Protein AF-A0A6A6WKF2-F1 (afdb_monomer)

Solvent-accessible surface area (backbone atoms only — not comparable to full-atom values): 38740 Å² total; per-residue (Å²): 104,77,65,59,52,50,52,45,35,72,73,70,30,58,94,96,47,78,62,56,68,74,43,51,54,52,50,55,50,49,30,64,75,69,74,47,54,69,68,59,48,48,55,50,49,53,53,47,27,66,73,64,32,85,90,56,54,65,88,43,66,64,48,51,50,52,49,52,48,52,54,49,54,51,50,51,49,54,52,49,53,58,45,53,72,64,52,75,82,71,85,82,89,85,86,87,82,88,88,86,85,89,82,91,86,80,95,81,84,90,85,87,84,83,87,84,85,86,88,81,89,85,91,88,86,90,85,90,88,84,88,85,88,84,89,85,84,89,77,92,72,83,94,74,89,91,82,91,79,95,74,81,90,71,73,80,77,67,87,77,64,67,79,62,57,80,90,74,52,77,64,62,68,39,69,82,46,70,40,54,75,86,58,77,79,82,80,64,89,67,70,66,92,55,57,83,71,50,78,42,74,64,50,72,63,77,74,37,73,61,79,71,100,67,83,56,67,68,53,26,52,46,51,59,34,49,53,38,52,51,52,49,48,52,34,36,77,70,63,76,40,60,70,88,49,55,44,45,64,67,50,61,32,84,61,74,35,32,31,58,22,28,32,40,59,76,56,95,66,83,68,51,39,76,89,33,31,22,40,31,29,23,58,88,63,40,67,52,43,69,30,38,45,39,60,87,67,39,70,50,41,81,44,34,38,34,38,73,48,36,38,29,27,30,10,64,83,46,71,40,28,39,35,61,45,74,52,82,70,80,63,62,51,75,48,55,37,38,57,70,58,47,52,54,49,38,61,69,39,24,52,101,89,38,90,60,43,53,65,45,35,35,37,36,37,22,28,37,35,40,34,57,86,56,84,78,31,58,59,49,53,53,50,53,53,49,37,60,72,64,53,32,44,31,36,42,38,29,19,19,74,51,41,49,70,34,47,43,63,66,68,61,67,62,84,80,45,74,49,57,95,93,50,95,61,61,48,67,45,30,43,41,23,64,66,47,22,50,54,52,41,54,49,43,68,77,36,74,29,28,34,38,38,38,28,42,29,81,43,20,61,73,54,88,53,76,33,33,51,22,44,45,58,60,42,78,74,35,57,41,51,84,69,56,46,43,61,36,31,25,43,38,38,32,30,53,57,82,41,34,38,31,42,36,48,64,48,45,53,48,39,44,69,68,33,44,32,65,37,57,60,49,64,76,55,54,65,90,50,53,38,57,43,50,32,52,57,60,47,19,75,66,50,54,42,77,62,66,54,44,88,78,44,77,79,59,74,88,67,89,74,88,70,93,65,94,72,87,70,80,80,84,65,45,89,56,67,46,73,39,56,70,44,47,76,74,29,41,54,69,90,28,44,44,34,28,36,43,43,35,30,92,53,81,60,46,68,47,75,48,95,78,17,29,34,32,22,28,16,29,34,19,38,66,55,48,76,30,20,24,27,43,34,40,37,51,62,77,83,78,51,72,64,50,64,77,75,40,81,54,42,71,58,57,46,56,82,42,34,26,40,36,35,28,27,94

Structure (mmCIF, N/CA/C/O backbone):
data_AF-A0A6A6WKF2-F1
#
_entry.id   AF-A0A6A6WKF2-F1
#
loop_
_atom_site.group_PDB
_atom_site.id
_atom_site.type_symbol
_atom_site.label_atom_id
_atom_site.label_alt_id
_atom_site.label_comp_id
_atom_site.label_asym_id
_atom_site.label_entity_id
_atom_site.label_seq_id
_atom_site.pdbx_PDB_ins_code
_atom_site.Cartn_x
_atom_site.Cartn_y
_atom_site.Cartn_z
_atom_site.occupancy
_atom_site.B_iso_or_equiv
_atom_site.auth_seq_id
_atom_site.auth_comp_id
_atom_site.auth_asym_id
_atom_site.auth_atom_id
_atom_site.pdbx_PDB_model_num
ATOM 1 N N . MET A 1 1 ? -13.441 -30.775 49.601 1.00 55.81 1 MET A N 1
ATOM 2 C CA . MET A 1 1 ? -13.046 -32.168 49.909 1.00 55.81 1 MET A CA 1
ATOM 3 C C . MET A 1 1 ? -14.164 -33.137 49.545 1.00 55.81 1 MET A C 1
ATOM 5 O O . MET A 1 1 ? -13.927 -33.960 48.684 1.00 55.81 1 MET A O 1
ATOM 9 N N . ALA A 1 2 ? -15.387 -33.019 50.086 1.00 62.66 2 ALA A N 1
ATOM 10 C CA . ALA A 1 2 ? -16.489 -33.921 49.699 1.00 62.66 2 ALA A CA 1
ATOM 11 C C . ALA A 1 2 ? -16.871 -33.847 48.201 1.00 62.66 2 ALA A C 1
ATOM 13 O O . ALA A 1 2 ? -17.106 -34.877 47.586 1.00 62.66 2 ALA A O 1
ATOM 14 N N . GLU A 1 3 ? -16.874 -32.644 47.618 1.00 77.94 3 GLU A N 1
ATOM 15 C CA . GLU A 1 3 ? -17.187 -32.412 46.195 1.00 77.94 3 GLU A CA 1
ATOM 16 C C . GLU A 1 3 ? -16.088 -32.954 45.261 1.00 77.94 3 GLU A C 1
ATOM 18 O O . GLU A 1 3 ? -16.366 -33.760 44.384 1.00 77.94 3 GLU A O 1
ATOM 23 N N . VAL A 1 4 ? -14.820 -32.646 45.557 1.00 83.38 4 VAL A N 1
ATOM 24 C CA . VAL A 1 4 ? -13.643 -33.143 44.813 1.00 83.38 4 VAL A CA 1
ATOM 25 C C . VAL A 1 4 ? -13.538 -34.672 44.835 1.00 83.38 4 VAL A C 1
ATOM 27 O O . VAL A 1 4 ? -13.219 -35.287 43.824 1.00 83.38 4 VAL A O 1
ATOM 30 N N . ASN A 1 5 ? -13.840 -35.312 45.968 1.00 86.62 5 ASN A N 1
ATOM 31 C CA . ASN A 1 5 ? -13.841 -36.773 46.059 1.00 86.62 5 ASN A CA 1
ATOM 32 C C . ASN A 1 5 ? -14.940 -37.393 45.170 1.00 86.62 5 ASN A C 1
ATOM 34 O O . ASN A 1 5 ? -14.715 -38.427 44.545 1.00 86.62 5 ASN A O 1
ATOM 38 N N . SER A 1 6 ? -16.105 -36.744 45.055 1.00 86.94 6 SER A N 1
ATOM 39 C CA . SER A 1 6 ? -17.169 -37.178 44.138 1.00 86.94 6 SER A CA 1
ATOM 40 C C . SER A 1 6 ? -16.709 -37.116 42.680 1.00 86.94 6 SER A C 1
ATOM 42 O O . SER A 1 6 ? -16.840 -38.101 41.962 1.00 86.94 6 SER A O 1
ATOM 44 N N . GLU A 1 7 ? -16.095 -36.004 42.269 1.00 91.31 7 GLU A N 1
ATOM 45 C CA . GLU A 1 7 ? -15.578 -35.816 40.904 1.00 91.31 7 GLU A CA 1
ATOM 46 C C . GLU A 1 7 ? -14.471 -36.820 40.556 1.00 91.31 7 GLU A C 1
ATOM 48 O O . GLU A 1 7 ? -14.458 -37.399 39.469 1.00 91.31 7 GLU A O 1
ATOM 53 N N . LEU A 1 8 ? -13.553 -37.086 41.491 1.00 91.25 8 LEU A N 1
ATOM 54 C CA . LEU A 1 8 ? -12.496 -38.077 41.286 1.00 91.25 8 LEU A CA 1
ATOM 55 C C . LEU A 1 8 ? -13.067 -39.488 41.117 1.00 91.25 8 LEU A C 1
ATOM 57 O O . LEU A 1 8 ? -12.580 -40.240 40.273 1.00 91.25 8 LEU A O 1
ATOM 61 N N . ASN A 1 9 ? -14.105 -39.852 41.874 1.00 89.75 9 ASN A N 1
ATOM 62 C CA . ASN A 1 9 ? -14.758 -41.147 41.699 1.00 89.75 9 ASN A CA 1
ATOM 63 C C . ASN A 1 9 ? -15.528 -41.236 40.375 1.00 89.75 9 ASN A C 1
ATOM 65 O O . ASN A 1 9 ? -15.469 -42.271 39.719 1.00 89.75 9 ASN A O 1
ATOM 69 N N . GLU A 1 10 ? -16.191 -40.162 39.942 1.00 91.00 10 GLU A N 1
ATOM 70 C CA . GLU A 1 10 ? -16.880 -40.129 38.645 1.00 91.00 10 GLU A CA 1
ATOM 71 C C . GLU A 1 10 ? -15.922 -40.305 37.461 1.00 91.00 10 GLU A C 1
ATOM 73 O O . GLU A 1 10 ? -16.266 -40.975 36.486 1.00 91.00 10 GLU A O 1
ATOM 78 N N . LEU A 1 11 ? -14.721 -39.730 37.547 1.00 90.44 11 LEU A N 1
ATOM 79 C CA . LEU A 1 11 ? -13.758 -39.735 36.448 1.00 90.44 11 LEU A CA 1
ATOM 80 C C . LEU A 1 11 ? -12.856 -40.973 36.439 1.00 90.44 11 LEU A C 1
ATOM 82 O O . LEU A 1 11 ? -12.574 -41.520 35.376 1.00 90.44 11 LEU A O 1
ATOM 86 N N . PHE A 1 12 ? -12.389 -41.430 37.601 1.00 89.12 12 PHE A N 1
ATOM 87 C CA . PHE A 1 12 ? -11.332 -42.443 37.673 1.00 89.12 12 PHE A CA 1
ATOM 88 C C . PHE A 1 12 ? -11.787 -43.799 38.217 1.00 89.12 12 PHE A C 1
ATOM 90 O O . PHE A 1 12 ? -11.045 -44.779 38.084 1.00 89.12 12 PHE A O 1
ATOM 97 N N . ALA A 1 13 ? -12.958 -43.891 38.855 1.00 87.56 13 ALA A N 1
ATOM 98 C CA . ALA A 1 13 ? -13.371 -45.137 39.482 1.00 87.56 13 ALA A CA 1
ATOM 99 C C . ALA A 1 13 ? -13.981 -46.125 38.467 1.00 87.56 13 ALA A C 1
ATOM 101 O O . ALA A 1 13 ? -14.726 -45.736 37.565 1.00 87.56 13 ALA A O 1
ATOM 102 N N . PRO A 1 14 ? -13.709 -47.437 38.597 1.00 81.44 14 PRO A N 1
ATOM 103 C CA . PRO A 1 14 ? -14.395 -48.448 37.802 1.00 81.44 14 PRO A CA 1
ATOM 104 C C . PRO A 1 14 ? -15.906 -48.466 38.094 1.00 81.44 14 PRO A C 1
ATOM 106 O O . PRO A 1 14 ? -16.307 -48.237 39.238 1.00 81.44 14 PRO A O 1
ATOM 109 N N . PRO A 1 15 ? -16.761 -48.854 37.127 1.00 80.38 15 PRO A N 1
ATOM 110 C CA . PRO A 1 15 ? -18.203 -48.926 37.345 1.00 80.38 15 PRO A CA 1
ATOM 111 C C . PRO A 1 15 ? -18.572 -49.755 38.586 1.00 80.38 15 PRO A C 1
ATOM 113 O O . PRO A 1 15 ? -18.264 -50.947 38.670 1.00 80.38 15 PRO A O 1
ATOM 116 N N . GLY A 1 16 ? -19.253 -49.122 39.545 1.00 76.31 16 GLY A N 1
ATOM 117 C CA . GLY A 1 16 ? -19.765 -49.771 40.755 1.00 76.31 16 GLY A CA 1
ATOM 118 C C . GLY A 1 16 ? -18.754 -49.962 41.892 1.00 76.31 16 GLY A C 1
ATOM 119 O O . GLY A 1 16 ? -19.024 -50.761 42.791 1.00 76.31 16 GLY A O 1
ATOM 120 N N . LYS A 1 17 ? -17.603 -49.276 41.871 1.00 85.25 17 LYS A N 1
ATOM 121 C CA . LYS A 1 17 ? -16.634 -49.251 42.979 1.00 85.25 17 LYS A CA 1
ATOM 122 C C . LYS A 1 17 ? -16.076 -47.848 43.174 1.00 85.25 17 LYS A C 1
ATOM 124 O O . LYS A 1 17 ? -15.772 -47.203 42.184 1.00 85.25 17 LYS A O 1
ATOM 129 N N . ASP A 1 18 ? -15.850 -47.453 44.422 1.00 89.44 18 ASP A N 1
ATOM 130 C CA . ASP A 1 18 ? -15.111 -46.229 44.744 1.00 89.44 18 ASP A CA 1
ATOM 131 C C . ASP A 1 18 ? -13.595 -46.477 44.700 1.00 89.44 18 ASP A C 1
ATOM 133 O O . ASP A 1 18 ? -13.108 -47.602 44.889 1.00 89.44 18 ASP A O 1
ATOM 137 N N . LEU A 1 19 ? -12.833 -45.410 44.473 1.00 89.75 19 LEU A N 1
ATOM 138 C CA . LEU A 1 19 ? -11.379 -45.417 44.554 1.00 89.75 19 LEU A CA 1
ATOM 139 C C . LEU A 1 19 ? -10.921 -45.673 45.999 1.00 89.75 19 LEU A C 1
ATOM 141 O O . LEU A 1 19 ? -11.498 -45.134 46.946 1.00 89.75 19 LEU A O 1
ATOM 145 N N . PRO A 1 20 ? -9.833 -46.436 46.206 1.00 92.50 20 PRO A N 1
ATOM 146 C CA . PRO A 1 20 ? -9.220 -46.562 47.522 1.00 92.50 20 PRO A CA 1
ATOM 147 C C . PRO A 1 20 ? -8.817 -45.195 48.092 1.00 92.50 20 PRO A C 1
ATOM 149 O O . PRO A 1 20 ? -8.222 -44.381 47.389 1.00 92.50 20 PRO A O 1
ATOM 152 N N . GLU A 1 21 ? -9.036 -44.975 49.390 1.00 90.00 21 GLU A N 1
ATOM 153 C CA . GLU A 1 21 ? -8.734 -43.702 50.071 1.00 90.00 21 GLU A CA 1
ATOM 154 C C . GLU A 1 21 ? -7.276 -43.246 49.868 1.00 90.00 21 GLU A C 1
ATOM 156 O O . GLU A 1 21 ? -6.997 -42.073 49.637 1.00 90.00 21 GLU A O 1
ATOM 161 N N . ALA A 1 22 ? -6.327 -44.188 49.869 1.00 88.62 22 ALA A N 1
ATOM 162 C CA . ALA A 1 22 ? -4.917 -43.898 49.609 1.00 88.62 22 ALA A CA 1
ATOM 163 C C . ALA A 1 22 ? -4.658 -43.343 48.195 1.00 88.62 22 ALA A C 1
ATOM 165 O O . ALA A 1 22 ? -3.740 -42.547 48.013 1.00 88.62 22 ALA A O 1
ATOM 166 N N . LEU A 1 23 ? -5.452 -43.766 47.208 1.00 92.56 23 LEU A N 1
ATOM 167 C CA . LEU A 1 23 ? -5.353 -43.304 45.828 1.00 92.56 23 LEU A CA 1
ATOM 168 C C . LEU A 1 23 ? -6.004 -41.928 45.670 1.00 92.56 23 LEU A C 1
ATOM 170 O O . LEU A 1 23 ? -5.385 -41.044 45.089 1.00 92.56 23 LEU A O 1
ATOM 174 N N . VAL A 1 24 ? -7.182 -41.717 46.268 1.00 93.06 24 VAL A N 1
ATOM 175 C CA . VAL A 1 24 ? -7.845 -40.400 46.310 1.00 93.06 24 VAL A CA 1
ATOM 176 C C . VAL A 1 24 ? -6.913 -39.348 46.915 1.00 93.06 24 VAL A C 1
ATOM 178 O O . VAL A 1 24 ? -6.700 -38.301 46.311 1.00 93.06 24 VAL A O 1
ATOM 181 N N . ASN A 1 25 ? -6.267 -39.661 48.041 1.00 93.06 25 ASN A N 1
ATOM 182 C CA . ASN A 1 25 ? -5.322 -38.753 48.694 1.00 93.06 25 ASN A CA 1
ATOM 183 C C . ASN A 1 25 ? -4.100 -38.414 47.817 1.00 93.06 25 ASN A C 1
ATOM 185 O O . ASN A 1 25 ? -3.610 -37.284 47.852 1.00 93.06 25 ASN A O 1
ATOM 189 N N . GLU A 1 26 ? -3.580 -39.368 47.034 1.00 93.94 26 GLU A N 1
ATOM 190 C CA . GLU A 1 26 ? -2.459 -39.103 46.120 1.00 93.94 26 GLU A CA 1
ATOM 191 C C . GLU A 1 26 ? -2.905 -38.233 44.935 1.00 93.94 26 GLU A C 1
ATOM 193 O O . GLU A 1 26 ? -2.185 -37.306 44.563 1.00 93.94 26 GLU A O 1
ATOM 198 N N . LEU A 1 27 ? -4.103 -38.464 44.389 1.00 93.81 27 LEU A N 1
ATOM 199 C CA . LEU A 1 27 ? -4.673 -37.628 43.331 1.00 93.81 27 LEU A CA 1
ATOM 200 C C . LEU A 1 27 ? -4.921 -36.199 43.838 1.00 93.81 27 LEU A C 1
ATOM 202 O O . LEU A 1 27 ? -4.396 -35.247 43.264 1.00 93.81 27 LEU A O 1
ATOM 206 N N . GLU A 1 28 ? -5.588 -36.018 44.978 1.00 93.31 28 GLU A N 1
ATOM 207 C CA . GLU A 1 28 ? -5.783 -34.688 45.574 1.00 93.31 28 GLU A CA 1
ATOM 208 C C . GLU A 1 28 ? -4.448 -33.956 45.817 1.00 93.31 28 GLU A C 1
ATOM 210 O O . GLU A 1 28 ? -4.338 -32.743 45.597 1.00 93.31 28 GLU A O 1
ATOM 215 N N . ALA A 1 29 ? -3.395 -34.685 46.208 1.00 93.19 29 ALA A N 1
ATOM 216 C CA . ALA A 1 29 ? -2.060 -34.116 46.364 1.00 93.19 29 ALA A CA 1
ATOM 217 C C . ALA A 1 29 ? -1.464 -33.623 45.032 1.00 93.19 29 ALA A C 1
ATOM 219 O O . ALA A 1 29 ? -0.817 -32.575 45.019 1.00 93.19 29 ALA A O 1
ATOM 220 N N . ILE A 1 30 ? -1.683 -34.334 43.920 1.00 92.81 30 ILE A N 1
ATOM 221 C CA . ILE A 1 30 ? -1.251 -33.922 42.573 1.00 92.81 30 ILE A CA 1
ATOM 222 C C . ILE A 1 30 ? -2.025 -32.677 42.120 1.00 92.81 30 ILE A C 1
ATOM 224 O O . ILE A 1 30 ? -1.398 -31.703 41.701 1.00 92.81 30 ILE A O 1
ATOM 228 N N . MET A 1 31 ? -3.356 -32.663 42.266 1.00 93.44 31 MET A N 1
ATOM 229 C CA . MET A 1 31 ? -4.197 -31.494 41.953 1.00 93.44 31 MET A CA 1
ATOM 230 C C . MET A 1 31 ? -3.718 -30.248 42.690 1.00 93.44 31 MET A C 1
ATOM 232 O O . MET A 1 31 ? -3.507 -29.198 42.084 1.00 93.44 31 MET A O 1
ATOM 236 N N . ARG A 1 32 ? -3.453 -30.376 43.996 1.00 91.44 32 ARG A N 1
ATOM 237 C CA . ARG A 1 32 ? -2.952 -29.267 44.811 1.00 91.44 32 ARG A CA 1
ATOM 238 C C . ARG A 1 32 ? -1.538 -28.836 44.422 1.00 91.44 32 ARG A C 1
ATOM 240 O O . ARG A 1 32 ? -1.258 -27.640 44.423 1.00 91.44 32 ARG A O 1
ATOM 247 N N . LEU A 1 33 ? -0.640 -29.778 44.128 1.00 88.75 33 LEU A N 1
ATOM 248 C CA . LEU A 1 33 ? 0.752 -29.469 43.783 1.00 88.75 33 LEU A CA 1
ATOM 249 C C . LEU A 1 33 ? 0.858 -28.736 42.440 1.00 88.75 33 LEU A C 1
ATOM 251 O O . LEU A 1 33 ? 1.691 -27.844 42.299 1.00 88.75 33 LEU A O 1
ATOM 255 N N . HIS A 1 34 ? 0.003 -29.090 41.480 1.00 86.69 34 HIS A N 1
ATOM 256 C CA . HIS A 1 34 ? 0.041 -28.548 40.122 1.00 86.69 34 HIS A CA 1
ATOM 257 C C . HIS A 1 34 ? -1.043 -27.506 39.830 1.00 86.69 34 HIS A C 1
ATOM 259 O O . HIS A 1 34 ? -1.023 -26.923 38.752 1.00 86.69 34 HIS A O 1
ATOM 265 N N . SER A 1 35 ? -1.921 -27.213 40.797 1.00 90.56 35 SER A N 1
ATOM 266 C CA . SER A 1 35 ? -3.023 -26.247 40.663 1.00 90.56 35 SER A CA 1
ATOM 267 C C . SER A 1 35 ? -3.932 -26.548 39.461 1.00 90.56 35 SER A C 1
ATOM 269 O O . SER A 1 35 ? -4.255 -25.647 38.693 1.00 90.56 35 SER A O 1
ATOM 271 N N . ILE A 1 36 ? -4.313 -27.820 39.309 1.00 92.06 36 ILE A N 1
ATOM 272 C CA . ILE A 1 36 ? -5.194 -28.334 38.244 1.00 92.06 36 ILE A CA 1
ATOM 273 C C . ILE A 1 36 ? -6.489 -28.887 38.853 1.00 92.06 36 ILE A C 1
ATOM 275 O O . ILE A 1 36 ? -6.482 -29.315 40.011 1.00 92.06 36 ILE A O 1
ATOM 279 N N . ASP A 1 37 ? -7.585 -28.879 38.093 1.00 93.69 37 ASP A N 1
ATOM 280 C CA . ASP A 1 37 ? -8.867 -29.470 38.508 1.00 93.69 37 ASP A CA 1
ATOM 281 C C . ASP A 1 37 ? -8.958 -30.979 38.178 1.00 93.69 37 ASP A C 1
ATOM 283 O O . ASP A 1 37 ? -8.040 -31.561 37.587 1.00 93.69 37 ASP A O 1
ATOM 287 N N . ALA A 1 38 ? -10.036 -31.644 38.616 1.00 92.50 38 ALA A N 1
ATOM 288 C CA . ALA A 1 38 ? -10.206 -33.092 38.450 1.00 92.50 38 ALA A CA 1
ATOM 289 C C . ALA A 1 38 ? -10.319 -33.498 36.968 1.00 92.50 38 ALA A C 1
ATOM 291 O O . ALA A 1 38 ? -9.793 -34.538 36.565 1.00 92.50 38 ALA A O 1
ATOM 292 N N . GLN A 1 39 ? -10.938 -32.649 36.142 1.00 92.06 39 GLN A N 1
ATOM 293 C CA . GLN A 1 39 ? -11.120 -32.887 34.712 1.00 92.06 39 GLN A CA 1
ATOM 294 C C . GLN A 1 39 ? -9.796 -32.743 33.948 1.00 92.06 39 GLN A C 1
ATOM 296 O O . GLN A 1 39 ? -9.448 -33.590 33.125 1.00 92.06 39 GLN A O 1
ATOM 301 N N . GLU A 1 40 ? -9.022 -31.698 34.237 1.00 92.50 40 GLU A N 1
ATOM 302 C CA . GLU A 1 40 ? -7.694 -31.489 33.668 1.00 92.50 40 GLU A CA 1
ATOM 303 C C . GLU A 1 40 ? -6.731 -32.605 34.100 1.00 92.50 40 GLU A C 1
ATOM 305 O O . GLU A 1 40 ? -5.943 -33.101 33.288 1.00 92.50 40 GLU A O 1
ATOM 310 N N . MET A 1 41 ? -6.81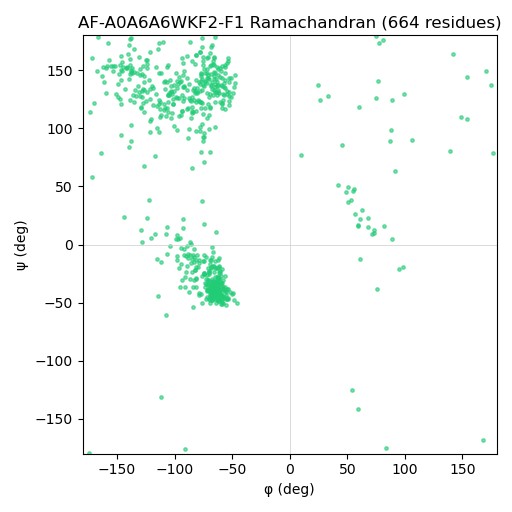4 -33.052 35.357 1.00 93.19 41 MET A N 1
ATOM 311 C CA . MET A 1 41 ? -6.066 -34.217 35.825 1.00 93.19 41 MET A CA 1
ATOM 312 C C . MET A 1 41 ? -6.419 -35.472 35.018 1.00 93.19 41 MET A C 1
ATOM 314 O O . MET A 1 41 ? -5.507 -36.200 34.621 1.00 93.19 41 MET A O 1
ATOM 318 N N . PHE A 1 42 ? -7.704 -35.716 34.751 1.00 93.19 42 PHE A N 1
ATOM 319 C CA . PHE A 1 42 ? -8.154 -36.872 33.976 1.00 93.19 42 PHE A CA 1
ATOM 320 C C . PHE A 1 42 ? -7.573 -36.869 32.557 1.00 93.19 42 PHE A C 1
ATOM 322 O O . PHE A 1 42 ? -6.965 -37.856 32.147 1.00 93.19 42 PHE A O 1
ATOM 329 N N . TYR A 1 43 ? -7.608 -35.735 31.850 1.00 93.44 43 TYR A N 1
ATOM 330 C CA . TYR A 1 43 ? -6.997 -35.632 30.516 1.00 93.44 43 TYR A CA 1
ATOM 331 C C . TYR A 1 43 ? -5.479 -35.857 30.521 1.00 93.44 43 TYR A C 1
ATOM 333 O O . TYR A 1 43 ? -4.923 -36.474 29.603 1.00 93.44 43 TYR A O 1
ATOM 341 N N . LYS A 1 44 ? -4.778 -35.376 31.557 1.00 92.38 44 LYS A N 1
ATOM 342 C CA . LYS A 1 44 ? -3.334 -35.624 31.706 1.00 92.38 44 LYS A CA 1
ATOM 343 C C . LYS A 1 44 ? -3.046 -37.093 32.006 1.00 92.38 44 LYS A C 1
ATOM 345 O O . LYS A 1 44 ? -2.069 -37.625 31.485 1.00 92.38 44 LYS A O 1
ATOM 350 N N . TRP A 1 45 ? -3.895 -37.751 32.789 1.00 92.69 45 TRP A N 1
ATOM 351 C CA . TRP A 1 45 ? -3.806 -39.186 33.047 1.00 92.69 45 TRP A CA 1
ATOM 352 C C . TRP A 1 45 ? -4.067 -40.025 31.786 1.00 92.69 45 TRP A C 1
ATOM 354 O O . TRP A 1 45 ? -3.319 -40.967 31.517 1.00 92.69 45 TRP A O 1
ATOM 364 N N . GLU A 1 46 ? -5.058 -39.671 30.965 1.00 90.25 46 GLU A N 1
ATOM 365 C CA . GLU A 1 46 ? -5.300 -40.333 29.675 1.00 90.25 46 GLU A CA 1
ATOM 366 C C . GLU A 1 46 ? -4.099 -40.172 28.736 1.00 90.25 46 GLU A C 1
ATOM 368 O O . GLU A 1 46 ? -3.622 -41.143 28.147 1.00 90.25 46 GLU A O 1
ATOM 373 N N . SER A 1 47 ? -3.536 -38.963 28.668 1.00 88.88 47 SER A N 1
ATOM 374 C CA . SER A 1 47 ? -2.327 -38.678 27.885 1.00 88.88 47 SER A CA 1
ATOM 375 C C . SER A 1 47 ? -1.121 -39.491 28.373 1.00 88.88 47 SER A C 1
ATOM 377 O O . SER A 1 47 ? -0.364 -40.037 27.567 1.00 88.88 47 SER A O 1
ATOM 379 N N . TYR A 1 48 ? -0.956 -39.617 29.693 1.00 89.75 48 TYR A N 1
ATOM 380 C CA . TYR A 1 48 ? 0.072 -40.454 30.313 1.00 89.75 48 TYR A CA 1
ATOM 381 C C . TYR A 1 48 ? -0.133 -41.942 29.997 1.00 89.75 48 TYR A C 1
ATOM 383 O O . TYR A 1 48 ? 0.815 -42.636 29.631 1.00 89.75 48 TYR A O 1
ATOM 391 N N . SER A 1 49 ? -1.376 -42.421 30.044 1.00 87.56 49 SER A N 1
ATOM 392 C CA . SER A 1 49 ? -1.731 -43.807 29.718 1.00 87.56 49 SER A CA 1
ATOM 393 C C . SER A 1 49 ? -1.442 -44.139 28.249 1.00 87.56 49 SER A C 1
ATOM 395 O O . SER A 1 49 ? -0.916 -45.211 27.948 1.00 87.56 49 SER A O 1
ATOM 397 N N . ILE A 1 50 ? -1.699 -43.198 27.330 1.00 86.12 50 ILE A N 1
ATOM 398 C CA . ILE A 1 50 ? -1.338 -43.324 25.907 1.00 86.12 50 ILE A CA 1
ATOM 399 C C . ILE A 1 50 ? 0.186 -43.400 25.740 1.00 86.12 50 ILE A C 1
ATOM 401 O O . ILE A 1 50 ? 0.683 -44.230 24.979 1.00 86.12 50 ILE A O 1
ATOM 405 N N . LYS A 1 51 ? 0.934 -42.563 26.469 1.00 85.94 51 LYS A N 1
ATOM 406 C CA . LYS A 1 51 ? 2.403 -42.515 26.427 1.00 85.94 51 LYS A CA 1
ATOM 407 C C . LYS A 1 51 ? 3.059 -43.794 26.958 1.00 85.94 51 LYS A C 1
ATOM 409 O O . LYS A 1 51 ? 4.064 -44.227 26.401 1.00 85.94 51 LYS A O 1
ATOM 414 N N . MET A 1 52 ? 2.519 -44.381 28.025 1.00 83.94 52 MET A N 1
ATOM 415 C CA . MET A 1 52 ? 3.115 -45.543 28.696 1.00 83.94 52 MET A CA 1
ATOM 416 C C . MET A 1 52 ? 2.677 -46.896 28.113 1.00 83.94 52 MET A C 1
ATOM 418 O O . MET A 1 52 ? 3.291 -47.915 28.432 1.00 83.94 52 MET A O 1
ATOM 422 N N . GLY A 1 53 ? 1.658 -46.917 27.246 1.00 77.44 53 GLY A N 1
ATOM 423 C CA . GLY A 1 53 ? 1.162 -48.125 26.584 1.00 77.44 53 GLY A CA 1
ATOM 424 C C . GLY A 1 53 ? 0.278 -49.012 27.474 1.00 77.44 53 GLY A C 1
ATOM 425 O O . GLY A 1 53 ? 0.113 -48.780 28.672 1.00 77.44 53 GLY A O 1
ATOM 426 N N . ALA A 1 54 ? -0.310 -50.054 26.873 1.00 64.88 54 ALA A N 1
ATOM 427 C CA . ALA A 1 54 ? -1.376 -50.865 27.477 1.00 64.88 54 ALA A CA 1
ATOM 428 C C . ALA A 1 54 ? -1.018 -51.501 28.839 1.00 64.88 54 ALA A C 1
ATOM 430 O O . ALA A 1 54 ? -1.909 -51.700 29.662 1.00 64.88 54 ALA A O 1
ATOM 431 N N . GLU A 1 55 ? 0.265 -51.769 29.104 1.00 59.88 55 GLU A N 1
ATOM 432 C CA . GLU A 1 55 ? 0.741 -52.439 30.325 1.00 59.88 55 GLU A CA 1
ATOM 433 C C . GLU A 1 55 ? 0.734 -51.546 31.585 1.00 59.88 55 GLU A C 1
ATOM 435 O O . GLU A 1 55 ? 0.790 -52.078 32.689 1.00 59.88 55 GLU A O 1
ATOM 440 N N . ASN A 1 56 ? 0.599 -50.217 31.449 1.00 62.53 56 ASN A N 1
ATOM 441 C CA . ASN A 1 56 ? 0.575 -49.252 32.568 1.00 62.53 56 ASN A CA 1
ATOM 442 C C . ASN A 1 56 ? -0.691 -48.369 32.585 1.00 62.53 56 ASN A C 1
ATOM 444 O O . ASN A 1 56 ? -0.688 -47.274 33.141 1.00 62.53 56 ASN A O 1
ATOM 448 N N . SER A 1 57 ? -1.772 -48.836 31.958 1.00 69.06 57 SER A N 1
ATOM 449 C CA . SER A 1 57 ? -3.031 -48.089 31.808 1.00 69.06 57 SER A CA 1
ATOM 450 C C . SER A 1 57 ? -3.974 -48.189 33.018 1.00 69.06 57 SER A C 1
ATOM 452 O O . SER A 1 57 ? -4.976 -47.479 33.092 1.00 69.06 57 SER A O 1
ATOM 454 N N . THR A 1 58 ? -3.676 -49.063 33.984 1.00 82.12 58 THR A N 1
ATOM 455 C CA . THR A 1 58 ? -4.494 -49.235 35.190 1.00 82.12 58 THR A CA 1
ATOM 456 C C . THR A 1 58 ? -4.090 -48.249 36.275 1.00 82.12 58 THR A C 1
ATOM 458 O O . THR A 1 58 ? -2.933 -48.224 36.703 1.00 82.12 58 THR A O 1
ATOM 461 N N . LEU A 1 59 ? -5.056 -47.470 36.760 1.00 87.31 59 LEU A N 1
ATOM 462 C CA . LEU A 1 59 ? -4.835 -46.533 37.852 1.00 87.31 59 LEU A CA 1
ATOM 463 C C . LEU A 1 59 ? -4.746 -47.277 39.192 1.00 87.31 59 LEU A C 1
ATOM 465 O O . LEU A 1 59 ? -5.727 -47.824 39.693 1.00 87.31 59 LEU A O 1
ATOM 469 N N . ASP A 1 60 ? -3.557 -47.268 39.780 1.00 90.62 60 ASP A N 1
ATOM 470 C CA . ASP A 1 60 ? -3.265 -47.747 41.121 1.00 90.62 60 ASP A CA 1
ATOM 471 C C . ASP A 1 60 ? -2.294 -46.775 41.810 1.00 90.62 60 ASP A C 1
ATOM 473 O O . ASP A 1 60 ? -1.846 -45.782 41.235 1.00 90.62 60 ASP A O 1
ATOM 477 N N . LEU A 1 61 ? -1.971 -47.022 43.080 1.00 89.50 61 LEU A N 1
ATOM 478 C CA . LEU A 1 61 ? -1.116 -46.110 43.844 1.00 89.50 61 LEU A CA 1
ATOM 479 C C . LEU A 1 61 ? 0.302 -45.978 43.255 1.00 89.50 61 LEU A C 1
ATOM 481 O O . LEU A 1 61 ? 0.953 -44.950 43.440 1.00 89.50 61 LEU A O 1
ATOM 485 N N . LYS A 1 62 ? 0.807 -47.012 42.576 1.00 89.56 62 LYS A N 1
ATOM 486 C CA . LYS A 1 62 ? 2.129 -46.985 41.951 1.00 89.56 62 LYS A CA 1
ATOM 487 C C . LYS A 1 62 ? 2.075 -46.152 40.672 1.00 89.56 62 LYS A C 1
ATOM 489 O O . LYS A 1 62 ? 2.860 -45.218 40.537 1.00 89.56 62 LYS A O 1
ATOM 494 N N . THR A 1 63 ? 1.117 -46.429 39.793 1.00 90.50 63 THR A N 1
ATOM 495 C CA . THR A 1 63 ? 0.967 -45.716 38.519 1.00 90.50 63 THR A CA 1
ATOM 496 C C . THR A 1 63 ? 0.562 -44.251 38.718 1.00 90.50 63 THR A C 1
ATOM 498 O O . THR A 1 63 ? 1.052 -43.392 37.991 1.00 90.50 63 THR A O 1
ATOM 501 N N . ALA A 1 64 ? -0.195 -43.914 39.771 1.00 91.44 64 ALA A N 1
ATOM 502 C CA . ALA A 1 64 ? -0.459 -42.524 40.168 1.00 91.44 64 ALA A CA 1
ATOM 503 C C . ALA A 1 64 ? 0.814 -41.763 40.594 1.00 91.44 64 ALA A C 1
ATOM 505 O O . ALA A 1 64 ? 0.980 -40.582 40.278 1.00 91.44 64 ALA A O 1
ATOM 506 N N . ARG A 1 65 ? 1.750 -42.429 41.284 1.00 92.62 65 ARG A N 1
ATOM 507 C CA . ARG A 1 65 ? 3.044 -41.831 41.665 1.00 92.62 65 ARG A CA 1
ATOM 508 C C . ARG A 1 65 ? 3.990 -41.691 40.479 1.00 92.62 65 ARG A C 1
ATOM 510 O O . ARG A 1 65 ? 4.704 -40.693 40.392 1.00 92.62 65 ARG A O 1
ATOM 517 N N . ASP A 1 66 ? 3.977 -42.656 39.568 1.00 91.19 66 ASP A N 1
ATOM 518 C CA . ASP A 1 66 ? 4.757 -42.588 38.333 1.00 91.19 66 ASP A CA 1
ATOM 519 C C . ASP A 1 66 ? 4.224 -41.475 37.413 1.00 91.19 66 ASP A C 1
ATOM 521 O O . ASP A 1 66 ? 5.009 -40.705 36.860 1.00 91.19 66 ASP A O 1
ATOM 525 N N . PHE A 1 67 ? 2.901 -41.302 37.343 1.00 93.06 67 PHE A N 1
ATOM 526 C CA . PHE A 1 67 ? 2.251 -40.172 36.676 1.00 93.06 67 PHE A CA 1
ATOM 527 C C . PHE A 1 67 ? 2.651 -38.823 37.285 1.00 93.06 67 PHE A C 1
ATOM 529 O O . PHE A 1 67 ? 3.061 -37.915 36.564 1.00 93.06 67 PHE A O 1
ATOM 536 N N . LYS A 1 68 ? 2.611 -38.695 38.617 1.00 93.06 68 LYS A N 1
ATOM 537 C CA . LYS A 1 68 ? 3.078 -37.492 39.326 1.00 93.06 68 LYS A CA 1
ATOM 538 C C . LYS A 1 68 ? 4.521 -37.141 38.973 1.00 93.06 68 LYS A C 1
ATOM 540 O O . LYS A 1 68 ? 4.832 -35.974 38.743 1.00 93.06 68 LYS A O 1
ATOM 545 N N . LYS A 1 69 ? 5.396 -38.149 38.916 1.00 91.88 69 LYS A N 1
ATOM 546 C CA . LYS A 1 69 ? 6.796 -37.967 38.531 1.00 91.88 69 LYS A CA 1
ATOM 547 C C . LYS A 1 69 ? 6.925 -37.497 37.081 1.00 91.88 69 LYS A C 1
ATOM 549 O O . LYS A 1 69 ? 7.661 -36.553 36.832 1.00 91.88 69 LYS A O 1
ATOM 554 N N . ASP A 1 70 ? 6.178 -38.085 36.149 1.00 90.56 70 ASP A N 1
ATOM 555 C CA . ASP A 1 70 ? 6.196 -37.679 34.737 1.00 90.56 70 ASP A CA 1
ATOM 556 C C . ASP A 1 70 ? 5.710 -36.236 34.528 1.00 90.56 70 ASP A C 1
ATOM 558 O O . ASP A 1 70 ? 6.265 -35.481 33.724 1.00 90.56 70 ASP A O 1
ATOM 562 N N . LEU A 1 71 ? 4.697 -35.832 35.295 1.00 90.38 71 LEU A N 1
ATOM 563 C CA . LEU A 1 71 ? 4.149 -34.480 35.272 1.00 90.38 71 LEU A CA 1
ATOM 564 C C . LEU A 1 71 ? 5.157 -33.470 35.848 1.00 90.38 71 LEU A C 1
ATOM 566 O O . LEU A 1 71 ? 5.342 -32.387 35.287 1.00 90.38 71 LEU A O 1
ATOM 570 N N . GLN A 1 72 ? 5.877 -33.849 36.907 1.00 89.81 72 GLN A N 1
ATOM 571 C CA . GLN A 1 72 ? 6.970 -33.053 37.460 1.00 89.81 72 GLN A CA 1
ATOM 572 C C . GLN A 1 72 ? 8.171 -32.960 36.501 1.00 89.81 72 GLN A C 1
ATOM 574 O O . GLN A 1 72 ? 8.667 -31.859 36.272 1.00 89.81 72 GLN A O 1
ATOM 579 N N . ASP A 1 73 ? 8.595 -34.065 35.885 1.00 88.62 73 ASP A N 1
ATOM 580 C CA . ASP A 1 73 ? 9.705 -34.096 34.923 1.00 88.62 73 ASP A CA 1
ATOM 581 C C . ASP A 1 73 ? 9.387 -33.258 33.671 1.00 88.62 73 ASP A C 1
ATOM 583 O O . ASP A 1 73 ? 10.247 -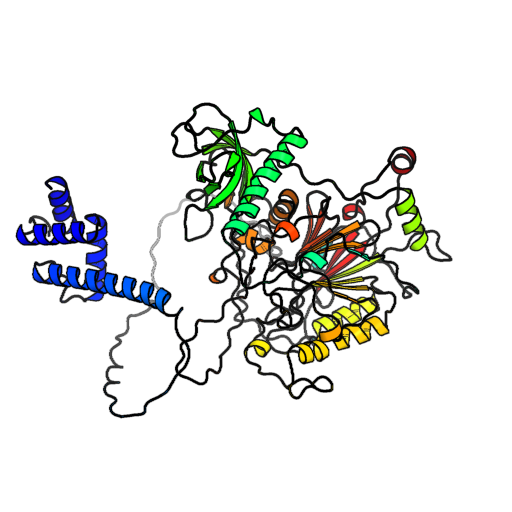32.540 33.151 1.00 88.62 73 ASP A O 1
ATOM 587 N N . SER A 1 74 ? 8.131 -33.287 33.214 1.00 85.50 74 SER A N 1
ATOM 588 C CA . SER A 1 74 ? 7.645 -32.452 32.108 1.00 85.50 74 SER A CA 1
ATOM 589 C C . SER A 1 74 ? 7.676 -30.965 32.470 1.00 85.50 74 SER A C 1
ATOM 591 O O . SER A 1 74 ? 8.178 -30.151 31.693 1.00 85.50 74 SER A O 1
ATOM 593 N N . LEU A 1 75 ? 7.242 -30.608 33.682 1.00 84.88 75 LEU A N 1
ATOM 594 C CA . LEU A 1 75 ? 7.310 -29.233 34.176 1.00 84.88 75 LEU A CA 1
ATOM 595 C C . LEU A 1 75 ? 8.762 -28.755 34.342 1.00 84.88 75 LEU A C 1
ATOM 597 O O . LEU A 1 75 ? 9.092 -27.629 33.972 1.00 84.88 75 LEU A O 1
ATOM 601 N N . GLU A 1 76 ? 9.656 -29.602 34.854 1.00 83.69 76 GLU A N 1
ATOM 602 C CA . GLU A 1 76 ? 11.082 -29.287 34.965 1.00 83.69 76 GLU A CA 1
ATOM 603 C C . GLU A 1 76 ? 11.739 -29.111 33.594 1.00 83.69 76 GLU A C 1
ATOM 605 O O . GLU A 1 76 ? 12.579 -28.222 33.430 1.00 83.69 76 GLU A O 1
ATOM 610 N N . LYS A 1 77 ? 11.346 -29.905 32.593 1.00 81.25 77 LYS A N 1
ATOM 611 C CA . LYS A 1 77 ? 11.812 -29.757 31.210 1.00 81.25 77 LYS A CA 1
ATOM 612 C C . LYS A 1 77 ? 11.336 -28.441 30.594 1.00 81.25 77 LYS A C 1
ATOM 614 O O . LYS A 1 77 ? 12.145 -27.763 29.962 1.00 81.25 77 LYS A O 1
ATOM 619 N N . ASP A 1 78 ? 10.096 -28.036 30.851 1.00 77.62 78 ASP A N 1
ATOM 620 C CA . ASP A 1 78 ? 9.548 -26.748 30.409 1.00 77.62 78 ASP A CA 1
ATOM 621 C C . ASP A 1 78 ? 10.199 -25.553 31.114 1.00 77.62 78 ASP A C 1
ATOM 623 O O . ASP A 1 78 ? 10.453 -24.512 30.508 1.00 77.62 78 ASP A O 1
ATOM 627 N N . VAL A 1 79 ? 10.528 -25.684 32.400 1.00 75.69 79 VAL A N 1
ATOM 628 C CA . VAL A 1 79 ? 11.272 -24.651 33.133 1.00 75.69 79 VAL A CA 1
ATOM 629 C C . VAL A 1 79 ? 12.727 -24.591 32.661 1.00 75.69 79 VAL A C 1
ATOM 631 O O . VAL A 1 79 ? 13.274 -23.497 32.513 1.00 75.69 79 VAL A O 1
ATOM 634 N N . ARG A 1 80 ? 13.369 -25.731 32.373 1.00 72.94 80 ARG A N 1
ATOM 635 C CA . ARG A 1 80 ? 14.738 -25.781 31.831 1.00 72.94 80 ARG A CA 1
ATOM 636 C C . ARG A 1 80 ? 14.812 -25.269 30.396 1.00 72.94 80 ARG A 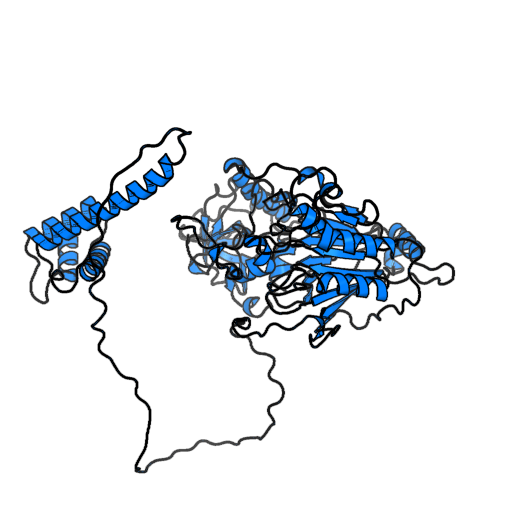C 1
ATOM 638 O O . ARG A 1 80 ? 15.778 -24.575 30.094 1.00 72.94 80 ARG A O 1
ATOM 645 N N . SER A 1 81 ? 13.813 -25.527 29.551 1.00 68.75 81 SER A N 1
ATOM 646 C CA . SER A 1 81 ? 13.730 -24.967 28.194 1.00 68.75 81 SER A CA 1
ATOM 647 C C . SER A 1 81 ? 13.501 -23.450 28.234 1.00 68.75 81 SER A C 1
ATOM 649 O O . SER A 1 81 ? 14.214 -22.705 27.560 1.00 68.75 81 SER A O 1
ATOM 651 N N . LYS A 1 82 ? 12.632 -22.962 29.133 1.00 64.00 82 LYS A N 1
ATOM 652 C CA . LYS A 1 82 ? 12.443 -21.522 29.398 1.00 64.00 82 LYS A CA 1
ATOM 653 C C . LYS A 1 82 ? 13.675 -20.850 30.024 1.00 64.00 82 LYS A C 1
ATOM 655 O O . LYS A 1 82 ? 13.930 -19.680 29.751 1.00 64.00 82 LYS A O 1
ATOM 660 N N . ASN A 1 83 ? 14.467 -21.562 30.832 1.00 49.84 83 ASN A N 1
ATOM 661 C CA . ASN A 1 83 ? 15.704 -21.035 31.423 1.00 49.84 83 ASN A CA 1
ATOM 662 C C . ASN A 1 83 ? 16.919 -21.122 30.481 1.00 49.84 83 ASN A C 1
ATOM 664 O O . ASN A 1 83 ? 17.760 -20.227 30.528 1.00 49.84 83 ASN A O 1
ATOM 668 N N . HIS A 1 84 ? 17.002 -22.113 29.585 1.00 48.78 84 HIS A N 1
ATOM 669 C CA . HIS A 1 84 ? 17.991 -22.126 28.495 1.00 48.78 84 HIS A CA 1
ATOM 670 C C . HIS A 1 84 ? 17.743 -20.982 27.505 1.00 48.78 84 HIS A C 1
ATOM 672 O O . HIS A 1 84 ? 18.699 -20.342 27.073 1.00 48.78 84 HIS A O 1
ATOM 678 N N . ALA A 1 85 ? 16.477 -20.622 27.263 1.00 49.88 85 ALA A N 1
ATOM 679 C CA . ALA A 1 85 ? 16.124 -19.410 26.522 1.00 49.88 85 ALA A CA 1
ATOM 680 C C . ALA A 1 85 ? 16.545 -18.103 27.236 1.00 49.88 85 ALA A C 1
ATOM 682 O O . ALA A 1 85 ? 16.689 -17.075 26.586 1.00 49.88 85 ALA A O 1
ATOM 683 N N . ARG A 1 86 ? 16.784 -18.126 28.559 1.00 43.22 86 ARG A N 1
ATOM 684 C CA . ARG A 1 86 ? 17.243 -16.964 29.352 1.00 43.22 86 ARG A CA 1
ATOM 685 C C . ARG A 1 86 ? 18.760 -16.904 29.581 1.00 43.22 86 ARG A C 1
ATOM 687 O O . ARG A 1 86 ? 19.267 -15.836 29.910 1.00 43.22 86 ARG A O 1
ATOM 694 N N . GLN A 1 87 ? 19.492 -18.015 29.449 1.00 35.78 87 GLN A N 1
ATOM 695 C CA . GLN A 1 87 ? 20.947 -18.069 29.689 1.00 35.78 87 GLN A CA 1
ATOM 696 C C . GLN A 1 87 ? 21.808 -17.976 28.422 1.00 35.78 87 GLN A C 1
ATOM 698 O O . GLN A 1 87 ? 22.997 -17.676 28.535 1.00 35.78 87 GLN A O 1
ATOM 703 N N . ALA A 1 88 ? 21.226 -18.135 27.230 1.00 38.41 88 ALA A N 1
ATOM 704 C CA . ALA A 1 88 ? 21.935 -17.923 25.964 1.00 38.41 88 ALA A CA 1
ATOM 705 C C . ALA A 1 88 ? 22.338 -16.448 25.708 1.00 38.41 88 ALA A C 1
ATOM 707 O O . ALA A 1 88 ? 23.110 -16.183 24.793 1.00 38.41 88 ALA A O 1
ATOM 708 N N . ASP A 1 89 ? 21.906 -15.503 26.556 1.00 43.53 89 ASP A N 1
ATOM 709 C CA . ASP A 1 89 ? 22.241 -14.072 26.462 1.00 43.53 89 ASP A CA 1
ATOM 710 C C . ASP A 1 89 ? 23.552 -13.655 27.163 1.00 43.53 89 ASP A C 1
ATOM 712 O O . ASP A 1 89 ? 23.910 -12.474 27.172 1.00 43.53 89 ASP A O 1
ATOM 716 N N . LYS A 1 90 ? 24.322 -14.582 27.758 1.00 39.78 90 LYS A N 1
ATOM 717 C CA . LYS A 1 90 ? 25.644 -14.252 28.330 1.00 39.78 90 LYS A CA 1
ATOM 718 C C . LYS A 1 90 ? 26.659 -15.397 28.217 1.00 39.78 90 LYS A C 1
ATOM 720 O O . LYS A 1 90 ? 26.796 -16.165 29.165 1.00 39.78 90 LYS A O 1
ATOM 725 N N . ARG A 1 91 ? 27.489 -15.402 27.160 1.00 30.69 91 ARG A N 1
ATOM 726 C CA . ARG A 1 91 ? 28.970 -15.266 27.252 1.00 30.69 91 ARG A CA 1
ATOM 727 C C . ARG A 1 91 ? 29.722 -15.520 25.936 1.00 30.69 91 ARG A C 1
ATOM 729 O O . ARG A 1 91 ? 29.351 -16.330 25.101 1.00 30.69 91 ARG A O 1
ATOM 736 N N . VAL A 1 92 ? 30.836 -14.796 25.861 1.00 31.88 92 VAL A N 1
ATOM 737 C CA . VAL A 1 92 ? 31.920 -14.747 24.873 1.00 31.88 92 VAL A CA 1
ATOM 738 C C . VAL A 1 92 ? 32.886 -15.944 24.997 1.00 31.88 92 VAL A C 1
ATOM 740 O O . VAL A 1 92 ? 33.206 -16.353 26.108 1.00 31.88 92 VAL A O 1
ATOM 743 N N . VAL A 1 93 ? 33.342 -16.425 23.829 1.00 33.00 93 VAL A N 1
ATOM 744 C CA . VAL A 1 93 ? 34.632 -17.040 23.408 1.00 33.00 93 VAL A CA 1
ATOM 745 C C . VAL A 1 93 ? 35.512 -17.772 24.445 1.00 33.00 93 VAL A C 1
ATOM 747 O O . VAL A 1 93 ? 36.053 -17.150 25.354 1.00 33.00 93 VAL A O 1
ATOM 750 N N . GLY A 1 94 ? 35.841 -19.047 24.155 1.00 28.33 94 GLY A N 1
ATOM 751 C CA . GLY A 1 94 ? 37.134 -19.645 24.533 1.00 28.33 94 GLY A CA 1
ATOM 752 C C . GLY A 1 94 ? 37.203 -21.174 24.722 1.00 28.33 94 GLY A C 1
ATOM 753 O O . GLY A 1 94 ? 36.812 -21.671 25.766 1.00 28.33 94 GLY A O 1
ATOM 754 N N . ALA A 1 95 ? 37.864 -21.841 23.763 1.00 29.64 95 ALA A N 1
ATOM 755 C CA . ALA A 1 95 ? 38.676 -23.072 23.859 1.00 29.64 95 ALA A CA 1
ATOM 756 C C . ALA A 1 95 ? 38.035 -24.479 24.032 1.00 29.64 95 ALA A C 1
ATOM 758 O O . ALA A 1 95 ? 37.315 -24.791 24.972 1.00 29.64 95 ALA A O 1
ATOM 759 N N . THR A 1 96 ? 38.446 -25.354 23.105 1.00 33.88 96 THR A N 1
ATOM 760 C CA . THR A 1 96 ? 38.294 -26.822 22.993 1.00 33.88 96 THR A CA 1
ATOM 761 C C . THR A 1 96 ? 38.760 -27.640 24.205 1.00 33.88 96 THR A C 1
ATOM 763 O O . THR A 1 96 ? 39.726 -27.250 24.863 1.00 33.88 96 THR A O 1
ATOM 766 N N . PRO A 1 97 ? 38.238 -28.877 24.352 1.00 34.09 97 PRO A N 1
ATOM 767 C CA . PRO A 1 97 ? 39.122 -30.048 24.214 1.00 34.09 97 PRO A CA 1
ATOM 768 C C . PRO A 1 97 ? 38.537 -31.251 23.424 1.00 34.09 97 PRO A C 1
ATOM 770 O O . PRO A 1 97 ? 37.344 -31.535 23.451 1.00 34.09 97 PRO A O 1
ATOM 773 N N . ARG A 1 98 ? 39.441 -31.973 22.738 1.00 30.53 98 ARG A N 1
ATOM 774 C CA . ARG A 1 98 ? 39.352 -33.375 22.237 1.00 30.53 98 ARG A CA 1
ATOM 775 C C . ARG A 1 98 ? 39.377 -34.365 23.429 1.00 30.53 98 ARG A C 1
ATOM 777 O O . ARG A 1 98 ? 39.882 -33.969 24.470 1.00 30.53 98 ARG A O 1
ATOM 784 N N . ALA A 1 99 ? 39.029 -35.659 23.398 1.00 30.89 99 ALA A N 1
ATOM 785 C CA . ALA A 1 99 ? 38.449 -36.640 22.461 1.00 30.89 99 ALA A CA 1
ATOM 786 C C . ALA A 1 99 ? 38.146 -37.949 23.255 1.00 30.89 99 ALA A C 1
ATOM 788 O O . ALA A 1 99 ? 38.772 -38.141 24.296 1.00 30.89 99 ALA A O 1
ATOM 789 N N . ALA A 1 100 ? 37.270 -38.831 22.729 1.00 28.14 100 ALA A N 1
ATOM 790 C CA . ALA A 1 100 ? 37.213 -40.324 22.823 1.00 28.14 100 ALA A CA 1
ATOM 791 C C . ALA A 1 100 ? 35.730 -40.786 22.772 1.00 28.14 100 ALA A C 1
ATOM 793 O O . ALA A 1 100 ? 34.951 -40.353 23.609 1.00 28.14 100 ALA A O 1
ATOM 794 N N . ALA A 1 101 ? 35.203 -41.428 21.719 1.00 31.25 101 ALA A N 1
ATOM 795 C CA . ALA A 1 101 ? 35.406 -42.776 21.148 1.00 31.25 101 ALA A CA 1
ATOM 796 C C . ALA A 1 101 ? 34.487 -43.871 21.752 1.00 31.25 101 ALA A C 1
ATOM 798 O O . ALA A 1 101 ? 34.560 -44.145 22.945 1.00 31.25 101 ALA A O 1
ATOM 799 N N . ASN A 1 102 ? 33.746 -44.539 20.845 1.00 30.42 102 ASN A N 1
ATOM 800 C CA . ASN A 1 102 ? 32.947 -45.780 20.957 1.00 30.42 102 ASN A CA 1
ATOM 801 C C . ASN A 1 102 ? 31.575 -45.663 21.659 1.00 30.42 102 ASN A C 1
ATOM 803 O O . ASN A 1 102 ? 31.449 -44.972 22.655 1.00 30.42 102 ASN A O 1
ATOM 807 N N . SER A 1 103 ? 30.494 -46.321 21.233 1.00 29.77 103 SER A N 1
ATOM 808 C CA . SER A 1 103 ? 30.260 -47.305 20.166 1.00 29.77 103 SER A CA 1
ATOM 809 C C . SER A 1 103 ? 28.756 -47.398 19.885 1.00 29.77 103 SER A C 1
ATOM 811 O O . SER A 1 103 ? 27.942 -47.327 20.802 1.00 29.77 103 SER A O 1
ATOM 813 N N . ASP A 1 104 ? 28.454 -47.606 18.612 1.00 34.03 104 ASP A N 1
ATOM 814 C CA . ASP A 1 104 ? 27.161 -47.845 17.980 1.00 34.03 104 ASP A CA 1
ATOM 815 C C . ASP A 1 104 ? 26.517 -49.169 18.436 1.00 34.03 104 ASP A C 1
ATOM 817 O O . ASP A 1 104 ? 27.183 -50.208 18.422 1.00 34.03 104 ASP A O 1
ATOM 821 N N . VAL A 1 105 ? 25.235 -49.145 18.824 1.00 33.19 105 VAL A N 1
ATOM 822 C CA . VAL A 1 105 ? 24.408 -50.355 18.942 1.00 33.19 105 VAL A CA 1
ATOM 823 C C . VAL A 1 105 ? 22.924 -50.028 18.699 1.00 33.19 105 VAL A C 1
ATOM 825 O O . VAL A 1 105 ? 22.352 -49.177 19.374 1.00 33.19 105 VAL A O 1
ATOM 828 N N . PHE A 1 106 ? 22.308 -50.815 17.810 1.00 34.00 106 PHE A N 1
ATOM 829 C CA . PHE A 1 106 ? 20.864 -51.026 17.611 1.00 34.00 106 PHE A CA 1
ATOM 830 C C . PHE A 1 106 ? 20.098 -50.151 16.604 1.00 34.00 106 PHE A C 1
ATOM 832 O O . PHE A 1 106 ? 19.057 -49.571 16.897 1.00 34.00 106 PHE A O 1
ATOM 839 N N . GLY A 1 107 ? 20.498 -50.279 15.336 1.00 41.06 107 GLY A N 1
ATOM 840 C CA . GLY A 1 107 ? 19.538 -50.595 14.277 1.00 41.06 107 GLY A CA 1
ATOM 841 C C . GLY A 1 107 ? 19.190 -52.089 14.308 1.00 41.06 107 GLY A C 1
ATOM 842 O O . GLY A 1 107 ? 19.951 -52.906 13.798 1.00 41.06 107 GLY A O 1
ATOM 843 N N . MET A 1 108 ? 18.068 -52.454 14.934 1.00 37.84 108 MET A N 1
ATOM 844 C CA . MET A 1 108 ? 17.437 -53.776 14.797 1.00 37.84 108 MET A CA 1
ATOM 845 C C . MET A 1 108 ? 15.994 -53.727 15.323 1.00 37.84 108 MET A C 1
ATOM 847 O O . MET A 1 108 ? 15.755 -54.152 16.446 1.00 37.84 108 MET A O 1
ATOM 851 N N . LEU A 1 109 ? 15.051 -53.198 14.529 1.00 35.06 109 LEU A N 1
ATOM 852 C CA . LEU A 1 109 ? 13.659 -53.687 14.462 1.00 35.06 109 LEU A CA 1
ATOM 853 C C . LEU A 1 109 ? 12.869 -53.006 13.321 1.00 35.06 109 LEU A C 1
ATOM 855 O O . LEU A 1 109 ? 11.842 -52.373 13.542 1.00 35.06 109 LEU A O 1
ATOM 859 N N . ASP A 1 110 ? 13.356 -53.127 12.084 1.00 35.00 110 ASP A N 1
ATOM 860 C CA . ASP A 1 110 ? 12.503 -52.954 10.902 1.00 35.00 110 ASP A CA 1
ATOM 861 C C . ASP A 1 110 ? 12.015 -54.341 10.477 1.00 35.00 110 ASP A C 1
ATOM 863 O O . ASP A 1 110 ? 12.808 -55.208 10.103 1.00 35.00 110 ASP A O 1
ATOM 867 N N . GLY A 1 111 ? 10.717 -54.581 10.638 1.00 38.31 111 GLY A N 1
ATOM 868 C CA . GLY A 1 111 ? 10.090 -55.861 10.341 1.00 38.31 111 GLY A CA 1
ATOM 869 C C . GLY A 1 111 ? 9.056 -56.243 11.382 1.00 38.31 111 GLY A C 1
ATOM 870 O O . GLY A 1 111 ? 9.359 -57.040 12.260 1.00 38.31 111 GLY A O 1
ATOM 871 N N . LEU A 1 112 ? 7.856 -55.663 11.265 1.00 31.67 112 LEU A N 1
ATOM 872 C CA . LEU A 1 112 ? 6.550 -56.236 11.636 1.00 31.67 112 LEU A CA 1
ATOM 873 C C . LEU A 1 112 ? 5.461 -55.170 11.408 1.00 31.67 112 LEU A C 1
ATOM 875 O O . LEU A 1 112 ? 4.979 -54.533 12.339 1.00 31.67 112 LEU A O 1
ATOM 879 N N . VAL A 1 113 ? 5.050 -54.979 10.150 1.00 33.16 113 VAL A N 1
ATOM 880 C CA . VAL A 1 113 ? 3.781 -54.303 9.838 1.00 33.16 113 VAL A CA 1
ATOM 881 C C . VAL A 1 113 ? 2.914 -55.274 9.049 1.00 33.16 113 VAL A C 1
ATOM 883 O O . VAL A 1 113 ? 3.191 -55.592 7.894 1.00 33.16 113 VAL A O 1
ATOM 886 N N . ALA A 1 114 ? 1.874 -55.779 9.711 1.00 29.19 114 ALA A N 1
ATOM 887 C CA . ALA A 1 114 ? 0.828 -56.577 9.097 1.00 29.19 114 ALA A CA 1
ATOM 888 C C . ALA A 1 114 ? -0.208 -55.662 8.425 1.00 29.19 114 ALA A C 1
ATOM 890 O O . ALA A 1 114 ? -0.688 -54.686 8.998 1.00 29.19 114 ALA A O 1
ATOM 891 N N . HIS A 1 115 ? -0.534 -56.023 7.188 1.00 30.17 115 HIS A N 1
ATOM 892 C CA . HIS A 1 115 ? -1.566 -55.458 6.328 1.00 30.17 115 HIS A CA 1
ATOM 893 C C . HIS A 1 115 ? -2.954 -55.351 6.983 1.00 30.17 115 HIS A C 1
ATOM 895 O O . HIS A 1 115 ? -3.423 -56.303 7.602 1.00 30.17 115 HIS A O 1
ATOM 901 N N . THR A 1 116 ? -3.684 -54.272 6.675 1.00 30.88 116 THR A N 1
ATOM 902 C CA . THR A 1 116 ? -5.160 -54.257 6.703 1.00 30.88 116 THR A CA 1
ATOM 903 C C . THR A 1 116 ? -5.745 -53.618 5.425 1.00 30.88 116 THR A C 1
ATOM 905 O O . THR A 1 116 ? -5.085 -52.780 4.805 1.00 30.88 116 THR A O 1
ATOM 908 N N . PRO A 1 117 ? -6.926 -54.073 4.943 1.00 34.66 117 PRO A N 1
ATOM 909 C CA . PRO A 1 117 ? -7.270 -54.085 3.517 1.00 34.66 117 PRO A CA 1
ATOM 910 C C . PRO A 1 117 ? -8.295 -53.020 3.082 1.00 34.66 117 PRO A C 1
ATOM 912 O O . PRO A 1 117 ? -9.190 -52.631 3.828 1.00 34.66 117 PRO A O 1
ATOM 915 N N . ARG A 1 118 ? -8.204 -52.629 1.803 1.00 31.44 118 ARG A N 1
ATOM 916 C CA . ARG A 1 118 ? -9.215 -51.871 1.036 1.00 31.44 118 ARG A CA 1
ATOM 917 C C . ARG A 1 118 ? -10.411 -52.759 0.650 1.00 31.44 118 ARG A C 1
ATOM 919 O O . ARG A 1 118 ? -10.178 -53.922 0.323 1.00 31.44 118 ARG A O 1
ATOM 926 N N . PRO A 1 119 ? -11.632 -52.214 0.489 1.00 32.91 119 PRO A N 1
ATOM 927 C CA . PRO A 1 119 ? -12.675 -52.858 -0.301 1.00 32.91 119 PRO A CA 1
ATOM 928 C C . PRO A 1 119 ? -12.866 -52.169 -1.665 1.00 32.91 119 PRO A C 1
ATOM 930 O O . PRO A 1 119 ? -13.023 -50.952 -1.755 1.00 32.91 119 PRO A O 1
ATOM 933 N N . ALA A 1 120 ? -12.882 -52.976 -2.728 1.00 30.22 120 ALA A N 1
ATOM 934 C CA . ALA A 1 120 ? -13.333 -52.616 -4.071 1.00 30.22 120 ALA A CA 1
ATOM 935 C C . ALA A 1 120 ? -14.439 -53.591 -4.532 1.00 30.22 120 ALA A C 1
ATOM 937 O O . ALA A 1 120 ? -14.541 -54.711 -4.039 1.00 30.22 120 ALA A O 1
ATOM 938 N N . ALA A 1 121 ? -15.271 -53.107 -5.455 1.00 33.19 121 ALA A N 1
ATOM 939 C CA . ALA A 1 121 ? -16.537 -53.647 -5.967 1.00 33.19 121 ALA A CA 1
ATOM 940 C C . ALA A 1 121 ? -16.511 -55.076 -6.568 1.00 33.19 121 ALA A C 1
ATOM 942 O O . ALA A 1 121 ? -15.513 -55.450 -7.174 1.00 33.19 121 ALA A O 1
ATOM 943 N N . ASN A 1 122 ? -17.637 -55.823 -6.530 1.00 31.27 122 ASN A N 1
ATOM 944 C CA . ASN A 1 122 ? -18.615 -55.934 -7.645 1.00 31.27 122 ASN A CA 1
ATOM 945 C C . ASN A 1 122 ? -19.769 -56.961 -7.418 1.00 31.27 122 ASN A C 1
ATOM 947 O O . ASN A 1 122 ? -19.530 -58.099 -7.042 1.00 31.27 122 ASN A O 1
ATOM 951 N N . ASN A 1 123 ? -20.988 -56.534 -7.791 1.00 29.33 123 ASN A N 1
ATOM 952 C CA . ASN A 1 123 ? -22.058 -57.208 -8.567 1.00 29.33 123 ASN A CA 1
ATOM 953 C C . ASN A 1 123 ? -22.751 -58.538 -8.125 1.00 29.33 123 ASN A C 1
ATOM 955 O O . ASN A 1 123 ? -22.147 -59.603 -8.170 1.00 29.33 123 ASN A O 1
ATOM 959 N N . THR A 1 124 ? -24.081 -58.503 -7.888 1.00 29.77 124 THR A N 1
ATOM 960 C CA . THR A 1 124 ? -25.183 -59.139 -8.687 1.00 29.77 124 THR A CA 1
ATOM 961 C C . THR A 1 124 ? -26.468 -59.470 -7.878 1.00 29.77 124 THR A C 1
ATOM 963 O O . THR A 1 124 ? -26.406 -59.928 -6.744 1.00 29.77 124 THR A O 1
ATOM 966 N N . ASN A 1 125 ? -27.625 -59.303 -8.549 1.00 29.56 125 ASN A N 1
ATOM 967 C CA . ASN A 1 125 ? -28.972 -59.890 -8.327 1.00 29.56 125 ASN A CA 1
ATOM 968 C C . ASN A 1 125 ? -30.018 -59.247 -7.371 1.00 29.56 125 ASN A C 1
ATOM 970 O O . ASN A 1 125 ? -30.173 -59.616 -6.217 1.00 29.56 125 ASN A O 1
ATOM 974 N N . GLY A 1 126 ? -30.813 -58.342 -7.970 1.00 27.61 126 GLY A N 1
ATOM 975 C CA . GLY A 1 126 ? -32.292 -58.255 -8.048 1.00 27.61 126 GLY A CA 1
ATOM 976 C C . GLY A 1 126 ? -33.243 -58.727 -6.929 1.00 27.61 126 GLY A C 1
ATOM 977 O O . GLY A 1 126 ? -33.279 -59.909 -6.632 1.00 27.61 126 GLY A O 1
ATOM 978 N N . THR A 1 127 ? -34.163 -57.830 -6.504 1.00 29.52 127 THR A N 1
ATOM 979 C CA . THR A 1 127 ? -35.649 -57.967 -6.614 1.00 29.52 127 THR A CA 1
ATOM 980 C C . THR A 1 127 ? -36.423 -56.695 -6.175 1.00 29.52 127 THR A C 1
ATOM 982 O O . THR A 1 127 ? -36.406 -56.313 -5.016 1.00 29.52 127 THR A O 1
ATOM 985 N N . VAL A 1 128 ? -37.102 -56.069 -7.148 1.00 30.64 128 VAL A N 1
ATOM 986 C CA . VAL A 1 128 ? -38.450 -55.430 -7.238 1.00 30.64 128 VAL A CA 1
ATOM 987 C C . VAL A 1 128 ? -39.230 -54.860 -6.007 1.00 30.64 128 VAL A C 1
ATOM 989 O O . VAL A 1 128 ? -39.529 -55.582 -5.063 1.00 30.64 128 VAL A O 1
ATOM 992 N N . LYS A 1 129 ? -39.823 -53.657 -6.247 1.00 31.23 129 LYS A N 1
ATOM 993 C CA . LYS A 1 129 ? -41.045 -52.968 -5.694 1.00 31.23 129 LYS A CA 1
ATOM 994 C C . LYS A 1 129 ? -40.762 -51.905 -4.604 1.00 31.23 129 LYS A C 1
ATOM 996 O O . LYS A 1 129 ? -40.091 -52.213 -3.643 1.00 31.23 129 LYS A O 1
ATOM 1001 N N . ARG A 1 130 ? -41.256 -50.651 -4.636 1.00 33.47 130 ARG A N 1
ATOM 1002 C CA . ARG A 1 130 ? -42.445 -50.018 -5.261 1.00 33.47 130 ARG A CA 1
ATOM 1003 C C . ARG A 1 130 ? -42.243 -48.488 -5.427 1.00 33.47 130 ARG A C 1
ATOM 1005 O O . ARG A 1 130 ? -41.515 -47.872 -4.663 1.00 33.47 130 ARG A O 1
ATOM 1012 N N . LYS A 1 131 ? -42.944 -47.924 -6.418 1.00 30.88 131 LYS A N 1
ATOM 1013 C CA . LYS A 1 131 ? -43.044 -46.509 -6.836 1.00 30.88 131 LYS A CA 1
ATOM 1014 C C . LYS A 1 131 ? -43.771 -45.597 -5.829 1.00 30.88 131 LYS A C 1
ATOM 1016 O O . LYS A 1 131 ? -44.763 -46.042 -5.262 1.00 30.88 131 LYS A O 1
ATOM 1021 N N . SER A 1 132 ? -43.452 -44.298 -5.856 1.00 29.97 132 SER A N 1
ATOM 1022 C CA . SER A 1 132 ? -44.441 -43.238 -6.150 1.00 29.97 132 SER A CA 1
ATOM 1023 C C . SER A 1 132 ? -43.763 -41.940 -6.614 1.00 29.97 132 SER A C 1
ATOM 1025 O O . SER A 1 132 ? -42.825 -41.464 -5.984 1.00 29.97 132 SER A O 1
ATOM 1027 N N . ASN A 1 133 ? -44.265 -41.423 -7.736 1.00 29.83 133 ASN A N 1
ATOM 1028 C CA . ASN A 1 133 ? -43.832 -40.250 -8.495 1.00 29.83 133 ASN A CA 1
ATOM 1029 C C . ASN A 1 133 ? -44.101 -38.919 -7.775 1.00 29.83 133 ASN A C 1
ATOM 1031 O O . ASN A 1 133 ? -45.135 -38.783 -7.125 1.00 29.83 133 ASN A O 1
ATOM 1035 N N . PHE A 1 134 ? -43.294 -37.901 -8.089 1.00 30.19 134 PHE A N 1
ATOM 1036 C CA . PHE A 1 134 ? -43.829 -36.610 -8.535 1.00 30.19 134 PHE A CA 1
ATOM 1037 C C . PHE A 1 134 ? -42.912 -36.013 -9.622 1.00 30.19 134 PHE A C 1
ATOM 1039 O O . PHE A 1 134 ? -41.690 -36.088 -9.518 1.00 30.19 134 PHE A O 1
ATOM 1046 N N . GLU A 1 135 ? -43.535 -35.538 -10.700 1.00 27.83 135 GLU A N 1
ATOM 1047 C CA . GLU A 1 135 ? -42.977 -35.053 -11.978 1.00 27.83 135 GLU A CA 1
ATOM 1048 C C . GLU A 1 135 ? -42.354 -33.642 -11.809 1.00 27.83 135 GLU A C 1
ATOM 1050 O O . GLU A 1 135 ? -42.669 -32.949 -10.847 1.00 27.83 135 GLU A O 1
ATOM 1055 N N . THR A 1 136 ? -41.477 -33.089 -12.663 1.00 29.83 136 THR A N 1
ATOM 1056 C CA . THR A 1 136 ? -41.647 -32.770 -14.105 1.00 29.83 136 THR A CA 1
ATOM 1057 C C . THR A 1 136 ? -40.293 -32.266 -14.716 1.00 29.83 136 THR A C 1
ATOM 1059 O O . THR A 1 136 ? -39.292 -32.253 -14.003 1.00 29.83 136 THR A O 1
ATOM 1062 N N . PRO A 1 137 ? -40.196 -31.900 -16.017 1.00 31.77 137 PRO A N 1
ATOM 1063 C CA . PRO A 1 137 ? -39.325 -32.496 -17.035 1.00 31.77 137 PRO A CA 1
ATOM 1064 C C . PRO A 1 137 ? -37.942 -31.831 -17.221 1.00 31.77 137 PRO A C 1
ATOM 1066 O O . PRO A 1 137 ? -37.744 -30.645 -16.971 1.00 31.77 137 PRO A O 1
ATOM 1069 N N . GLY A 1 138 ? -36.988 -32.603 -17.750 1.00 30.14 138 GLY A N 1
ATOM 1070 C CA . GLY A 1 138 ? -35.672 -32.107 -18.148 1.00 30.14 138 GLY A CA 1
ATOM 1071 C C . GLY A 1 138 ? -35.715 -31.328 -19.463 1.00 30.14 138 GLY A C 1
ATOM 1072 O O . GLY A 1 138 ? -36.088 -31.874 -20.498 1.00 30.14 138 GLY A O 1
ATOM 1073 N N . SER A 1 139 ? -35.288 -30.067 -19.420 1.00 29.28 139 SER A N 1
ATOM 1074 C CA . SER A 1 139 ? -34.861 -29.311 -20.596 1.00 29.28 139 SER A CA 1
ATOM 1075 C C . SER A 1 139 ? -33.366 -29.542 -20.827 1.00 29.28 139 SER A C 1
ATOM 1077 O O . SER A 1 139 ? -32.542 -29.180 -19.984 1.00 29.28 139 SER A O 1
ATOM 1079 N N . GLU A 1 140 ? -33.020 -30.135 -21.967 1.00 36.09 140 GLU A N 1
ATOM 1080 C CA . GLU A 1 140 ? -31.662 -30.123 -22.508 1.00 36.09 140 GLU A CA 1
ATOM 1081 C C . GLU A 1 140 ? -31.202 -28.676 -22.724 1.00 36.09 140 GLU A C 1
ATOM 1083 O O . GLU A 1 140 ? -31.779 -27.952 -23.532 1.00 36.09 140 GLU A O 1
ATOM 1088 N N . VAL A 1 141 ? -30.146 -28.256 -22.022 1.00 29.33 141 VAL A N 1
ATOM 1089 C CA . VAL A 1 141 ? -29.358 -27.070 -22.378 1.00 29.33 141 VAL A CA 1
ATOM 1090 C C . VAL A 1 141 ? -27.879 -27.387 -22.164 1.00 29.33 141 VAL A C 1
ATOM 1092 O O . VAL A 1 141 ? -27.451 -27.814 -21.091 1.00 29.33 141 VAL A O 1
ATOM 1095 N N . ASN A 1 142 ? -27.118 -27.197 -23.240 1.00 28.30 142 ASN A N 1
ATOM 1096 C CA . ASN A 1 142 ? -25.677 -27.381 -23.349 1.00 28.30 142 ASN A CA 1
ATOM 1097 C C . ASN A 1 142 ? -24.899 -26.691 -22.218 1.00 28.30 142 ASN A C 1
ATOM 1099 O O . ASN A 1 142 ? -25.062 -25.499 -21.961 1.00 28.30 142 ASN A O 1
ATOM 1103 N N . LYS A 1 143 ? -23.985 -27.436 -21.585 1.00 29.06 143 LYS A N 1
ATOM 1104 C CA . LYS A 1 143 ? -22.997 -26.893 -20.646 1.00 29.06 143 LYS A CA 1
ATOM 1105 C C . LYS A 1 143 ? -21.888 -26.162 -21.404 1.00 29.06 143 LYS A C 1
ATOM 1107 O O . LYS A 1 143 ? -20.868 -26.755 -21.737 1.00 29.06 143 LYS A O 1
ATOM 1112 N N . THR A 1 144 ? -22.055 -24.860 -21.579 1.00 35.34 144 THR A N 1
ATOM 1113 C CA . THR A 1 144 ? -20.947 -23.910 -21.739 1.00 35.34 144 THR A CA 1
ATOM 1114 C C . THR A 1 144 ? -21.248 -22.688 -20.880 1.00 35.34 144 THR A C 1
ATOM 1116 O O . THR A 1 144 ? -22.325 -22.118 -20.999 1.00 35.34 144 THR A O 1
ATOM 1119 N N . HIS A 1 145 ? -20.272 -22.311 -20.048 1.00 29.62 145 HIS A N 1
ATOM 1120 C CA . HIS A 1 145 ? -20.255 -21.219 -19.060 1.00 29.62 145 HIS A CA 1
ATOM 1121 C C . HIS A 1 145 ? -20.783 -21.553 -17.655 1.00 29.62 145 HIS A C 1
ATOM 1123 O O . HIS A 1 145 ? -21.969 -21.486 -17.362 1.00 29.62 145 HIS A O 1
ATOM 1129 N N . ALA A 1 146 ? -19.837 -21.823 -16.750 1.00 28.17 146 ALA A N 1
ATOM 1130 C CA . ALA A 1 146 ? -20.015 -21.664 -15.313 1.00 28.17 146 ALA A CA 1
ATOM 1131 C C . ALA A 1 146 ? -18.955 -20.675 -14.806 1.00 28.17 146 ALA A C 1
ATOM 1133 O O . ALA A 1 146 ? -17.807 -21.038 -14.563 1.00 28.17 146 ALA A O 1
ATOM 1134 N N . ALA A 1 147 ? -19.359 -19.416 -14.669 1.00 31.89 147 ALA A N 1
ATOM 1135 C CA . ALA A 1 147 ? -18.748 -18.459 -13.763 1.00 31.89 147 ALA A CA 1
ATOM 1136 C C . ALA A 1 147 ? -19.879 -17.872 -12.912 1.00 31.89 147 ALA A C 1
ATOM 1138 O O . ALA A 1 147 ? -20.906 -17.476 -13.462 1.00 31.89 147 ALA A O 1
ATOM 1139 N N . SER A 1 148 ? -19.641 -17.798 -11.598 1.00 30.34 148 SER A N 1
ATOM 1140 C CA . SER A 1 148 ? -20.449 -17.157 -10.539 1.00 30.34 148 SER A CA 1
ATOM 1141 C C . SER A 1 148 ? -21.226 -18.103 -9.610 1.00 30.34 148 SER A C 1
ATOM 1143 O O . SER A 1 148 ? -22.397 -18.395 -9.826 1.00 30.34 148 SER A O 1
ATOM 1145 N N . SER A 1 149 ? -20.575 -18.515 -8.513 1.00 28.06 149 SER A N 1
ATOM 1146 C CA . SER A 1 149 ? -21.125 -18.543 -7.139 1.00 28.06 149 SER A CA 1
ATOM 1147 C C . SER A 1 149 ? -19.987 -18.770 -6.118 1.00 28.06 149 SER A C 1
ATOM 1149 O O . SER A 1 149 ? -18.980 -19.380 -6.480 1.00 28.06 149 SER A O 1
ATOM 1151 N N . PRO A 1 150 ? -20.087 -18.247 -4.877 1.00 37.69 150 PRO A N 1
ATOM 1152 C CA . PRO A 1 150 ? -18.950 -18.044 -3.981 1.00 37.69 150 PRO A CA 1
ATOM 1153 C C . PRO A 1 150 ? -18.747 -19.233 -3.031 1.00 37.69 150 PRO A C 1
ATOM 1155 O O . PRO A 1 150 ? -19.573 -19.499 -2.162 1.00 37.69 150 PRO A O 1
ATOM 1158 N N . GLY A 1 151 ? -17.624 -19.933 -3.163 1.00 27.02 151 GLY A N 1
ATOM 1159 C CA . GLY A 1 151 ? -17.228 -21.001 -2.248 1.00 27.02 151 GLY A CA 1
ATOM 1160 C C . GLY A 1 151 ? -15.790 -21.421 -2.524 1.00 27.02 151 GLY A C 1
ATOM 1161 O O . GLY A 1 151 ? -15.469 -21.767 -3.652 1.00 27.02 151 GLY A O 1
ATOM 1162 N N . GLU A 1 152 ? -14.937 -21.321 -1.503 1.00 26.47 152 GLU A N 1
ATOM 1163 C CA . GLU A 1 152 ? -13.537 -21.772 -1.477 1.00 26.47 152 GLU A CA 1
ATOM 1164 C C . GLU A 1 152 ? -12.683 -21.418 -2.709 1.00 26.47 152 GLU A C 1
ATOM 1166 O O . GLU A 1 152 ? -12.426 -22.238 -3.590 1.00 26.47 152 GLU A O 1
ATOM 1171 N N . PHE A 1 153 ? -12.098 -20.217 -2.706 1.00 33.19 153 PHE A N 1
ATOM 1172 C CA . PHE A 1 153 ? -10.898 -19.957 -3.503 1.00 33.19 153 PHE A CA 1
ATOM 1173 C C . PHE A 1 153 ? -9.710 -20.724 -2.906 1.00 33.19 153 PHE A C 1
ATOM 1175 O O . PHE A 1 153 ? -8.873 -20.158 -2.203 1.00 33.19 153 PHE A O 1
ATOM 1182 N N . LYS A 1 154 ? -9.623 -22.024 -3.199 1.00 29.25 154 LYS A N 1
ATOM 1183 C CA . LYS A 1 154 ? -8.325 -22.692 -3.267 1.00 29.25 154 LYS A CA 1
ATOM 1184 C C . LYS A 1 154 ? -7.656 -22.170 -4.534 1.00 29.25 154 LYS A C 1
ATOM 1186 O O . LYS A 1 154 ? -8.089 -22.472 -5.644 1.00 29.25 154 LYS A O 1
ATOM 1191 N N . THR A 1 155 ? -6.630 -21.340 -4.370 1.00 37.09 155 THR A N 1
ATOM 1192 C CA . THR A 1 155 ? -5.639 -21.118 -5.426 1.00 37.09 155 THR A CA 1
ATOM 1193 C C . THR A 1 155 ? -5.194 -22.486 -5.961 1.00 37.09 155 THR A C 1
ATOM 1195 O O . THR A 1 155 ? -5.043 -23.413 -5.157 1.00 37.09 155 THR A O 1
ATOM 1198 N N . PRO A 1 156 ? -5.023 -22.667 -7.284 1.00 32.34 156 PRO A N 1
ATOM 1199 C CA . PRO A 1 156 ? -4.556 -23.936 -7.825 1.00 32.34 156 PRO A CA 1
ATOM 1200 C C . PRO A 1 156 ? -3.264 -24.338 -7.116 1.00 32.34 156 PRO A C 1
ATOM 1202 O O . PRO A 1 156 ? -2.338 -23.537 -6.995 1.00 32.34 156 PRO A O 1
ATOM 1205 N N . ASN A 1 157 ? -3.225 -25.560 -6.595 1.00 35.06 157 ASN A N 1
ATOM 1206 C CA . ASN A 1 157 ? -2.035 -26.096 -5.961 1.00 35.06 157 ASN A CA 1
ATOM 1207 C C . ASN A 1 157 ? -0.996 -26.348 -7.073 1.00 35.06 157 ASN A C 1
ATOM 1209 O O . ASN A 1 157 ? -1.091 -27.339 -7.795 1.00 35.06 157 ASN A O 1
ATOM 1213 N N . ASP A 1 158 ? -0.037 -25.431 -7.239 1.00 45.75 158 ASP A N 1
ATOM 1214 C CA . ASP A 1 158 ? 1.003 -25.395 -8.294 1.00 45.75 158 ASP A CA 1
ATOM 1215 C C . ASP A 1 158 ? 2.007 -26.573 -8.254 1.00 45.75 158 ASP A C 1
ATOM 1217 O O . ASP A 1 158 ? 3.020 -26.585 -8.964 1.00 45.75 158 ASP A O 1
ATOM 1221 N N . ALA A 1 159 ? 1.740 -27.603 -7.448 1.00 45.38 159 ALA A N 1
ATOM 1222 C CA . ALA A 1 159 ? 2.588 -28.785 -7.328 1.00 45.38 159 ALA A CA 1
ATOM 1223 C C . ALA A 1 159 ? 2.797 -29.504 -8.680 1.00 45.38 159 ALA A C 1
ATOM 1225 O O . ALA A 1 159 ? 3.888 -30.016 -8.923 1.00 45.38 159 ALA A O 1
ATOM 1226 N N . ASN A 1 160 ? 1.812 -29.448 -9.590 1.00 42.47 160 ASN A N 1
ATOM 1227 C CA . ASN A 1 160 ? 1.849 -30.102 -10.908 1.00 42.47 160 ASN A CA 1
ATOM 1228 C C . ASN A 1 160 ? 2.032 -29.151 -12.107 1.00 42.47 160 ASN A C 1
ATOM 1230 O O . ASN A 1 160 ? 1.915 -29.596 -13.248 1.00 42.47 160 ASN A O 1
ATOM 1234 N N . ALA A 1 161 ? 2.322 -27.862 -11.899 1.00 56.59 161 ALA A N 1
ATOM 1235 C CA . ALA A 1 161 ? 2.636 -26.977 -13.020 1.00 56.59 161 ALA A CA 1
ATOM 1236 C C . ALA A 1 161 ? 4.001 -27.363 -13.620 1.00 56.59 161 ALA A C 1
ATOM 1238 O O . ALA A 1 161 ? 5.032 -27.317 -12.937 1.00 56.59 161 ALA A O 1
ATOM 1239 N N . THR A 1 162 ? 4.007 -27.774 -14.890 1.00 63.62 162 THR A N 1
ATOM 1240 C CA . THR A 1 162 ? 5.222 -27.900 -15.705 1.00 63.62 162 THR A CA 1
ATOM 1241 C C . THR A 1 162 ? 5.860 -26.529 -15.873 1.00 63.62 162 THR A C 1
ATOM 1243 O O . THR A 1 162 ? 5.156 -25.554 -16.124 1.00 63.62 162 THR A O 1
ATOM 1246 N N . LEU A 1 163 ? 7.185 -26.458 -15.740 1.00 67.94 163 LEU A N 1
ATOM 1247 C CA . LEU A 1 163 ? 7.945 -25.248 -16.048 1.00 67.94 163 LEU A CA 1
ATOM 1248 C C . LEU A 1 163 ? 7.709 -24.878 -17.517 1.00 67.94 163 LEU A C 1
ATOM 1250 O O . LEU A 1 163 ? 7.969 -25.686 -18.407 1.00 67.94 163 LEU A O 1
ATOM 1254 N N . ILE A 1 164 ? 7.185 -23.678 -17.753 1.00 74.69 164 ILE A N 1
ATOM 1255 C CA . ILE A 1 164 ? 6.972 -23.130 -19.094 1.00 74.69 164 ILE A CA 1
ATOM 1256 C C . ILE A 1 164 ? 8.153 -22.211 -19.389 1.00 74.69 164 ILE A C 1
ATOM 1258 O O . ILE A 1 164 ? 8.424 -21.307 -18.604 1.00 74.69 164 ILE A O 1
ATOM 1262 N N . ASN A 1 165 ? 8.848 -22.424 -20.507 1.00 83.06 165 ASN A N 1
ATOM 1263 C CA . ASN A 1 165 ? 9.864 -21.482 -20.971 1.00 83.06 165 ASN A CA 1
ATOM 1264 C C . ASN A 1 165 ? 9.194 -20.136 -21.279 1.00 83.06 165 ASN A C 1
ATOM 1266 O O . ASN A 1 165 ? 8.132 -20.101 -21.903 1.00 83.06 165 ASN A O 1
ATOM 1270 N N . PHE A 1 166 ? 9.813 -19.027 -20.875 1.00 86.69 166 PHE A N 1
ATOM 1271 C CA . PHE A 1 166 ? 9.285 -17.686 -21.113 1.00 86.69 166 PHE A CA 1
ATOM 1272 C C . PHE A 1 166 ? 8.877 -17.449 -22.562 1.00 86.69 166 PHE A C 1
ATOM 1274 O O . PHE A 1 166 ? 7.816 -16.873 -22.798 1.00 86.69 166 PHE A O 1
ATOM 1281 N N . ALA A 1 167 ? 9.671 -17.912 -23.528 1.00 86.81 167 ALA A N 1
ATOM 1282 C CA . ALA A 1 167 ? 9.373 -17.739 -24.948 1.00 86.81 167 ALA A CA 1
ATOM 1283 C C . ALA A 1 167 ? 8.071 -18.440 -25.385 1.00 86.81 167 ALA A C 1
ATOM 1285 O O . ALA A 1 167 ? 7.362 -17.918 -26.242 1.00 86.81 167 ALA A O 1
ATOM 1286 N N . ASP A 1 168 ? 7.728 -19.560 -24.747 1.00 85.81 168 ASP A N 1
ATOM 1287 C CA . ASP A 1 168 ? 6.609 -20.434 -25.119 1.00 85.81 168 ASP A CA 1
ATOM 1288 C C . ASP A 1 168 ? 5.323 -20.131 -24.333 1.00 85.81 168 ASP A C 1
ATOM 1290 O O . ASP A 1 168 ? 4.327 -20.855 -24.425 1.00 85.81 168 ASP A O 1
ATOM 1294 N N . ARG A 1 169 ? 5.324 -19.068 -23.519 1.00 87.88 169 ARG A N 1
ATOM 1295 C CA . ARG A 1 169 ? 4.165 -18.704 -22.702 1.00 87.88 169 ARG A CA 1
ATOM 1296 C C . ARG A 1 169 ? 2.957 -18.359 -23.578 1.00 87.88 169 ARG A C 1
ATOM 1298 O O . ARG A 1 169 ? 3.034 -17.568 -24.518 1.00 87.88 169 ARG A O 1
ATOM 1305 N N . ALA A 1 170 ? 1.804 -18.919 -23.227 1.00 82.19 170 ALA A N 1
ATOM 1306 C CA . ALA A 1 170 ? 0.543 -18.571 -23.865 1.00 82.19 170 ALA A CA 1
ATOM 1307 C C . ALA A 1 170 ? 0.080 -17.165 -23.445 1.00 82.19 170 ALA A C 1
ATOM 1309 O O . ALA A 1 170 ? 0.457 -16.672 -22.381 1.00 82.19 170 ALA A O 1
ATOM 1310 N N . LYS A 1 171 ? -0.812 -16.562 -24.243 1.00 86.56 171 LYS A N 1
ATOM 1311 C CA . LYS A 1 171 ? -1.538 -15.330 -23.880 1.00 86.56 171 LYS A CA 1
ATOM 1312 C C . LYS A 1 171 ? -0.649 -14.094 -23.661 1.00 86.56 171 LYS A C 1
ATOM 1314 O O . LYS A 1 171 ? -0.987 -13.215 -22.872 1.00 86.56 171 LYS A O 1
ATOM 1319 N N . LYS A 1 172 ? 0.492 -14.022 -24.356 1.00 89.50 172 LYS A N 1
ATOM 1320 C CA . LYS A 1 172 ? 1.387 -12.856 -24.334 1.00 89.50 172 LYS A CA 1
ATOM 1321 C C . LYS A 1 172 ? 0.612 -11.587 -24.703 1.00 89.50 172 LYS A C 1
ATOM 1323 O O . LYS A 1 172 ? -0.051 -11.565 -25.737 1.00 89.50 172 LYS A O 1
ATOM 1328 N N . ALA A 1 173 ? 0.736 -10.546 -23.879 1.00 91.69 173 ALA A N 1
ATOM 1329 C CA . ALA A 1 173 ? 0.064 -9.258 -24.053 1.00 91.69 173 ALA A CA 1
ATOM 1330 C C . ALA A 1 173 ? -1.481 -9.320 -24.082 1.00 91.69 173 ALA A C 1
ATOM 1332 O O . ALA A 1 173 ? -2.125 -8.356 -24.493 1.00 91.69 173 ALA A O 1
ATOM 1333 N N . GLU A 1 174 ? -2.091 -10.423 -23.629 1.00 95.38 174 GLU A N 1
ATOM 1334 C CA . GLU A 1 174 ? -3.542 -10.495 -23.433 1.00 95.38 174 GLU A CA 1
ATOM 1335 C C . GLU A 1 174 ? -3.955 -9.570 -22.281 1.00 95.38 174 GLU A C 1
ATOM 1337 O O . GLU A 1 174 ? -3.342 -9.582 -21.209 1.00 95.38 174 GLU A O 1
ATOM 1342 N N . ILE A 1 175 ? -5.009 -8.785 -22.506 1.00 96.56 175 ILE A N 1
ATOM 1343 C CA . ILE A 1 175 ? -5.628 -7.938 -21.487 1.00 96.56 175 ILE A CA 1
ATOM 1344 C C . ILE A 1 175 ? -6.637 -8.789 -20.707 1.00 96.56 175 ILE A C 1
ATOM 1346 O O . ILE A 1 175 ? -7.632 -9.236 -21.272 1.00 96.56 175 ILE A O 1
ATOM 1350 N N . GLU A 1 176 ? -6.386 -9.021 -19.417 1.00 94.88 176 GLU A N 1
ATOM 1351 C CA . GLU A 1 176 ? -7.279 -9.809 -18.553 1.00 94.88 176 GLU A CA 1
ATOM 1352 C C . GLU A 1 176 ? -8.453 -8.990 -18.018 1.00 94.88 176 GLU A C 1
ATOM 1354 O O . GLU A 1 176 ? -9.556 -9.506 -17.844 1.00 94.88 176 GLU A O 1
ATOM 1359 N N . HIS A 1 177 ? -8.200 -7.718 -17.716 1.00 93.88 177 HIS A N 1
ATOM 1360 C CA . HIS A 1 177 ? -9.172 -6.821 -17.105 1.00 93.88 177 HIS A CA 1
ATOM 1361 C C . HIS A 1 177 ? -8.919 -5.394 -17.570 1.00 93.88 177 HIS A C 1
ATOM 1363 O O . HIS A 1 177 ? -7.771 -4.953 -17.597 1.00 93.88 177 HIS A O 1
ATOM 1369 N N . THR A 1 178 ? -9.992 -4.667 -17.867 1.00 97.25 178 THR A N 1
ATOM 1370 C CA . THR A 1 178 ? -9.943 -3.242 -18.201 1.00 97.25 178 THR A CA 1
ATOM 1371 C C . THR A 1 178 ? -10.989 -2.493 -17.392 1.00 97.25 178 THR A C 1
ATOM 1373 O O . THR A 1 178 ? -12.140 -2.922 -17.305 1.00 97.25 178 THR A O 1
ATOM 1376 N N . ILE A 1 179 ? -10.612 -1.335 -16.855 1.00 97.12 179 ILE A N 1
ATOM 1377 C CA . ILE A 1 179 ? -11.553 -0.308 -16.395 1.00 97.12 179 ILE A CA 1
ATOM 1378 C C . ILE A 1 179 ? -11.457 0.917 -17.303 1.00 97.12 179 ILE A C 1
ATOM 1380 O O . ILE A 1 179 ? -10.386 1.212 -17.835 1.00 97.12 179 ILE A O 1
ATOM 1384 N N . ASN A 1 180 ? -12.583 1.610 -17.486 1.00 96.44 180 ASN A N 1
ATOM 1385 C CA . ASN A 1 180 ? -12.709 2.768 -18.373 1.00 96.44 180 ASN A CA 1
ATOM 1386 C C . ASN A 1 180 ? -12.286 2.455 -19.819 1.00 96.44 180 ASN A C 1
ATOM 1388 O O . ASN A 1 180 ? -11.550 3.201 -20.454 1.00 96.44 180 ASN A O 1
ATOM 1392 N N . SER A 1 181 ? -12.791 1.341 -20.365 1.00 95.12 181 SER A N 1
ATOM 1393 C CA . SER A 1 181 ? -12.500 0.890 -21.737 1.00 95.12 181 SER A CA 1
ATOM 1394 C C . SER A 1 181 ? -12.967 1.853 -22.835 1.00 95.12 181 SER A C 1
ATOM 1396 O O . SER A 1 181 ? -12.585 1.669 -23.986 1.00 95.12 181 SER A O 1
ATOM 1398 N N . HIS A 1 182 ? -13.804 2.835 -22.487 1.00 94.75 182 HIS A N 1
ATOM 1399 C CA . HIS A 1 182 ? -14.248 3.910 -23.373 1.00 94.75 182 HIS A CA 1
ATOM 1400 C C . HIS A 1 182 ? -13.133 4.923 -23.681 1.00 94.75 182 HIS A C 1
ATOM 1402 O O . HIS A 1 182 ? -13.227 5.628 -24.676 1.00 94.75 182 HIS A O 1
ATOM 1408 N N . ILE A 1 183 ? -12.085 4.993 -22.851 1.00 94.81 183 ILE A N 1
ATOM 1409 C CA . ILE A 1 183 ? -10.885 5.778 -23.139 1.00 94.81 183 ILE A CA 1
ATOM 1410 C C . ILE A 1 183 ? -10.033 4.981 -24.127 1.00 94.81 183 ILE A C 1
ATOM 1412 O O . ILE A 1 183 ? -9.661 3.826 -23.871 1.00 94.81 183 ILE A O 1
ATOM 1416 N N . GLU A 1 184 ? -9.734 5.592 -25.265 1.00 91.38 184 GLU A N 1
ATOM 1417 C CA . GLU A 1 184 ? -8.895 4.985 -26.289 1.00 91.38 184 GLU A CA 1
ATOM 1418 C C . GLU A 1 184 ? -7.424 4.984 -25.865 1.00 91.38 184 GLU A C 1
ATOM 1420 O O . GLU A 1 184 ? -6.947 5.853 -25.134 1.00 91.38 184 GLU A O 1
ATOM 1425 N N . LEU A 1 185 ? -6.696 3.959 -26.304 1.00 90.38 185 LEU A N 1
ATOM 1426 C CA . LEU A 1 185 ? -5.253 3.915 -26.106 1.00 90.38 185 LEU A CA 1
ATOM 1427 C C . LEU A 1 185 ? -4.601 4.908 -27.070 1.00 90.38 185 LEU A C 1
ATOM 1429 O O . LEU A 1 185 ? -5.021 4.979 -28.226 1.00 90.38 185 LEU A O 1
ATOM 1433 N N . PRO A 1 186 ? -3.567 5.641 -26.635 1.00 86.12 186 PRO A N 1
ATOM 1434 C CA . PRO A 1 186 ? -2.903 6.591 -27.508 1.00 86.12 186 PRO A CA 1
ATOM 1435 C C . PRO A 1 186 ? -2.221 5.851 -28.666 1.00 86.12 186 PRO A C 1
ATOM 1437 O O . PRO A 1 186 ? -1.601 4.805 -28.463 1.00 86.12 186 PRO A O 1
ATOM 1440 N N . SER A 1 187 ? -2.323 6.402 -29.877 1.00 72.38 187 SER A N 1
ATOM 1441 C CA . SER A 1 187 ? -1.689 5.850 -31.081 1.00 72.38 187 SER A CA 1
ATOM 1442 C C . SER A 1 187 ? -0.174 6.072 -31.131 1.00 72.38 187 SER A C 1
ATOM 1444 O O . SER A 1 187 ? 0.466 5.422 -31.949 1.00 72.38 187 SER A O 1
ATOM 1446 N N . ASN A 1 188 ? 0.364 6.956 -30.269 1.00 65.88 188 ASN A N 1
ATOM 1447 C CA . ASN A 1 188 ? 1.773 7.345 -30.090 1.00 65.88 188 ASN A CA 1
ATOM 1448 C C . ASN A 1 188 ? 2.714 6.807 -31.182 1.00 65.88 188 ASN A C 1
ATOM 1450 O O . ASN A 1 188 ? 3.442 5.843 -30.957 1.00 65.88 188 ASN A O 1
ATOM 1454 N N . GLU A 1 189 ? 2.695 7.431 -32.361 1.00 69.69 189 GLU A N 1
ATOM 1455 C CA . GLU A 1 189 ? 3.592 7.051 -33.463 1.00 69.69 189 GLU A CA 1
ATOM 1456 C C . GLU A 1 189 ? 5.037 7.514 -33.211 1.00 69.69 189 GLU A C 1
ATOM 1458 O O . GLU A 1 189 ? 5.982 6.914 -33.722 1.00 69.69 189 GLU A O 1
ATOM 1463 N N . GLU A 1 190 ? 5.216 8.557 -32.391 1.00 78.69 190 GLU A N 1
ATOM 1464 C CA . GLU A 1 190 ? 6.518 9.132 -32.058 1.00 78.69 190 GLU A CA 1
ATOM 1465 C C . GLU A 1 190 ? 6.750 9.215 -30.543 1.00 78.69 190 GLU A C 1
ATOM 1467 O O . GLU A 1 190 ? 5.845 9.485 -29.749 1.00 78.69 190 GLU A O 1
ATOM 1472 N N . ALA A 1 191 ? 8.005 9.014 -30.137 1.00 82.19 191 ALA A N 1
ATOM 1473 C CA . ALA A 1 191 ? 8.425 9.138 -28.748 1.00 82.19 191 ALA A CA 1
ATOM 1474 C C . ALA A 1 191 ? 8.452 10.612 -28.294 1.00 82.19 191 ALA A C 1
ATOM 1476 O O . ALA A 1 191 ? 8.896 11.481 -29.051 1.00 82.19 191 ALA A O 1
ATOM 1477 N N . PRO A 1 192 ? 8.087 10.918 -27.034 1.00 85.00 192 PRO A N 1
ATOM 1478 C CA . PRO A 1 192 ? 8.141 12.283 -26.527 1.00 85.00 192 PRO A CA 1
ATOM 1479 C C . PRO A 1 192 ? 9.585 12.808 -26.485 1.00 85.00 192 PRO A C 1
ATOM 1481 O O . PRO A 1 192 ? 10.487 12.178 -25.928 1.00 85.00 192 PRO A O 1
ATOM 1484 N N . LEU A 1 193 ? 9.794 14.012 -27.027 1.00 83.75 193 LEU A N 1
ATOM 1485 C CA . LEU A 1 193 ? 11.107 14.675 -27.078 1.00 83.75 193 LEU A CA 1
ATOM 1486 C C . LEU A 1 193 ? 11.607 15.134 -25.698 1.00 83.75 193 LEU A C 1
ATOM 1488 O O . LEU A 1 193 ? 12.810 15.298 -25.486 1.00 83.75 193 LEU A O 1
ATOM 1492 N N . ALA A 1 194 ? 10.690 15.349 -24.753 1.00 90.44 194 ALA A N 1
ATOM 1493 C CA . ALA A 1 194 ? 10.978 15.801 -23.400 1.00 90.44 194 ALA A CA 1
ATOM 1494 C C . ALA A 1 194 ? 10.119 15.042 -22.372 1.00 90.44 194 ALA A C 1
ATOM 1496 O O . ALA A 1 194 ? 9.032 14.570 -22.706 1.00 90.44 194 ALA A O 1
ATOM 1497 N N . PRO A 1 195 ? 10.573 14.923 -21.110 1.00 93.44 195 PRO A N 1
ATOM 1498 C CA . PRO A 1 195 ? 9.773 14.309 -20.056 1.00 93.44 195 PRO A CA 1
ATOM 1499 C C . PRO A 1 195 ? 8.488 15.095 -19.806 1.00 93.44 195 PRO A C 1
ATOM 1501 O O . PRO A 1 195 ? 8.534 16.308 -19.594 1.00 93.44 195 PRO A O 1
ATOM 1504 N N . ARG A 1 196 ? 7.359 14.387 -19.767 1.00 93.75 196 ARG A N 1
ATOM 1505 C CA . ARG A 1 196 ? 6.031 14.980 -19.546 1.00 93.75 196 ARG A CA 1
ATOM 1506 C C . ARG A 1 196 ? 5.580 14.960 -18.080 1.00 93.75 196 ARG A C 1
ATOM 1508 O O . ARG A 1 196 ? 4.688 15.721 -17.693 1.00 93.75 196 ARG A O 1
ATOM 1515 N N . PHE A 1 197 ? 6.231 14.137 -17.253 1.00 95.50 197 PHE A N 1
ATOM 1516 C CA . PHE A 1 197 ? 5.984 14.066 -15.815 1.00 95.50 197 PHE A CA 1
ATOM 1517 C C . PHE A 1 197 ? 6.901 14.976 -15.001 1.00 95.50 197 PHE A C 1
ATOM 1519 O O . PHE A 1 197 ? 8.124 14.969 -15.138 1.00 95.50 197 PHE A O 1
ATOM 1526 N N . GLU A 1 198 ? 6.294 15.668 -14.046 1.00 95.19 198 GLU A N 1
ATOM 1527 C CA . GLU A 1 198 ? 6.968 16.277 -12.911 1.00 95.19 198 GLU A CA 1
ATOM 1528 C C . GLU A 1 198 ? 6.677 15.442 -11.662 1.00 95.19 198 GLU A C 1
ATOM 1530 O O . GLU A 1 198 ? 5.533 15.340 -11.221 1.00 95.19 198 GLU A O 1
ATOM 1535 N N . ILE A 1 199 ? 7.718 14.816 -11.109 1.00 96.69 199 ILE A N 1
ATOM 1536 C CA . ILE A 1 199 ? 7.598 13.901 -9.970 1.00 96.69 199 ILE A CA 1
ATOM 1537 C C . ILE A 1 199 ? 8.109 14.588 -8.705 1.00 96.69 199 ILE A C 1
ATOM 1539 O O . ILE A 1 199 ? 9.274 14.986 -8.639 1.00 96.69 199 ILE A O 1
ATOM 1543 N N . LYS A 1 200 ? 7.254 14.681 -7.682 1.00 96.38 200 LYS A N 1
ATOM 1544 C CA . LYS A 1 200 ? 7.587 15.254 -6.367 1.00 96.38 200 LYS A CA 1
ATOM 1545 C C . LYS A 1 200 ? 7.236 14.281 -5.250 1.00 96.38 200 LYS A C 1
ATOM 1547 O O . LYS A 1 200 ? 6.129 13.756 -5.210 1.00 96.38 200 LYS A O 1
ATOM 1552 N N . ALA A 1 201 ? 8.153 14.077 -4.310 1.00 95.62 201 ALA A N 1
ATOM 1553 C CA . ALA A 1 201 ? 7.861 13.316 -3.099 1.00 95.62 201 ALA A CA 1
ATOM 1554 C C . ALA A 1 201 ? 6.919 14.111 -2.183 1.00 95.62 201 ALA A C 1
ATOM 1556 O O . ALA A 1 201 ? 7.204 15.262 -1.856 1.00 95.62 201 ALA A O 1
ATOM 1557 N N . ARG A 1 202 ? 5.804 13.499 -1.766 1.00 94.50 202 ARG A N 1
ATOM 1558 C CA . ARG A 1 202 ? 4.913 14.028 -0.711 1.00 94.50 202 ARG A CA 1
ATOM 1559 C C . ARG A 1 202 ? 5.185 13.402 0.655 1.00 94.50 202 ARG A C 1
ATOM 1561 O O . ARG A 1 202 ? 4.672 13.870 1.669 1.00 94.50 202 ARG A O 1
ATOM 1568 N N . THR A 1 203 ? 6.010 12.364 0.666 1.00 91.62 203 THR A N 1
ATOM 1569 C CA . THR A 1 203 ? 6.557 11.723 1.855 1.00 91.62 203 THR A CA 1
ATOM 1570 C C . THR A 1 203 ? 7.967 12.256 2.119 1.00 91.62 203 THR A C 1
ATOM 1572 O O . THR A 1 203 ? 8.784 12.350 1.200 1.00 91.62 203 THR A O 1
ATOM 1575 N N . ASP A 1 204 ? 8.271 12.585 3.376 1.00 94.12 204 ASP A N 1
ATOM 1576 C CA . ASP A 1 204 ? 9.622 12.974 3.790 1.00 94.12 204 ASP A CA 1
ATOM 1577 C C . ASP A 1 204 ? 10.532 11.741 3.861 1.00 94.12 204 ASP A C 1
ATOM 1579 O O . ASP A 1 204 ? 10.612 11.046 4.877 1.00 94.12 204 ASP A O 1
ATOM 1583 N N . MET A 1 205 ? 11.221 11.469 2.751 1.00 95.00 205 MET A N 1
ATOM 1584 C CA . MET A 1 205 ? 12.094 10.302 2.613 1.00 95.00 205 MET A CA 1
ATOM 1585 C C . MET A 1 205 ? 13.244 10.283 3.627 1.00 95.00 205 MET A C 1
ATOM 1587 O O . MET A 1 205 ? 13.753 9.211 3.938 1.00 95.00 205 MET A O 1
ATOM 1591 N N . ALA A 1 206 ? 13.674 11.434 4.158 1.00 95.81 206 ALA A N 1
ATOM 1592 C CA . ALA A 1 206 ? 14.787 11.470 5.104 1.00 95.81 206 ALA A CA 1
ATOM 1593 C C . ALA A 1 206 ? 14.431 10.788 6.435 1.00 95.81 206 ALA A C 1
ATOM 1595 O O . ALA A 1 206 ? 15.304 10.197 7.071 1.00 95.81 206 ALA A O 1
ATOM 1596 N N . LYS A 1 207 ? 13.149 10.803 6.826 1.00 95.94 207 LYS A N 1
ATOM 1597 C CA . LYS A 1 207 ? 12.666 10.158 8.058 1.00 95.94 207 LYS A CA 1
ATOM 1598 C C . LYS A 1 207 ? 12.732 8.630 8.019 1.00 95.94 207 LYS A C 1
ATOM 1600 O O . LYS A 1 207 ? 12.728 8.007 9.075 1.00 95.94 207 LYS A O 1
ATOM 1605 N N . PHE A 1 208 ? 12.822 8.031 6.832 1.00 96.69 208 PHE A N 1
ATOM 1606 C CA . PHE A 1 208 ? 12.889 6.578 6.668 1.00 96.69 208 PHE A CA 1
ATOM 1607 C C . PHE A 1 208 ? 14.282 6.011 6.949 1.00 96.69 208 PHE A C 1
ATOM 1609 O O . PHE A 1 208 ? 14.397 4.822 7.212 1.00 96.69 208 PHE A O 1
ATOM 1616 N N . ALA A 1 209 ? 15.329 6.842 6.976 1.00 94.94 209 ALA A N 1
ATOM 1617 C CA . ALA A 1 209 ? 16.701 6.431 7.288 1.00 94.94 209 ALA A CA 1
ATOM 1618 C C . ALA A 1 209 ? 16.930 6.187 8.800 1.00 94.94 209 ALA A C 1
ATOM 1620 O O . ALA A 1 209 ? 17.973 6.549 9.355 1.00 94.94 209 ALA A O 1
ATOM 1621 N N . TYR A 1 210 ? 15.939 5.621 9.491 1.00 94.69 210 TYR A N 1
ATOM 1622 C CA . TYR A 1 210 ? 16.023 5.263 10.902 1.00 94.69 210 TYR A CA 1
ATOM 1623 C C . TYR A 1 210 ? 16.743 3.921 11.093 1.00 94.69 210 TYR A C 1
ATOM 1625 O O . TYR A 1 210 ? 16.932 3.138 10.162 1.00 94.69 210 TYR A O 1
ATOM 1633 N N . LYS A 1 211 ? 17.198 3.654 12.321 1.00 93.06 211 LYS A N 1
ATOM 1634 C CA . LYS A 1 211 ? 17.911 2.412 12.639 1.00 93.06 211 LYS A CA 1
ATOM 1635 C C . LYS A 1 211 ? 16.915 1.306 12.954 1.00 93.06 211 LYS A C 1
ATOM 1637 O O . LYS A 1 211 ? 16.092 1.468 13.844 1.00 93.06 211 LYS A O 1
ATOM 1642 N N . THR A 1 212 ? 17.050 0.181 12.266 1.00 92.31 212 THR A N 1
ATOM 1643 C CA . THR A 1 212 ? 16.263 -1.034 12.513 1.00 92.31 212 THR A CA 1
ATOM 1644 C C . THR A 1 212 ? 16.974 -1.961 13.514 1.00 92.31 212 THR A C 1
ATOM 1646 O O . THR A 1 212 ? 18.037 -1.624 14.039 1.00 92.31 212 THR A O 1
ATOM 1649 N N . MET A 1 213 ? 16.401 -3.146 13.770 1.00 88.25 213 MET A N 1
ATOM 1650 C CA . MET A 1 213 ? 16.921 -4.200 14.668 1.00 88.25 213 MET A CA 1
ATOM 1651 C C . MET A 1 213 ? 16.861 -3.892 16.175 1.00 88.25 213 MET A C 1
ATOM 1653 O O . MET A 1 213 ? 17.385 -4.660 16.979 1.00 88.25 213 MET A O 1
ATOM 1657 N N . ALA A 1 214 ? 16.190 -2.812 16.576 1.00 90.75 214 ALA A N 1
ATOM 1658 C CA . ALA A 1 214 ? 15.825 -2.556 17.965 1.00 90.75 214 ALA A CA 1
ATOM 1659 C C . ALA A 1 214 ? 14.512 -1.767 18.017 1.00 90.75 214 ALA A C 1
ATOM 1661 O O . ALA A 1 214 ? 14.415 -0.708 17.410 1.00 90.75 214 ALA A O 1
ATOM 1662 N N . MET A 1 215 ? 13.530 -2.257 18.775 1.00 92.75 215 MET A N 1
ATOM 1663 C CA . MET A 1 215 ? 12.248 -1.579 18.988 1.00 92.75 215 MET A CA 1
ATOM 1664 C C . MET A 1 215 ? 11.974 -1.491 20.488 1.00 92.75 215 MET A C 1
ATOM 1666 O O . MET A 1 215 ? 12.018 -2.501 21.194 1.00 92.75 215 MET A O 1
ATOM 1670 N N . LYS A 1 216 ? 11.698 -0.286 20.997 1.00 95.19 216 LYS A N 1
ATOM 1671 C CA . LYS A 1 216 ? 11.325 -0.104 22.403 1.00 95.19 216 LYS A CA 1
ATOM 1672 C C . LYS A 1 216 ? 9.823 -0.275 22.560 1.00 95.19 216 LYS A C 1
ATOM 1674 O O . LYS A 1 216 ? 9.047 0.438 21.932 1.00 95.19 216 LYS A O 1
ATOM 1679 N N . LEU A 1 217 ? 9.414 -1.162 23.465 1.00 95.56 217 LEU A N 1
ATOM 1680 C CA . LEU A 1 217 ? 7.995 -1.413 23.729 1.00 95.56 217 LEU A CA 1
ATOM 1681 C C . LEU A 1 217 ? 7.247 -0.157 24.190 1.00 95.56 217 LEU A C 1
ATOM 1683 O O . LEU A 1 217 ? 6.085 0.007 23.842 1.00 95.56 217 LEU A O 1
ATOM 1687 N N . SER A 1 218 ? 7.907 0.741 24.930 1.00 96.38 218 SER A N 1
ATOM 1688 C CA . SER A 1 218 ? 7.305 2.008 25.356 1.00 96.38 218 SER A CA 1
ATOM 1689 C C . SER A 1 218 ? 6.929 2.890 24.163 1.00 96.38 218 SER A C 1
ATOM 1691 O O . SER A 1 218 ? 5.784 3.319 24.087 1.00 96.38 218 SER A O 1
ATOM 1693 N N . GLU A 1 219 ? 7.844 3.076 23.207 1.00 96.19 219 GLU A N 1
ATOM 1694 C CA . GLU A 1 219 ? 7.630 3.889 21.997 1.00 96.19 219 GLU A CA 1
ATOM 1695 C C . GLU A 1 219 ? 6.580 3.245 21.084 1.00 96.19 219 GLU A C 1
ATOM 1697 O O . GLU A 1 219 ? 5.620 3.894 20.683 1.00 96.19 219 GLU A O 1
ATOM 1702 N N . ALA A 1 220 ? 6.696 1.936 20.837 1.00 95.94 220 ALA A N 1
ATOM 1703 C CA . ALA A 1 220 ? 5.706 1.191 20.066 1.00 95.94 220 ALA A CA 1
ATOM 1704 C C . ALA A 1 220 ? 4.302 1.315 20.680 1.00 95.94 220 ALA A C 1
ATOM 1706 O O . ALA A 1 220 ? 3.332 1.585 19.981 1.00 95.94 220 ALA A O 1
ATOM 1707 N N . SER A 1 221 ? 4.185 1.153 22.001 1.00 95.69 221 SER A N 1
ATOM 1708 C CA . SER A 1 221 ? 2.898 1.254 22.692 1.00 95.69 221 SER A CA 1
ATOM 1709 C C . SER A 1 221 ? 2.294 2.659 22.651 1.00 95.69 221 SER A C 1
ATOM 1711 O O . SER A 1 221 ? 1.075 2.775 22.634 1.00 95.69 221 SER A O 1
ATOM 1713 N N . GLU A 1 222 ? 3.126 3.701 22.638 1.00 97.44 222 GLU A N 1
ATOM 1714 C CA . GLU A 1 222 ? 2.702 5.099 22.532 1.00 97.44 222 GLU A CA 1
ATOM 1715 C C . GLU A 1 222 ? 2.158 5.391 21.134 1.00 97.44 222 GLU A C 1
ATOM 1717 O O . GLU A 1 222 ? 1.036 5.862 21.012 1.00 97.44 222 GLU A O 1
ATOM 1722 N N . VAL A 1 223 ? 2.865 4.974 20.077 1.00 97.44 223 VAL A N 1
ATOM 1723 C CA . VAL A 1 223 ? 2.399 5.143 18.688 1.00 97.44 223 VAL A CA 1
ATOM 1724 C C . VAL A 1 223 ? 1.045 4.469 18.445 1.00 97.44 223 VAL A C 1
ATOM 1726 O O . VAL A 1 223 ? 0.195 4.995 17.728 1.00 97.44 223 VAL A O 1
ATOM 1729 N N . LEU A 1 224 ? 0.833 3.295 19.040 1.00 97.19 224 LEU A N 1
ATOM 1730 C CA . LEU A 1 224 ? -0.431 2.573 18.930 1.00 97.19 224 LEU A CA 1
ATOM 1731 C C . LEU A 1 224 ? -1.580 3.233 19.708 1.00 97.19 224 LEU A C 1
ATOM 1733 O O . LEU A 1 224 ? -2.722 3.154 19.260 1.00 97.19 224 LEU A O 1
ATOM 1737 N N . ASP A 1 225 ? -1.282 3.840 20.857 1.00 98.06 225 ASP A N 1
ATOM 1738 C CA . ASP A 1 225 ? -2.250 4.556 21.696 1.00 98.06 225 ASP A CA 1
ATOM 1739 C C . ASP A 1 225 ? -2.655 5.890 21.057 1.00 98.06 225 ASP A C 1
ATOM 1741 O O . ASP A 1 225 ? -3.845 6.158 20.885 1.00 98.06 225 ASP A O 1
ATOM 1745 N N . ASP A 1 226 ? -1.659 6.658 20.599 1.00 97.75 226 ASP A N 1
ATOM 1746 C CA . ASP A 1 226 ? -1.826 7.911 19.860 1.00 97.75 226 ASP A CA 1
ATOM 1747 C C . ASP A 1 226 ? -2.793 7.745 18.696 1.00 97.75 226 ASP A C 1
ATOM 1749 O O . ASP A 1 226 ? -3.656 8.584 18.476 1.00 97.75 226 ASP A O 1
ATOM 1753 N N . ARG A 1 227 ? -2.682 6.635 17.963 1.00 97.69 227 ARG A N 1
ATOM 1754 C CA . ARG A 1 227 ? -3.525 6.379 16.799 1.00 97.69 227 ARG A CA 1
ATOM 1755 C C . ARG A 1 227 ? -5.010 6.275 17.155 1.00 97.69 227 ARG A C 1
ATOM 1757 O O . ARG A 1 227 ? -5.851 6.674 16.358 1.00 97.69 227 ARG A O 1
ATOM 1764 N N . ILE A 1 228 ? -5.364 5.749 18.329 1.00 98.38 228 ILE A N 1
ATOM 1765 C CA . ILE A 1 228 ? -6.767 5.729 18.777 1.00 98.38 228 ILE A CA 1
ATOM 1766 C C . ILE A 1 228 ? -7.227 7.162 19.078 1.00 98.38 228 ILE A C 1
ATOM 1768 O O . ILE A 1 228 ? -8.307 7.565 18.642 1.00 98.38 228 ILE A O 1
ATOM 1772 N N . ASP A 1 229 ? -6.396 7.933 19.782 1.00 97.88 229 ASP A N 1
ATOM 1773 C CA . ASP A 1 229 ? -6.691 9.321 20.146 1.00 97.88 229 ASP A CA 1
ATOM 1774 C C . ASP A 1 229 ? -6.783 10.242 18.909 1.00 97.88 229 ASP A C 1
ATOM 1776 O O . ASP A 1 229 ? -7.679 11.078 18.835 1.00 97.88 229 ASP A O 1
ATOM 1780 N N . GLU A 1 230 ? -5.952 10.039 17.886 1.00 97.31 230 GLU A N 1
ATOM 1781 C CA . GLU A 1 230 ? -6.020 10.766 16.611 1.00 97.31 230 GLU A CA 1
ATOM 1782 C C . GLU A 1 230 ? -7.357 10.531 15.891 1.00 97.31 230 GLU A C 1
ATOM 1784 O O . GLU A 1 230 ? -7.960 11.467 15.367 1.00 97.31 230 GLU A O 1
ATOM 1789 N N . PHE A 1 231 ? -7.873 9.297 15.888 1.00 97.94 231 PHE A N 1
ATOM 1790 C CA . PHE A 1 231 ? -9.188 9.006 15.304 1.00 97.94 231 PHE A CA 1
ATOM 1791 C C . PHE A 1 231 ? -10.346 9.570 16.132 1.00 97.94 231 PHE A C 1
ATOM 1793 O O . PHE A 1 231 ? -11.367 9.946 15.553 1.00 97.94 231 PHE A O 1
ATOM 1800 N N . ILE A 1 232 ? -10.193 9.677 17.456 1.00 97.69 232 ILE A N 1
ATOM 1801 C CA . ILE A 1 232 ? -11.128 10.434 18.298 1.00 97.69 232 ILE A CA 1
ATOM 1802 C C . ILE A 1 232 ? -11.157 11.893 17.844 1.00 97.69 232 ILE A C 1
ATOM 1804 O O . ILE A 1 232 ? -12.237 12.421 17.574 1.00 97.69 232 ILE A O 1
ATOM 1808 N N . ASP A 1 233 ? -9.989 12.520 17.708 1.00 97.06 233 ASP A N 1
ATOM 1809 C CA . ASP A 1 233 ? -9.896 13.924 17.321 1.00 97.06 233 ASP A CA 1
ATOM 1810 C C . ASP A 1 233 ? -10.500 14.135 15.916 1.00 97.06 233 ASP A C 1
ATOM 1812 O O . ASP A 1 233 ? -11.394 14.966 15.768 1.00 97.06 233 ASP A O 1
ATOM 1816 N N . ILE A 1 234 ? -10.194 13.273 14.937 1.00 96.69 234 ILE A N 1
ATOM 1817 C CA . ILE A 1 234 ? -10.807 13.273 13.590 1.00 96.69 234 ILE A CA 1
ATOM 1818 C C . ILE A 1 234 ? -12.347 13.230 13.636 1.00 96.69 234 ILE A C 1
ATOM 1820 O O . ILE A 1 234 ? -13.030 13.966 12.913 1.00 96.69 234 ILE A O 1
ATOM 1824 N N . LEU A 1 235 ? -12.922 12.342 14.449 1.00 97.12 235 LEU A N 1
ATOM 1825 C CA . LEU A 1 235 ? -14.376 12.197 14.564 1.00 97.12 235 LEU A CA 1
ATOM 1826 C C . LEU A 1 235 ? -15.020 13.424 15.217 1.00 97.12 235 LEU A C 1
ATOM 1828 O O . LEU A 1 235 ? -16.131 13.802 14.840 1.00 97.12 235 LEU A O 1
ATOM 1832 N N . THR A 1 236 ? -14.326 14.057 16.163 1.00 96.56 236 THR A N 1
ATOM 1833 C CA . THR A 1 236 ? -14.816 15.269 16.831 1.00 96.56 236 THR A CA 1
ATOM 1834 C C . THR A 1 236 ? -14.674 16.522 15.968 1.00 96.56 236 THR A C 1
ATOM 1836 O O . THR A 1 236 ? -15.621 17.298 15.872 1.00 96.56 236 THR A O 1
ATOM 1839 N N . GLU A 1 237 ? -13.548 16.697 15.274 1.00 95.88 237 GLU A N 1
ATOM 1840 C CA . GLU A 1 237 ? -13.282 17.842 14.394 1.00 95.88 237 GLU A CA 1
ATOM 1841 C C . GLU A 1 237 ? -14.191 17.850 13.162 1.00 95.88 237 GLU A C 1
ATOM 1843 O O . GLU A 1 237 ? -14.624 18.908 12.711 1.00 95.88 237 GLU A O 1
ATOM 1848 N N . SER A 1 238 ? -14.539 16.669 12.644 1.00 95.06 238 SER A N 1
ATOM 1849 C CA . SER A 1 238 ? -15.529 16.532 11.565 1.00 95.06 238 SER A CA 1
ATOM 1850 C C . SER A 1 238 ? -16.974 16.783 12.015 1.00 95.06 238 SER A C 1
ATOM 1852 O O . SER A 1 238 ? -17.864 16.854 11.171 1.00 95.06 238 SER A O 1
ATOM 1854 N N . GLY A 1 239 ? -17.234 16.879 13.324 1.00 94.81 239 GLY A N 1
ATOM 1855 C CA . GLY A 1 239 ? -18.585 16.980 13.882 1.00 94.81 239 GLY A CA 1
ATOM 1856 C C . GLY A 1 239 ? -19.389 15.675 13.827 1.00 94.81 239 GLY A C 1
ATOM 1857 O O . GLY A 1 239 ? -20.584 15.690 14.119 1.00 94.81 239 GLY A O 1
ATOM 1858 N N . THR A 1 240 ? -18.757 14.547 13.481 1.00 94.44 240 THR A N 1
ATOM 1859 C CA . THR A 1 240 ? -19.417 13.230 13.407 1.00 94.44 240 THR A CA 1
ATOM 1860 C C . THR A 1 240 ? -19.885 12.767 14.787 1.00 94.44 240 THR A C 1
ATOM 1862 O O . THR A 1 240 ? -20.952 12.167 14.922 1.00 94.44 240 THR A O 1
ATOM 1865 N N . VAL A 1 241 ? -19.098 13.056 15.828 1.00 94.19 241 VAL A N 1
ATOM 1866 C CA . VAL A 1 241 ? -19.435 12.757 17.226 1.00 94.19 241 VAL A CA 1
ATOM 1867 C C . VAL A 1 241 ? -19.075 13.939 18.124 1.00 94.19 241 VAL A C 1
ATOM 1869 O O . VAL A 1 241 ? -18.086 14.630 17.891 1.00 94.19 241 VAL A O 1
ATOM 1872 N N . SER A 1 242 ? -19.847 14.157 19.191 1.00 93.38 242 SER A N 1
ATOM 1873 C CA . SER A 1 242 ? -19.446 15.097 20.244 1.00 93.38 242 SER A CA 1
ATOM 1874 C C . SER A 1 242 ? -18.418 14.439 21.160 1.00 93.38 242 SER A C 1
ATOM 1876 O O . SER A 1 242 ? -18.582 13.274 21.531 1.00 93.38 242 SER A O 1
ATOM 1878 N N . ARG A 1 243 ? -17.397 15.185 21.588 1.00 91.69 243 ARG A N 1
ATOM 1879 C CA . ARG A 1 243 ? -16.373 14.667 22.506 1.00 91.69 243 ARG A CA 1
ATOM 1880 C C . ARG A 1 243 ? -16.974 14.155 23.817 1.00 91.69 243 ARG A C 1
ATOM 1882 O O . ARG A 1 243 ? -16.560 13.109 24.298 1.00 91.69 243 ARG A O 1
ATOM 1889 N N . ASP A 1 244 ? -18.007 14.827 24.322 1.00 90.75 244 ASP A N 1
ATOM 1890 C CA . ASP A 1 244 ? -18.703 14.447 25.561 1.00 90.75 244 ASP A CA 1
ATOM 1891 C C . ASP A 1 244 ? -19.515 13.149 25.423 1.00 90.75 244 ASP A C 1
ATOM 1893 O O . ASP A 1 244 ? -19.896 12.541 26.421 1.00 90.75 244 ASP A O 1
ATOM 1897 N N . SER A 1 245 ? -19.791 12.710 24.189 1.00 90.00 245 SER A N 1
ATOM 1898 C CA . SER A 1 245 ? -20.497 11.450 23.923 1.00 90.00 245 SER A CA 1
ATOM 1899 C C . SER A 1 245 ? -19.581 10.222 23.940 1.00 90.00 245 SER A C 1
ATOM 1901 O O . SER A 1 245 ? -20.078 9.092 23.936 1.00 90.00 245 SER A O 1
ATOM 1903 N N . ILE A 1 246 ? -18.259 10.434 23.966 1.00 95.12 246 ILE A N 1
ATOM 1904 C CA . ILE A 1 246 ? -17.263 9.365 23.998 1.00 95.12 246 ILE A CA 1
ATOM 1905 C C . ILE A 1 246 ? -17.119 8.861 25.435 1.00 95.12 246 ILE A C 1
ATOM 1907 O O . ILE A 1 246 ? -16.673 9.579 26.328 1.00 95.12 246 ILE A O 1
ATOM 1911 N N . GLY A 1 247 ? -17.492 7.604 25.652 1.00 95.44 247 GLY A N 1
ATOM 1912 C CA . GLY A 1 247 ? -17.448 6.928 26.940 1.00 95.44 247 GLY A CA 1
ATOM 1913 C C . GLY A 1 247 ? -16.454 5.770 26.983 1.00 95.44 247 GLY A C 1
ATOM 1914 O O . GLY A 1 247 ? -15.956 5.292 25.960 1.00 95.44 247 GLY A O 1
ATOM 1915 N N . ASN A 1 248 ? -16.202 5.287 28.202 1.00 97.06 248 ASN A N 1
ATOM 1916 C CA . ASN A 1 248 ? -15.401 4.092 28.440 1.00 97.06 248 ASN A CA 1
ATOM 1917 C C . ASN A 1 248 ? -16.274 2.820 28.325 1.00 97.06 248 ASN A C 1
ATOM 1919 O O . ASN A 1 248 ? -17.120 2.598 29.196 1.00 97.06 248 ASN A O 1
ATOM 1923 N N . PRO A 1 249 ? -16.054 1.953 27.321 1.00 97.50 249 PRO A N 1
ATOM 1924 C CA . PRO A 1 249 ? -16.854 0.752 27.093 1.00 97.50 249 PRO A CA 1
ATOM 1925 C C . PRO A 1 249 ? -16.569 -0.371 28.098 1.00 97.50 249 PRO A C 1
ATOM 1927 O O . PRO A 1 249 ? -17.306 -1.355 28.134 1.00 97.50 249 PRO A O 1
ATOM 1930 N N . THR A 1 250 ? -15.534 -0.240 28.935 1.00 96.56 250 THR A N 1
ATOM 1931 C CA . THR A 1 250 ? -15.231 -1.216 29.994 1.00 96.56 250 THR A CA 1
ATOM 1932 C C . THR A 1 250 ? -16.021 -0.970 31.275 1.00 96.56 250 THR A C 1
ATOM 1934 O O . THR A 1 250 ? -15.997 -1.804 32.174 1.00 96.56 250 THR A O 1
ATOM 1937 N N . ASN A 1 251 ? -16.674 0.187 31.406 1.00 96.44 251 ASN A N 1
ATOM 1938 C CA . ASN A 1 251 ? -17.471 0.498 32.584 1.00 96.44 251 ASN A CA 1
ATOM 1939 C C . ASN A 1 251 ? -18.870 -0.098 32.434 1.00 96.44 251 ASN A C 1
ATOM 1941 O O . ASN A 1 251 ? -19.525 0.095 31.410 1.00 96.44 251 ASN A O 1
ATOM 1945 N N . GLN A 1 252 ? -19.344 -0.763 33.485 1.00 97.12 252 GLN A N 1
ATOM 1946 C CA . GLN A 1 252 ? -20.715 -1.247 33.534 1.00 97.12 252 GLN A CA 1
ATOM 1947 C C . GLN A 1 252 ? -21.692 -0.064 33.538 1.00 97.12 252 GLN A C 1
ATOM 1949 O O . GLN A 1 252 ? -21.628 0.808 34.406 1.00 97.12 252 GLN A O 1
ATOM 1954 N N . SER A 1 253 ? -22.596 -0.031 32.564 1.00 95.25 253 SER A N 1
ATOM 1955 C CA . SER A 1 253 ? -23.623 0.997 32.426 1.00 95.25 253 SER A CA 1
ATOM 1956 C C . SER A 1 253 ? -24.752 0.517 31.520 1.00 95.25 253 SER A C 1
ATOM 1958 O O . SER A 1 253 ? -24.511 -0.087 30.476 1.00 95.25 253 SER A O 1
ATOM 1960 N N . THR A 1 254 ? -25.994 0.832 31.886 1.00 94.31 254 THR A N 1
ATOM 1961 C CA . THR A 1 254 ? -27.170 0.613 31.029 1.00 94.31 254 THR A CA 1
ATOM 1962 C C . THR A 1 254 ? -27.355 1.714 29.986 1.00 94.31 254 THR A C 1
ATOM 1964 O O . THR A 1 254 ? -28.130 1.538 29.049 1.00 94.31 254 THR A O 1
ATOM 1967 N N . SER A 1 255 ? -26.648 2.839 30.123 1.00 95.25 255 SER A N 1
ATOM 1968 C CA . SER A 1 255 ? -26.675 3.920 29.140 1.00 95.25 255 SER A CA 1
ATOM 1969 C C . SER A 1 255 ? -25.905 3.527 27.885 1.00 95.25 255 SER A C 1
ATOM 1971 O O . SER A 1 255 ? -24.830 2.927 27.957 1.00 95.25 255 SER A O 1
ATOM 1973 N N . GLU A 1 256 ? -26.443 3.909 26.734 1.00 95.62 256 GLU A N 1
ATOM 1974 C CA . GLU A 1 256 ? -25.737 3.794 25.465 1.00 95.62 256 GLU A CA 1
ATOM 1975 C C . GLU A 1 256 ? -24.668 4.889 25.356 1.00 95.62 256 GLU A C 1
ATOM 1977 O O . GLU A 1 256 ? -24.908 6.047 25.703 1.00 95.62 256 GLU A O 1
ATOM 1982 N N . ILE A 1 257 ? -23.486 4.518 24.873 1.00 96.56 257 ILE A N 1
ATOM 1983 C CA . ILE A 1 257 ? -22.347 5.416 24.684 1.00 96.56 257 ILE A CA 1
ATOM 1984 C C . ILE A 1 257 ? -21.753 5.246 23.288 1.00 96.56 257 ILE A C 1
ATOM 1986 O O . ILE A 1 257 ? -21.959 4.225 22.627 1.00 96.56 257 ILE A O 1
ATOM 1990 N N . VAL A 1 258 ? -20.979 6.242 22.858 1.00 97.88 258 VAL A N 1
ATOM 1991 C CA . VAL A 1 258 ? -20.049 6.103 21.737 1.00 97.88 258 VAL A CA 1
ATOM 1992 C C . VAL A 1 258 ? -18.674 5.760 22.293 1.00 97.88 258 VAL A C 1
ATOM 1994 O O . VAL A 1 258 ? -18.266 6.291 23.319 1.00 97.88 258 VAL A O 1
ATOM 1997 N N . THR A 1 259 ? -17.935 4.882 21.633 1.00 98.19 259 THR A N 1
ATOM 1998 C CA . THR A 1 259 ? -16.546 4.589 21.978 1.00 98.19 259 THR A CA 1
ATOM 1999 C C . THR A 1 259 ? -15.700 4.467 20.721 1.00 98.19 259 THR A C 1
ATOM 2001 O O . THR A 1 259 ? -16.199 4.074 19.667 1.00 98.19 259 THR A O 1
ATOM 2004 N N . VAL A 1 260 ? -14.421 4.809 20.830 1.00 98.62 260 VAL A N 1
ATOM 2005 C CA . VAL A 1 260 ? -13.437 4.646 19.762 1.00 98.62 260 VAL A CA 1
ATOM 2006 C C . VAL A 1 260 ? -12.328 3.761 20.292 1.00 98.62 260 VAL A C 1
ATOM 2008 O O . VAL A 1 260 ? -11.847 3.947 21.410 1.00 98.62 260 VAL A O 1
ATOM 2011 N N . GLY A 1 261 ? -11.933 2.781 19.495 1.00 98.50 261 GLY A N 1
ATOM 2012 C CA . GLY A 1 261 ? -10.900 1.847 19.894 1.00 98.50 261 GLY A CA 1
ATOM 2013 C C . GLY A 1 261 ? -10.391 1.024 18.732 1.00 98.50 261 GLY A C 1
ATOM 2014 O O . GLY A 1 261 ? -10.847 1.143 17.593 1.00 98.50 261 GLY A O 1
ATOM 2015 N N . ARG A 1 262 ? -9.428 0.170 19.042 1.00 98.62 262 ARG A N 1
ATOM 2016 C CA . ARG A 1 262 ? -8.790 -0.733 18.098 1.00 98.62 262 ARG A CA 1
ATOM 2017 C C . ARG A 1 262 ? -9.364 -2.135 18.233 1.00 98.62 262 ARG A C 1
ATOM 2019 O O . ARG A 1 262 ? -9.423 -2.684 19.329 1.00 98.62 262 ARG A O 1
ATOM 2026 N N . ILE A 1 263 ? -9.726 -2.745 17.111 1.00 98.56 263 ILE A N 1
ATOM 2027 C CA . ILE A 1 263 ? -10.065 -4.165 17.065 1.00 98.56 263 ILE A CA 1
ATOM 2028 C C . ILE A 1 263 ? -8.817 -4.996 17.368 1.00 98.56 263 ILE A C 1
ATOM 2030 O O . ILE A 1 263 ? -7.778 -4.837 16.723 1.00 98.56 263 ILE A O 1
ATOM 2034 N N . ALA A 1 264 ? -8.945 -5.924 18.310 1.00 96.94 264 ALA A N 1
ATOM 2035 C CA . ALA A 1 264 ? -7.935 -6.923 18.627 1.00 96.94 264 ALA A CA 1
ATOM 2036 C C . ALA A 1 264 ? -8.585 -8.300 18.857 1.00 96.94 264 ALA A C 1
ATOM 2038 O O . ALA A 1 264 ? -9.806 -8.452 18.778 1.00 96.94 264 ALA A O 1
ATOM 2039 N N . SER A 1 265 ? -7.742 -9.301 19.117 1.00 94.44 265 SER A N 1
ATOM 2040 C CA . SER A 1 265 ? -8.143 -10.649 19.529 1.00 94.44 265 SER A CA 1
ATOM 2041 C C . SER A 1 265 ? -7.828 -10.853 21.014 1.00 94.44 265 SER A C 1
ATOM 2043 O O . SER A 1 265 ? -6.775 -10.402 21.480 1.00 94.44 265 SER A O 1
ATOM 2045 N N . ASP A 1 266 ? -8.713 -11.519 21.754 1.00 91.94 266 ASP A N 1
ATOM 2046 C CA . ASP A 1 266 ? -8.423 -12.065 23.091 1.00 91.94 266 ASP A CA 1
ATOM 2047 C C . ASP A 1 266 ? -7.789 -13.465 23.049 1.00 91.94 266 ASP A C 1
ATOM 2049 O O . ASP A 1 266 ? -7.184 -13.892 24.030 1.00 91.94 266 ASP A O 1
ATOM 2053 N N . SER A 1 267 ? -7.862 -14.151 21.906 1.00 88.62 267 SER A N 1
ATOM 2054 C CA . SER A 1 267 ? -7.147 -15.400 21.659 1.00 88.62 267 SER A CA 1
ATOM 2055 C C . SER A 1 267 ? -5.716 -15.125 21.205 1.00 88.62 267 SER A C 1
ATOM 2057 O O . SER A 1 267 ? -5.492 -14.298 20.313 1.00 88.62 267 SER A O 1
ATOM 2059 N N . SER A 1 268 ? -4.761 -15.862 21.780 1.00 75.81 268 SER A N 1
ATOM 2060 C CA . SER A 1 268 ? -3.361 -15.899 21.340 1.00 75.81 268 SER A CA 1
ATOM 2061 C C . SER A 1 268 ? -3.137 -16.777 20.108 1.00 75.81 268 SER A C 1
ATOM 2063 O O . SER A 1 268 ? -2.066 -16.712 19.510 1.00 75.81 268 SER A O 1
ATOM 2065 N N . GLU A 1 269 ? -4.121 -17.600 19.736 1.00 75.50 269 GLU A N 1
ATOM 2066 C CA . GLU A 1 269 ? -4.033 -18.540 18.620 1.00 75.50 269 GLU A CA 1
ATOM 2067 C C . GLU A 1 269 ? -5.241 -18.436 17.682 1.00 75.50 269 GLU A C 1
ATOM 2069 O O . GLU A 1 269 ? -6.364 -18.125 18.089 1.00 75.50 269 GLU A O 1
ATOM 2074 N N . GLY A 1 270 ? -5.007 -18.749 16.409 1.00 79.19 270 GLY A N 1
ATOM 2075 C CA . GLY A 1 270 ? -6.042 -18.781 15.381 1.00 79.19 270 GLY A CA 1
ATOM 2076 C C . GLY A 1 270 ? -6.405 -17.412 14.801 1.00 79.19 270 GLY A C 1
ATOM 2077 O O . GLY A 1 270 ? -5.896 -16.366 15.197 1.00 79.19 270 GLY A O 1
ATOM 2078 N N . ARG A 1 271 ? -7.287 -17.443 13.799 1.00 86.38 271 ARG A N 1
ATOM 2079 C CA . ARG A 1 271 ? -7.778 -16.251 13.099 1.00 86.38 271 ARG A CA 1
ATOM 2080 C C . ARG A 1 271 ? -8.824 -15.525 13.943 1.00 86.38 271 ARG A C 1
ATOM 2082 O O . ARG A 1 271 ? -9.658 -16.169 14.589 1.00 86.38 271 ARG A O 1
ATOM 2089 N N . LEU A 1 272 ? -8.848 -14.195 13.833 1.00 93.12 272 LEU A N 1
ATOM 2090 C CA . LEU A 1 272 ? -9.907 -13.363 14.402 1.00 93.12 272 LEU A CA 1
ATOM 2091 C C . LEU A 1 272 ? -11.296 -13.872 13.983 1.00 93.12 272 LEU A C 1
ATOM 2093 O O . LEU A 1 272 ? -11.601 -14.041 12.799 1.00 93.12 272 LEU A O 1
ATOM 2097 N N . ASN A 1 273 ? -12.156 -14.097 14.966 1.00 93.56 273 ASN A N 1
ATOM 2098 C CA . ASN A 1 273 ? -13.510 -14.599 14.774 1.00 93.56 273 ASN A CA 1
ATOM 2099 C C . ASN A 1 273 ? -14.477 -13.878 15.718 1.00 93.56 273 ASN A C 1
ATOM 2101 O O . ASN A 1 273 ? -14.058 -13.118 16.582 1.00 93.56 273 ASN A O 1
ATOM 2105 N N . GLN A 1 274 ? -15.782 -14.103 15.554 1.00 94.81 274 GLN A N 1
ATOM 2106 C CA . GLN A 1 274 ? -16.789 -13.338 16.291 1.00 94.81 274 GLN A CA 1
ATOM 2107 C C . GLN A 1 274 ? -16.688 -13.511 17.814 1.00 94.81 274 GLN A C 1
ATOM 2109 O O . GLN A 1 274 ? -16.963 -12.562 18.541 1.00 94.81 274 GLN A O 1
ATOM 2114 N N . SER A 1 275 ? -16.303 -14.697 18.293 1.00 93.69 275 SER A N 1
ATOM 2115 C CA . SER A 1 275 ? -16.128 -14.960 19.726 1.00 93.69 275 SER A CA 1
ATOM 2116 C C . SER A 1 275 ? -14.871 -14.333 20.311 1.00 93.69 275 SER A C 1
ATOM 2118 O O . SER A 1 275 ? -14.874 -14.066 21.504 1.00 93.69 275 SER A O 1
ATOM 2120 N N . SER A 1 276 ? -13.841 -14.092 19.496 1.00 95.31 276 SER A N 1
ATOM 2121 C CA . SER A 1 276 ? -12.561 -13.556 19.963 1.00 95.31 276 SER A CA 1
ATOM 2122 C C . SER A 1 276 ? -12.404 -12.046 19.760 1.00 95.31 276 SER A C 1
ATOM 2124 O O . SER A 1 276 ? -11.326 -11.490 19.969 1.00 95.31 276 SER A O 1
ATOM 2126 N N . LEU A 1 277 ? -13.454 -11.365 19.284 1.00 97.44 277 LEU A N 1
ATOM 2127 C CA . LEU A 1 277 ? -13.434 -9.925 19.037 1.00 97.44 277 LEU A CA 1
ATOM 2128 C C . LEU A 1 277 ? -13.407 -9.152 20.354 1.00 97.44 277 LEU A C 1
ATOM 2130 O O . LEU A 1 277 ? -14.363 -9.190 21.130 1.00 97.44 277 LEU A O 1
ATOM 2134 N N . VAL A 1 278 ? -12.367 -8.343 20.532 1.00 98.19 278 VAL A N 1
ATOM 2135 C CA . VAL A 1 278 ? -12.291 -7.343 21.599 1.00 98.19 278 VAL A CA 1
ATOM 2136 C C . VAL A 1 278 ? -12.032 -5.955 21.028 1.00 98.19 278 VAL A C 1
ATOM 2138 O O . VAL A 1 278 ? -11.398 -5.796 19.982 1.00 98.19 278 VAL A O 1
ATOM 2141 N N . LEU A 1 279 ? -12.505 -4.942 21.748 1.00 98.62 279 LEU A N 1
ATOM 2142 C CA . LEU A 1 279 ? -12.157 -3.548 21.525 1.00 98.62 279 LEU A CA 1
ATOM 2143 C C . LEU A 1 279 ? -11.129 -3.118 22.564 1.00 98.62 279 LEU A C 1
ATOM 2145 O O . LEU A 1 279 ? -11.396 -3.160 23.763 1.00 98.62 279 LEU A O 1
ATOM 2149 N N . GLU A 1 280 ? -9.967 -2.688 22.099 1.00 98.50 280 GLU A N 1
ATOM 2150 C CA . GLU A 1 280 ? -8.945 -2.054 22.915 1.00 98.50 280 GLU A CA 1
ATOM 2151 C C . GLU A 1 280 ? -9.126 -0.535 22.906 1.00 98.50 280 GLU A C 1
ATOM 2153 O O . GLU A 1 280 ? -9.205 0.090 21.848 1.00 98.50 280 GLU A O 1
ATOM 2158 N N . THR A 1 281 ? -9.206 0.051 24.093 1.00 98.12 281 THR A N 1
ATOM 2159 C CA . THR A 1 281 ? -9.382 1.497 24.294 1.00 98.12 281 THR A CA 1
ATOM 2160 C C . THR A 1 281 ? -8.041 2.222 24.361 1.00 98.12 281 THR A C 1
ATOM 2162 O O . THR A 1 281 ? -7.013 1.598 24.623 1.00 98.12 281 THR A O 1
ATOM 2165 N N . SER A 1 282 ? -8.038 3.548 24.183 1.00 97.25 282 SER A N 1
ATOM 2166 C CA . SER A 1 282 ? -6.838 4.336 24.487 1.00 97.25 282 SER A CA 1
ATOM 2167 C C . SER A 1 282 ? -6.597 4.417 25.996 1.00 97.25 282 SER A C 1
ATOM 2169 O O . SER A 1 282 ? -7.504 4.218 26.817 1.00 97.25 282 SER A O 1
ATOM 2171 N N . ARG A 1 283 ? -5.374 4.757 26.405 1.00 96.75 283 ARG A N 1
ATOM 2172 C CA . ARG A 1 283 ? -5.027 5.012 27.811 1.00 96.75 283 ARG A CA 1
ATOM 2173 C C . ARG A 1 283 ? -5.878 6.128 28.394 1.00 96.75 283 ARG A C 1
ATOM 2175 O O . ARG A 1 283 ? -6.290 6.035 29.550 1.00 96.75 283 ARG A O 1
ATOM 2182 N N . ARG A 1 284 ? -6.163 7.154 27.591 1.00 94.06 284 ARG A N 1
ATOM 2183 C CA . ARG A 1 284 ? -6.942 8.326 27.994 1.00 94.06 284 ARG A CA 1
ATOM 2184 C C . ARG A 1 284 ? -8.414 7.998 28.227 1.00 94.06 284 ARG A C 1
ATOM 2186 O O . ARG A 1 284 ? -8.984 8.470 29.205 1.00 94.06 284 ARG A O 1
ATOM 2193 N N . THR A 1 285 ? -9.019 7.198 27.350 1.00 92.25 285 THR A N 1
ATOM 2194 C CA . THR A 1 285 ? -10.468 6.926 27.378 1.00 92.25 285 THR A CA 1
ATOM 2195 C C . THR A 1 285 ? -10.849 5.705 28.211 1.00 92.25 285 THR A C 1
ATOM 2197 O O . THR A 1 285 ? -11.866 5.736 28.900 1.00 92.25 285 THR A O 1
ATOM 2200 N N . GLY A 1 286 ? -10.034 4.648 28.200 1.00 93.56 286 GLY A N 1
ATOM 2201 C CA . GLY A 1 286 ? -10.344 3.381 28.873 1.00 93.56 286 GLY A CA 1
ATOM 2202 C C . GLY A 1 286 ? -9.136 2.681 29.493 1.00 93.56 286 GLY A C 1
ATOM 2203 O O . GLY A 1 286 ? -9.172 1.477 29.736 1.00 93.56 286 GLY A O 1
ATOM 2204 N N . ARG A 1 287 ? -8.063 3.425 29.804 1.00 95.31 287 ARG A N 1
ATOM 2205 C CA . ARG A 1 287 ? -6.849 2.923 30.483 1.00 95.31 287 ARG A CA 1
ATOM 2206 C C . ARG A 1 287 ? -6.111 1.819 29.711 1.00 95.31 287 ARG A C 1
ATOM 2208 O O . ARG A 1 287 ? -5.359 1.061 30.321 1.00 95.31 287 ARG A O 1
ATOM 2215 N N . GLY A 1 288 ? -6.306 1.726 28.395 1.00 95.19 288 GLY A N 1
ATOM 2216 C CA . GLY A 1 288 ? -5.713 0.664 27.577 1.00 95.19 288 GLY A CA 1
ATOM 2217 C C . GLY A 1 288 ? -6.363 -0.706 27.787 1.00 95.19 288 GLY A C 1
ATOM 2218 O O . GLY A 1 288 ? -5.790 -1.723 27.402 1.00 95.19 288 GLY A O 1
ATOM 2219 N N . LEU A 1 289 ? -7.523 -0.759 28.451 1.00 96.94 289 LEU A N 1
ATOM 2220 C CA . LEU A 1 289 ? -8.234 -2.005 28.701 1.00 96.94 289 LEU A CA 1
ATOM 2221 C C . LEU A 1 289 ? -8.934 -2.496 27.432 1.00 96.94 289 LEU A C 1
ATOM 2223 O O . LEU A 1 289 ? -9.290 -1.715 26.541 1.00 96.94 289 LEU A O 1
ATOM 2227 N N . ARG A 1 290 ? -9.149 -3.812 27.392 1.00 97.50 290 ARG A N 1
ATOM 2228 C CA . ARG A 1 290 ? -9.877 -4.511 26.336 1.00 97.50 290 ARG A CA 1
ATOM 2229 C C . ARG A 1 290 ? -11.225 -4.979 26.860 1.00 97.50 290 ARG A C 1
ATOM 2231 O O . ARG A 1 290 ? -11.305 -5.453 27.990 1.00 97.50 290 ARG A O 1
ATOM 2238 N N . VAL A 1 291 ? -12.258 -4.875 26.030 1.00 98.12 291 VAL A N 1
ATOM 2239 C CA . VAL A 1 291 ? -13.601 -5.391 26.321 1.00 98.12 291 VAL A CA 1
ATOM 2240 C C . VAL A 1 291 ? -14.096 -6.268 25.164 1.00 98.12 291 VAL A C 1
ATOM 2242 O O . VAL A 1 291 ? -13.984 -5.849 24.008 1.00 98.12 291 VAL A O 1
ATOM 2245 N N . PRO A 1 292 ? -14.633 -7.473 25.429 1.00 98.38 292 PRO A N 1
ATOM 2246 C CA . PRO A 1 292 ? -15.279 -8.305 24.415 1.00 98.38 292 PRO A CA 1
ATOM 2247 C C . PRO A 1 292 ? -16.419 -7.590 23.697 1.00 98.38 292 PRO A C 1
ATOM 2249 O O . PRO A 1 292 ? -17.198 -6.861 24.312 1.00 98.38 292 PRO A O 1
ATOM 2252 N N . LEU A 1 293 ? -16.542 -7.825 22.392 1.00 98.38 293 LEU A N 1
ATOM 2253 C CA . LEU A 1 293 ? -17.593 -7.248 21.559 1.00 98.38 293 LEU A CA 1
ATOM 2254 C C . LEU A 1 293 ? -18.688 -8.270 21.253 1.00 98.38 293 LEU A C 1
ATOM 2256 O O . LEU A 1 293 ? -18.428 -9.368 20.763 1.00 98.38 293 LEU A O 1
ATOM 2260 N N . ARG A 1 294 ? -19.950 -7.871 21.435 1.00 97.44 294 ARG A N 1
ATOM 2261 C CA . ARG A 1 294 ? -21.107 -8.588 20.882 1.00 97.44 294 ARG A CA 1
ATOM 2262 C C . ARG A 1 294 ? -21.630 -7.839 19.666 1.00 97.44 294 ARG A C 1
ATOM 2264 O O . ARG A 1 294 ? -22.241 -6.784 19.786 1.00 97.44 294 ARG A O 1
ATOM 2271 N N . THR A 1 295 ? -21.411 -8.421 18.492 1.00 96.69 295 THR A N 1
ATOM 2272 C CA . THR A 1 295 ? -21.779 -7.848 17.185 1.00 96.69 295 THR A CA 1
ATOM 2273 C C . THR A 1 295 ? -23.096 -8.391 16.624 1.00 96.69 295 THR A C 1
ATOM 2275 O O . THR A 1 295 ? -23.423 -8.131 15.471 1.00 96.69 295 THR A O 1
ATOM 2278 N N . GLY A 1 296 ? -23.854 -9.169 17.408 1.00 92.62 296 GLY A N 1
ATOM 2279 C CA . GLY A 1 296 ? -25.051 -9.879 16.933 1.00 92.62 296 GLY A CA 1
ATOM 2280 C C . GLY A 1 296 ? -26.168 -8.974 16.401 1.00 92.62 296 GLY A C 1
ATOM 2281 O O . GLY A 1 296 ? -26.949 -9.417 15.567 1.00 92.62 296 GLY A O 1
ATOM 2282 N N . ASN A 1 297 ? -26.208 -7.712 16.836 1.00 93.31 297 ASN A N 1
ATOM 2283 C CA . ASN A 1 297 ? -27.211 -6.735 16.408 1.00 93.31 297 ASN A CA 1
ATOM 2284 C C . ASN A 1 297 ? -26.804 -5.967 15.140 1.00 93.31 297 ASN A C 1
ATOM 2286 O O . ASN A 1 297 ? -27.617 -5.226 14.592 1.00 93.31 297 ASN A O 1
ATOM 2290 N N . LEU A 1 298 ? -25.562 -6.123 14.669 1.00 96.94 298 LEU A N 1
ATOM 2291 C CA . LEU A 1 298 ? -25.065 -5.374 13.522 1.00 96.94 298 LEU A CA 1
ATOM 2292 C C . LEU A 1 298 ? -25.539 -6.000 12.200 1.00 96.94 298 LEU A C 1
ATOM 2294 O O . LEU A 1 298 ? -25.339 -7.200 11.984 1.00 96.94 298 LEU A O 1
ATOM 2298 N N . PRO A 1 299 ? -26.087 -5.201 11.264 1.00 96.19 299 PRO A N 1
ATOM 2299 C CA . PRO A 1 299 ? -26.511 -5.699 9.956 1.00 96.19 299 PRO A CA 1
ATOM 2300 C C . PRO A 1 299 ? -25.327 -6.092 9.066 1.00 96.19 299 PRO A C 1
ATOM 2302 O O . PRO A 1 299 ? -25.476 -6.913 8.156 1.00 96.19 299 PRO A O 1
ATOM 2305 N N . GLU A 1 300 ? -24.156 -5.499 9.299 1.00 96.81 300 GLU A N 1
ATOM 2306 C CA . GLU A 1 300 ? -22.899 -5.848 8.653 1.00 96.81 300 GLU A CA 1
ATOM 2307 C C . GLU A 1 300 ? -21.693 -5.318 9.424 1.00 96.81 300 GLU A C 1
ATOM 2309 O O . GLU A 1 300 ? -21.784 -4.313 10.124 1.00 96.81 300 GLU A O 1
ATOM 2314 N N . TYR A 1 301 ? -20.558 -5.998 9.281 1.00 97.44 301 TYR A N 1
ATOM 2315 C CA . TYR A 1 301 ? -19.266 -5.510 9.750 1.00 97.44 301 TYR A CA 1
ATOM 2316 C C . TYR A 1 301 ? -18.131 -6.229 9.022 1.00 97.44 301 TYR A C 1
ATOM 2318 O O . TYR A 1 301 ? -18.268 -7.383 8.610 1.00 97.44 301 TYR A O 1
ATOM 2326 N N . ALA A 1 302 ? -16.994 -5.553 8.896 1.00 97.31 302 ALA A N 1
ATOM 2327 C CA . ALA A 1 302 ? -15.734 -6.133 8.447 1.00 97.31 302 ALA A CA 1
ATOM 2328 C C . ALA A 1 302 ? -14.616 -5.582 9.335 1.00 97.31 302 ALA A C 1
ATOM 2330 O O . ALA A 1 302 ? -14.210 -4.418 9.211 1.00 97.31 302 ALA A O 1
ATOM 2331 N N . PHE A 1 303 ? -14.174 -6.411 10.274 1.00 98.06 303 PHE A N 1
ATOM 2332 C CA . PHE A 1 303 ? -13.169 -6.076 11.275 1.00 98.06 303 PHE A CA 1
ATOM 2333 C C . PHE A 1 303 ? -11.905 -6.891 11.044 1.00 98.06 303 PHE A C 1
ATOM 2335 O O . PHE A 1 303 ? -11.987 -8.023 10.598 1.00 98.06 303 PHE A O 1
ATOM 2342 N N . PHE A 1 304 ? -10.742 -6.333 11.347 1.00 97.50 304 PHE A N 1
ATOM 2343 C CA . PHE A 1 304 ? -9.458 -7.036 11.321 1.00 97.50 304 PHE A CA 1
ATOM 2344 C C . PHE A 1 304 ? -8.577 -6.474 12.446 1.00 97.50 304 PHE A C 1
ATOM 2346 O O . PHE A 1 304 ? -8.819 -5.339 12.877 1.00 97.50 304 PHE A O 1
ATOM 2353 N N . PRO A 1 305 ? -7.576 -7.224 12.939 1.00 96.69 305 PRO A N 1
ATOM 2354 C CA . PRO A 1 305 ? -6.692 -6.750 14.000 1.00 96.69 305 PRO A CA 1
ATOM 2355 C C . PRO A 1 305 ? -5.991 -5.448 13.603 1.00 96.69 305 PRO A C 1
ATOM 2357 O O . PRO A 1 305 ? -5.410 -5.357 12.525 1.00 96.69 305 PRO A O 1
ATOM 2360 N N . GLY A 1 306 ? -6.053 -4.427 14.452 1.00 97.31 306 GLY A N 1
ATOM 2361 C CA . GLY A 1 306 ? -5.466 -3.116 14.165 1.00 97.31 306 GLY A CA 1
ATOM 2362 C C . GLY A 1 306 ? -6.457 -2.076 13.653 1.00 97.31 306 GLY A C 1
ATOM 2363 O O . GLY A 1 306 ? -6.191 -0.883 13.798 1.00 97.31 306 GLY A O 1
ATOM 2364 N N . LYS A 1 307 ? -7.621 -2.497 13.132 1.00 98.31 307 LYS A N 1
ATOM 2365 C CA . LYS A 1 307 ? -8.647 -1.572 12.636 1.00 98.31 307 LYS A CA 1
ATOM 2366 C C . LYS A 1 307 ? -9.132 -0.664 13.764 1.00 98.31 307 LYS A C 1
ATOM 2368 O O . LYS A 1 307 ? -9.647 -1.155 14.767 1.00 98.31 307 LYS A O 1
ATOM 2373 N N . ILE A 1 308 ? -9.020 0.646 13.577 1.00 98.69 308 ILE A N 1
ATOM 2374 C CA . ILE A 1 308 ? -9.668 1.631 14.438 1.00 98.69 308 ILE A CA 1
ATOM 2375 C C . ILE A 1 308 ? -11.138 1.717 14.044 1.00 98.69 308 ILE A C 1
ATOM 2377 O O . ILE A 1 308 ? -11.462 1.788 12.857 1.00 98.69 308 ILE A O 1
ATOM 2381 N N . VAL A 1 309 ? -12.028 1.670 15.029 1.00 98.62 309 VAL A N 1
ATOM 2382 C CA . VAL A 1 309 ? -13.479 1.715 14.843 1.00 98.62 309 VAL A CA 1
ATOM 2383 C C . VAL A 1 309 ? -14.110 2.672 15.843 1.00 98.62 309 VAL A C 1
ATOM 2385 O O . VAL A 1 309 ? -13.639 2.797 16.973 1.00 98.62 309 VAL A O 1
ATOM 2388 N N . ALA A 1 310 ? -15.202 3.308 15.430 1.00 98.44 310 ALA A N 1
ATOM 2389 C CA . ALA A 1 310 ? -16.095 4.042 16.312 1.00 98.44 310 ALA A CA 1
ATOM 2390 C C . ALA A 1 310 ? -17.408 3.270 16.428 1.00 98.44 310 ALA A C 1
ATOM 2392 O O . ALA A 1 310 ? -18.058 2.975 15.427 1.00 98.44 310 ALA A O 1
ATOM 2393 N N . LEU A 1 311 ? -17.770 2.891 17.647 1.00 98.50 311 LEU A N 1
ATOM 2394 C CA . LEU A 1 311 ? -18.896 2.012 17.932 1.00 98.50 311 LEU A CA 1
ATOM 2395 C C . LEU A 1 311 ? -19.877 2.714 18.861 1.00 98.50 311 LEU A C 1
ATOM 2397 O O . LEU A 1 311 ? -19.474 3.392 19.805 1.00 98.50 311 LEU A O 1
ATOM 2401 N N . ARG A 1 312 ? -21.166 2.500 18.623 1.00 98.12 312 ARG A N 1
ATOM 2402 C CA . ARG A 1 312 ? -22.234 2.835 19.562 1.00 98.12 312 ARG A CA 1
ATOM 2403 C C . ARG A 1 312 ? -22.726 1.557 20.228 1.00 98.12 312 ARG A C 1
ATOM 2405 O O . ARG A 1 312 ? -22.794 0.509 19.582 1.00 98.12 312 ARG A O 1
ATOM 2412 N N . GLY A 1 313 ? -23.030 1.623 21.519 1.00 97.62 313 GLY A N 1
ATOM 2413 C CA . GLY A 1 313 ? -23.512 0.454 22.244 1.00 97.62 313 GLY A CA 1
ATOM 2414 C C . GLY A 1 313 ? -23.540 0.617 23.756 1.00 97.62 313 GLY A C 1
ATOM 2415 O O . GLY A 1 313 ? -23.393 1.716 24.288 1.00 97.62 313 GLY A O 1
ATOM 2416 N N . THR A 1 314 ? -23.732 -0.500 24.452 1.00 97.81 314 THR A N 1
ATOM 2417 C CA . THR A 1 314 ? -23.881 -0.553 25.914 1.00 97.81 314 THR A CA 1
ATOM 2418 C C . THR A 1 314 ? -23.124 -1.739 26.511 1.00 97.81 314 THR A C 1
ATOM 2420 O O . THR A 1 314 ? -23.042 -2.807 25.901 1.00 97.81 314 THR A O 1
ATOM 2423 N N . ASN A 1 315 ? -22.593 -1.568 27.723 1.00 97.88 315 ASN A N 1
ATOM 2424 C CA . ASN A 1 315 ? -22.025 -2.642 28.536 1.00 97.88 315 ASN A CA 1
ATOM 2425 C C . ASN A 1 315 ? -22.835 -2.782 29.833 1.00 97.88 315 ASN A C 1
ATOM 2427 O O . ASN A 1 315 ? -22.428 -2.322 30.897 1.00 97.88 315 ASN A O 1
ATOM 2431 N N . ALA A 1 316 ? -24.017 -3.392 29.744 1.00 96.88 316 ALA A N 1
ATOM 2432 C CA . ALA A 1 316 ? -24.926 -3.501 30.884 1.00 96.88 316 ALA A CA 1
ATOM 2433 C C . ALA A 1 316 ? -24.455 -4.505 31.956 1.00 96.88 316 ALA A C 1
ATOM 2435 O O . ALA A 1 316 ? -24.759 -4.316 33.136 1.00 96.88 316 ALA A O 1
ATOM 2436 N N . SER A 1 317 ? -23.721 -5.563 31.577 1.00 95.38 317 SER A N 1
ATOM 2437 C CA . SER A 1 317 ? -23.257 -6.594 32.522 1.00 95.38 317 SER A CA 1
ATOM 2438 C C . SER A 1 317 ? -21.892 -6.297 33.144 1.00 95.38 317 SER A C 1
ATOM 2440 O O . SER A 1 317 ? -21.613 -6.782 34.232 1.00 95.38 317 SER A O 1
ATOM 2442 N N . GLY A 1 318 ? -21.062 -5.487 32.484 1.00 94.38 318 GLY A N 1
ATOM 2443 C CA . GLY A 1 318 ? -19.649 -5.288 32.812 1.00 94.38 318 GLY A CA 1
ATOM 2444 C C . GLY A 1 318 ? -18.709 -6.186 31.999 1.00 94.38 318 GLY A C 1
ATOM 2445 O O . GLY A 1 318 ? -17.548 -5.829 31.816 1.00 94.38 318 GLY A O 1
ATOM 2446 N N . ASP A 1 319 ? -19.208 -7.292 31.439 1.00 95.50 319 ASP A N 1
ATOM 2447 C CA . ASP A 1 319 ? -18.376 -8.335 30.819 1.00 95.50 319 ASP A CA 1
ATOM 2448 C C . ASP A 1 319 ? -18.134 -8.133 29.319 1.00 95.50 319 ASP A C 1
ATOM 2450 O O . ASP A 1 319 ? -17.139 -8.613 28.781 1.00 95.50 319 ASP A O 1
ATOM 2454 N N . TYR A 1 320 ? -19.060 -7.477 28.613 1.00 97.75 320 TYR A N 1
ATOM 2455 C CA . TYR A 1 320 ? -18.976 -7.286 27.165 1.00 97.75 320 TYR A CA 1
ATOM 2456 C C . TYR A 1 320 ? -19.724 -6.035 26.706 1.00 97.75 320 TYR A C 1
ATOM 2458 O O . TYR A 1 320 ? -20.765 -5.659 27.241 1.00 97.75 320 TYR A O 1
ATOM 2466 N N . PHE A 1 321 ? -19.227 -5.426 25.636 1.00 98.38 321 PHE A N 1
ATOM 2467 C CA . PHE A 1 321 ? -19.862 -4.296 24.979 1.00 98.38 321 PHE A CA 1
ATOM 2468 C C . PHE A 1 321 ? -20.754 -4.793 23.834 1.00 98.38 321 PHE A C 1
ATOM 2470 O O . PHE A 1 321 ? -20.284 -5.375 22.852 1.00 98.38 321 PHE A O 1
ATOM 2477 N N . THR A 1 322 ? -22.062 -4.587 23.966 1.00 98.31 322 THR A N 1
ATOM 2478 C CA . THR A 1 322 ? -23.046 -4.908 22.926 1.00 98.31 322 THR A CA 1
ATOM 2479 C C . THR A 1 322 ? -23.131 -3.762 21.942 1.00 98.31 322 THR A C 1
ATOM 2481 O O . THR A 1 322 ? -23.579 -2.674 22.299 1.00 98.31 322 THR A O 1
ATOM 2484 N N . VAL A 1 323 ? -22.711 -4.019 20.706 1.00 98.31 323 VAL A N 1
ATOM 2485 C CA . VAL A 1 323 ? -22.659 -3.007 19.653 1.00 98.31 323 VAL A CA 1
ATOM 2486 C C . VAL A 1 323 ? -24.035 -2.870 19.008 1.00 98.31 323 VAL A C 1
ATOM 2488 O O . VAL A 1 323 ? -24.592 -3.859 18.527 1.00 98.31 323 VAL A O 1
ATOM 2491 N N . SER A 1 324 ? -24.574 -1.655 18.999 1.00 97.62 324 SER A N 1
ATOM 2492 C CA . SER A 1 324 ? -25.824 -1.301 18.322 1.00 97.62 324 SER A CA 1
ATOM 2493 C C . SER A 1 324 ? -25.576 -0.734 16.925 1.00 97.62 324 SER A C 1
ATOM 2495 O O . SER A 1 324 ? -26.341 -1.036 16.012 1.00 97.62 324 SER A O 1
ATOM 2497 N N . ASP A 1 325 ? -24.501 0.036 16.745 1.00 97.88 325 ASP A N 1
ATOM 2498 C CA . ASP A 1 325 ? -24.183 0.697 15.479 1.00 97.88 325 ASP A CA 1
ATOM 2499 C C . ASP A 1 325 ? -22.670 0.913 15.295 1.00 97.88 325 ASP A C 1
ATOM 2501 O O . ASP A 1 325 ? -21.914 1.015 16.269 1.00 97.88 325 ASP A O 1
ATOM 2505 N N . ILE A 1 326 ? -22.226 0.988 14.038 1.00 98.19 326 ILE A N 1
ATOM 2506 C CA . ILE A 1 326 ? -20.857 1.369 13.667 1.00 98.19 326 ILE A CA 1
ATOM 2507 C C . ILE A 1 326 ? -20.914 2.780 13.092 1.00 98.19 326 ILE A C 1
ATOM 2509 O O . ILE A 1 326 ? -21.503 3.002 12.039 1.00 98.19 326 ILE A O 1
ATOM 2513 N N . ILE A 1 327 ? -20.240 3.719 13.748 1.00 97.94 327 ILE A N 1
ATOM 2514 C CA . ILE A 1 327 ? -20.157 5.101 13.285 1.00 97.94 327 ILE A CA 1
ATOM 2515 C C . ILE A 1 327 ? -19.127 5.168 12.146 1.00 97.94 327 ILE A C 1
ATOM 2517 O O . ILE A 1 327 ? -17.968 4.791 12.360 1.00 97.94 327 ILE A O 1
ATOM 2521 N N . PRO A 1 328 ? -19.510 5.636 10.942 1.00 96.00 328 PRO A N 1
ATOM 2522 C CA . PRO A 1 328 ? -18.585 5.759 9.822 1.00 96.00 328 PRO A CA 1
ATOM 2523 C C . PRO A 1 328 ? -17.423 6.698 10.148 1.00 96.00 328 PRO A C 1
ATOM 2525 O O . PRO A 1 328 ? -17.614 7.775 10.713 1.00 96.00 328 PRO A O 1
ATOM 2528 N N . LEU A 1 329 ? -16.211 6.299 9.766 1.00 96.19 329 LEU A N 1
ATOM 2529 C CA . LEU A 1 329 ? -15.035 7.149 9.913 1.00 96.19 329 LEU A CA 1
ATOM 2530 C C . LEU A 1 329 ? -14.991 8.168 8.765 1.00 96.19 329 LEU A C 1
ATOM 2532 O O . LEU A 1 329 ? -15.151 7.771 7.609 1.00 96.19 329 LEU A O 1
ATOM 2536 N N . PRO A 1 330 ? -14.723 9.457 9.037 1.00 94.19 330 PRO A N 1
ATOM 2537 C CA . PRO A 1 330 ? -14.521 10.444 7.987 1.00 94.19 330 PRO A CA 1
ATOM 2538 C C . PRO A 1 330 ? -13.359 10.031 7.080 1.00 94.19 330 PRO A C 1
ATOM 2540 O O . PRO A 1 330 ? -12.221 9.873 7.538 1.00 94.19 330 PRO A O 1
ATOM 2543 N N . VAL A 1 331 ? -13.626 9.879 5.785 1.00 91.00 331 VAL A N 1
ATOM 2544 C CA . VAL A 1 331 ? -12.584 9.621 4.785 1.00 91.00 331 VAL A CA 1
ATOM 2545 C C . VAL A 1 331 ? -11.746 10.892 4.595 1.00 91.00 331 VAL A C 1
ATOM 2547 O O . VAL A 1 331 ? -12.258 12.005 4.711 1.00 91.00 331 VAL A O 1
ATOM 2550 N N . GLN A 1 332 ? -10.442 10.746 4.336 1.00 92.38 332 GLN A N 1
ATOM 2551 C CA . GLN A 1 332 ? -9.599 11.896 3.993 1.00 92.38 332 GLN A CA 1
ATOM 2552 C C . GLN A 1 332 ? -10.097 12.596 2.725 1.00 92.38 332 GLN A C 1
ATOM 2554 O O . GLN A 1 332 ? -10.636 11.964 1.814 1.00 92.38 332 GLN A O 1
ATOM 2559 N N . VAL A 1 333 ? -9.865 13.907 2.668 1.00 94.06 333 VAL A N 1
ATOM 2560 C CA . VAL A 1 333 ? -10.186 14.729 1.500 1.00 94.06 333 VAL A CA 1
ATOM 2561 C C . VAL A 1 333 ? -9.453 14.237 0.252 1.00 94.06 333 VAL A C 1
ATOM 2563 O O . VAL A 1 333 ? -8.389 13.615 0.331 1.00 94.06 333 VAL A O 1
ATOM 2566 N N . GLU A 1 334 ? -10.044 14.520 -0.903 1.00 94.31 334 GLU A N 1
ATOM 2567 C CA . GLU A 1 334 ? -9.444 14.260 -2.209 1.00 94.31 334 GLU A CA 1
ATOM 2568 C C . GLU A 1 334 ? -8.301 15.226 -2.490 1.00 94.31 334 GLU A C 1
ATOM 2570 O O . GLU A 1 334 ? -8.324 16.386 -2.069 1.00 94.31 334 GLU A O 1
ATOM 2575 N N . ALA A 1 335 ? -7.299 14.744 -3.224 1.00 93.69 335 ALA A N 1
ATOM 2576 C CA . ALA A 1 335 ? -6.300 15.624 -3.792 1.00 93.69 335 ALA A CA 1
ATOM 2577 C C . ALA A 1 335 ? -6.962 16.548 -4.825 1.00 93.69 335 ALA A C 1
ATOM 2579 O O . ALA A 1 335 ? -7.790 16.134 -5.642 1.00 93.69 335 ALA A O 1
ATOM 2580 N N . ALA A 1 336 ? -6.592 17.819 -4.755 1.00 94.44 336 ALA A N 1
ATOM 2581 C CA . ALA A 1 336 ? -7.130 18.857 -5.607 1.00 94.44 336 ALA A CA 1
ATOM 2582 C C . ALA A 1 336 ? -6.001 19.764 -6.090 1.00 94.44 336 ALA A C 1
ATOM 2584 O O . ALA A 1 336 ? -4.986 19.942 -5.410 1.00 94.44 336 ALA A O 1
ATOM 2585 N N . SER A 1 337 ? -6.200 20.355 -7.259 1.00 94.88 337 SER A N 1
ATOM 2586 C CA . SER A 1 337 ? -5.271 21.301 -7.874 1.00 94.88 337 SER A CA 1
ATOM 2587 C C . SER A 1 337 ? -5.974 22.607 -8.178 1.00 94.88 337 SER A C 1
ATOM 2589 O O . SER A 1 337 ? -7.203 22.666 -8.244 1.00 94.88 337 SER A O 1
ATOM 2591 N N . ARG A 1 338 ? -5.205 23.682 -8.327 1.00 95.00 338 ARG A N 1
ATOM 2592 C CA . ARG A 1 338 ? -5.791 24.954 -8.743 1.00 95.00 338 ARG A CA 1
ATOM 2593 C C . ARG A 1 338 ? -6.077 24.934 -10.251 1.00 95.00 338 ARG A C 1
ATOM 2595 O O . ARG A 1 338 ? -5.304 24.317 -10.989 1.00 95.00 338 ARG A O 1
ATOM 2602 N N . PRO A 1 339 ? -7.129 25.618 -10.733 1.00 94.69 339 PRO A N 1
ATOM 2603 C CA . PRO A 1 339 ? -7.426 25.682 -12.165 1.00 94.69 339 PRO A CA 1
ATOM 2604 C C . PRO A 1 339 ? -6.235 26.124 -13.035 1.00 94.69 339 PRO A C 1
ATOM 2606 O O . PRO A 1 339 ? -5.956 25.509 -14.060 1.00 94.69 339 PRO A O 1
ATOM 2609 N N . ASP A 1 340 ? -5.463 27.117 -12.580 1.00 93.50 340 ASP A N 1
ATOM 2610 C CA . ASP A 1 340 ? -4.276 27.619 -13.283 1.00 93.50 340 ASP A CA 1
ATOM 2611 C C . ASP A 1 340 ? -3.129 26.598 -13.354 1.00 93.50 340 ASP A C 1
ATOM 2613 O O . ASP A 1 340 ? -2.395 26.554 -14.342 1.00 93.50 340 ASP A O 1
ATOM 2617 N N . GLU A 1 341 ? -2.988 25.740 -12.340 1.00 94.00 341 GLU A N 1
ATOM 2618 C CA . GLU A 1 341 ? -2.017 24.639 -12.356 1.00 94.00 341 GLU A CA 1
ATOM 2619 C C . GLU A 1 341 ? -2.411 23.570 -13.381 1.00 94.00 341 GLU A C 1
ATOM 2621 O O . GLU A 1 341 ? -1.551 23.065 -14.104 1.00 94.00 341 GLU A O 1
ATOM 2626 N N . VAL A 1 342 ? -3.707 23.254 -13.475 1.00 94.62 342 VAL A N 1
ATOM 2627 C CA . VAL A 1 342 ? -4.238 22.306 -14.463 1.00 94.62 342 VAL A CA 1
ATOM 2628 C C . VAL A 1 342 ? -4.031 22.829 -15.885 1.00 94.62 342 VAL A C 1
ATOM 2630 O O . VAL A 1 342 ? -3.517 22.099 -16.731 1.00 94.62 342 VAL A O 1
ATOM 2633 N N . ASP A 1 343 ? -4.352 24.098 -16.148 1.00 92.38 343 ASP A N 1
ATOM 2634 C CA . ASP A 1 343 ? -4.168 24.701 -17.474 1.00 92.38 343 ASP A CA 1
ATOM 2635 C C . ASP A 1 343 ? -2.686 24.745 -17.883 1.00 92.38 343 ASP A C 1
ATOM 2637 O O . ASP A 1 343 ? -2.342 24.437 -19.029 1.00 92.38 343 ASP A O 1
ATOM 2641 N N . ALA A 1 344 ? -1.785 25.064 -16.947 1.00 92.81 344 ALA A N 1
ATOM 2642 C CA . ALA A 1 344 ? -0.344 25.047 -17.197 1.00 92.81 344 ALA A CA 1
ATOM 2643 C C . ALA A 1 344 ? 0.177 23.635 -17.519 1.00 92.81 344 ALA A C 1
ATOM 2645 O O . ALA A 1 344 ? 1.041 23.469 -18.384 1.00 92.81 344 ALA A O 1
ATOM 2646 N N . LEU A 1 345 ? -0.350 22.611 -16.842 1.00 92.88 345 LEU A N 1
ATOM 2647 C CA . LEU A 1 345 ? -0.016 21.214 -17.115 1.00 92.88 345 LEU A CA 1
ATOM 2648 C C . LEU A 1 345 ? -0.536 20.768 -18.479 1.00 92.88 345 LEU A C 1
ATOM 2650 O O . LEU A 1 345 ? 0.240 20.215 -19.255 1.00 92.88 345 LEU A O 1
ATOM 2654 N N . ASN A 1 346 ? -1.797 21.058 -18.800 1.00 92.69 346 ASN A N 1
ATOM 2655 C CA . ASN A 1 346 ? -2.377 20.743 -20.104 1.00 92.69 346 ASN A CA 1
ATOM 2656 C C . ASN A 1 346 ? -1.584 21.418 -21.230 1.00 92.69 346 ASN A C 1
ATOM 2658 O O . ASN A 1 346 ? -1.173 20.742 -22.166 1.00 92.69 346 ASN A O 1
ATOM 2662 N N . SER A 1 347 ? -1.236 22.698 -21.073 1.00 90.88 347 SER A N 1
ATOM 2663 C CA . SER A 1 347 ? -0.408 23.436 -22.040 1.00 90.88 347 SER A CA 1
ATOM 2664 C C . SER A 1 347 ? 0.966 22.791 -22.267 1.00 90.88 347 SER A C 1
ATOM 2666 O O . SER A 1 347 ? 1.508 22.851 -23.365 1.00 90.88 347 SER A O 1
ATOM 2668 N N . ARG A 1 348 ? 1.548 22.160 -21.236 1.00 89.19 348 ARG A N 1
ATOM 2669 C CA . ARG A 1 348 ? 2.820 21.421 -21.343 1.00 89.19 348 ARG A CA 1
ATOM 2670 C C . ARG A 1 348 ? 2.663 20.072 -22.053 1.00 89.19 348 ARG A C 1
ATOM 2672 O O . ARG A 1 348 ? 3.648 19.542 -22.564 1.00 89.19 348 ARG A O 1
ATOM 2679 N N . LEU A 1 349 ? 1.467 19.491 -22.015 1.00 88.75 349 LEU A N 1
ATOM 2680 C CA . LEU A 1 349 ? 1.137 18.221 -22.660 1.00 88.75 349 LEU A CA 1
ATOM 2681 C C . LEU A 1 349 ? 0.637 18.402 -24.098 1.00 88.75 349 LEU A C 1
ATOM 2683 O O . LEU A 1 349 ? 0.665 17.426 -24.848 1.00 88.75 349 LEU A O 1
ATOM 2687 N N . SER A 1 350 ? 0.201 19.603 -24.478 1.00 84.50 350 SER A N 1
ATOM 2688 C CA . SER A 1 350 ? -0.139 19.953 -25.859 1.00 84.50 350 SER A CA 1
ATOM 2689 C C . SER A 1 350 ? 1.112 19.965 -26.744 1.00 84.50 350 SER A C 1
ATOM 2691 O O . SER A 1 350 ? 2.201 20.376 -26.329 1.00 84.50 350 SER A O 1
ATOM 2693 N N . GLY A 1 351 ? 0.969 19.462 -27.969 1.00 69.81 351 GLY A N 1
ATOM 2694 C CA . GLY A 1 351 ? 2.049 19.437 -28.951 1.00 69.81 351 GLY A CA 1
ATOM 2695 C C . GLY A 1 351 ? 2.258 20.808 -29.609 1.00 69.81 351 GLY A C 1
ATOM 2696 O O . GLY A 1 351 ? 1.385 21.666 -29.560 1.00 69.81 351 GLY A O 1
ATOM 2697 N N . PRO A 1 352 ? 3.385 21.034 -30.307 1.00 61.28 352 PRO A N 1
ATOM 2698 C CA . PRO A 1 352 ? 3.623 22.290 -31.026 1.00 61.28 352 PRO A CA 1
ATOM 2699 C C . PRO A 1 352 ? 2.654 22.542 -32.200 1.00 61.28 352 PRO A C 1
ATOM 2701 O O . PRO A 1 352 ? 2.631 23.651 -32.726 1.00 61.28 352 PRO A O 1
ATOM 2704 N N . MET A 1 353 ? 1.901 21.525 -32.637 1.00 59.62 353 MET A N 1
ATOM 2705 C CA . MET A 1 353 ? 0.935 21.588 -33.746 1.00 59.62 353 MET A CA 1
ATOM 2706 C C . MET A 1 353 ? -0.461 21.048 -33.384 1.00 59.62 353 MET A C 1
ATOM 2708 O O . MET A 1 353 ? -1.323 21.005 -34.257 1.00 59.62 353 MET A O 1
ATOM 2712 N N . ASP A 1 354 ? -0.680 20.626 -32.135 1.00 65.62 354 ASP A N 1
ATOM 2713 C CA . ASP A 1 354 ? -1.958 20.088 -31.659 1.00 65.62 354 ASP A CA 1
ATOM 2714 C C . ASP A 1 354 ? -2.344 20.815 -30.373 1.00 65.62 354 ASP A C 1
ATOM 2716 O O . ASP A 1 354 ? -1.612 20.762 -29.380 1.00 65.62 354 ASP A O 1
ATOM 2720 N N . ASP A 1 355 ? -3.478 21.511 -30.413 1.00 63.53 355 ASP A N 1
ATOM 2721 C CA . ASP A 1 355 ? -3.997 22.258 -29.268 1.00 63.53 355 ASP A CA 1
ATOM 2722 C C . ASP A 1 355 ? -4.450 21.311 -28.141 1.00 63.53 355 ASP A C 1
ATOM 2724 O O . ASP A 1 355 ? -4.499 21.712 -26.973 1.00 63.53 355 ASP A O 1
ATOM 2728 N N . ASN A 1 356 ? -4.714 20.035 -28.448 1.00 76.44 356 ASN A N 1
ATOM 2729 C CA . ASN A 1 356 ? -5.144 19.060 -27.457 1.00 76.44 356 ASN A CA 1
ATOM 2730 C C . ASN A 1 356 ? -3.966 18.496 -26.658 1.00 76.44 356 ASN A C 1
ATOM 2732 O O . ASN A 1 356 ? -2.965 18.017 -27.194 1.00 76.44 356 ASN A O 1
ATOM 2736 N N . ALA A 1 357 ? -4.118 18.504 -25.335 1.00 83.44 357 ALA A N 1
ATOM 2737 C CA . ALA A 1 357 ? -3.153 17.902 -24.430 1.00 83.44 357 ALA A CA 1
ATOM 2738 C C . ALA A 1 357 ? -3.069 16.382 -24.661 1.00 83.44 357 ALA A C 1
ATOM 2740 O O . ALA A 1 357 ? -4.076 15.672 -24.663 1.00 83.44 357 ALA A O 1
ATOM 2741 N N . ALA A 1 358 ? -1.856 15.861 -24.841 1.00 88.88 358 ALA A N 1
ATOM 2742 C CA . ALA A 1 358 ? -1.667 14.446 -25.125 1.00 88.88 358 ALA A CA 1
ATOM 2743 C C . ALA A 1 358 ? -1.826 13.576 -23.855 1.00 88.88 358 ALA A C 1
ATOM 2745 O O . ALA A 1 358 ? -1.299 13.940 -22.795 1.00 88.88 358 ALA A O 1
ATOM 2746 N N . PRO A 1 359 ? -2.457 12.387 -23.944 1.00 93.12 359 PRO A N 1
ATOM 2747 C CA . PRO A 1 359 ? -2.566 11.456 -22.821 1.00 93.12 359 PRO A CA 1
ATOM 2748 C C . PRO A 1 359 ? -1.203 10.978 -22.312 1.00 93.12 359 PRO A C 1
ATOM 2750 O O . PRO A 1 359 ? -0.231 10.859 -23.069 1.00 93.12 359 PRO A O 1
ATOM 2753 N N . LEU A 1 360 ? -1.147 10.647 -21.024 1.00 95.44 360 LEU A N 1
ATOM 2754 C CA . LEU A 1 360 ? 0.038 10.108 -20.355 1.00 95.44 360 LEU A CA 1
ATOM 2755 C C . LEU A 1 360 ? -0.072 8.592 -20.206 1.00 95.44 360 LEU A C 1
ATOM 2757 O O . LEU A 1 360 ? -1.117 8.078 -19.813 1.00 95.44 360 LEU A O 1
ATOM 2761 N N . THR A 1 361 ? 1.018 7.877 -20.470 1.00 97.06 361 THR A N 1
ATOM 2762 C CA . THR A 1 361 ? 1.090 6.418 -20.343 1.00 97.06 361 THR A CA 1
ATOM 2763 C C . THR A 1 361 ? 2.029 6.021 -19.210 1.00 97.06 361 THR A C 1
ATOM 2765 O O . THR A 1 361 ? 3.210 6.364 -19.208 1.00 97.06 361 THR A O 1
ATOM 2768 N N . ILE A 1 362 ? 1.512 5.258 -18.250 1.00 98.50 362 ILE A N 1
ATOM 2769 C CA . ILE A 1 362 ? 2.256 4.725 -17.108 1.00 98.50 362 ILE A CA 1
ATOM 2770 C C . ILE A 1 362 ? 2.187 3.199 -17.150 1.00 98.50 362 ILE A C 1
ATOM 2772 O O . ILE A 1 362 ? 1.124 2.617 -17.354 1.00 98.50 362 ILE A O 1
ATOM 2776 N N . ILE A 1 363 ? 3.311 2.534 -16.911 1.00 98.62 363 ILE A N 1
ATOM 2777 C CA . ILE A 1 363 ? 3.347 1.102 -16.604 1.00 98.62 363 ILE A CA 1
ATOM 2778 C C . ILE A 1 363 ? 3.575 0.930 -15.108 1.00 98.62 363 ILE A C 1
ATOM 2780 O O . ILE A 1 363 ? 4.443 1.582 -14.536 1.00 98.62 363 ILE A O 1
ATOM 2784 N N . SER A 1 364 ? 2.839 0.022 -14.475 1.00 98.62 364 SER A N 1
ATOM 2785 C CA . SER A 1 364 ? 3.117 -0.424 -13.113 1.00 98.62 364 SER A CA 1
ATOM 2786 C C . SER A 1 364 ? 3.281 -1.937 -13.058 1.00 98.62 364 SER A C 1
ATOM 2788 O O . SER A 1 364 ? 2.456 -2.677 -13.585 1.00 98.62 364 SER A O 1
ATOM 2790 N N . ALA A 1 365 ? 4.345 -2.397 -12.410 1.00 98.69 365 ALA A N 1
ATOM 2791 C CA . ALA A 1 365 ? 4.657 -3.808 -12.252 1.00 98.69 365 ALA A CA 1
ATOM 2792 C C . ALA A 1 365 ? 5.229 -4.079 -10.860 1.00 98.69 365 ALA A C 1
ATOM 2794 O O . ALA A 1 365 ? 5.844 -3.202 -10.249 1.00 98.69 365 ALA A O 1
ATOM 2795 N N . ALA A 1 366 ? 5.044 -5.301 -10.368 1.00 98.62 366 ALA A N 1
ATOM 2796 C CA . ALA A 1 366 ? 5.568 -5.725 -9.078 1.00 98.62 366 ALA A CA 1
ATOM 2797 C C . ALA A 1 366 ? 6.318 -7.050 -9.182 1.00 98.62 366 ALA A C 1
ATOM 2799 O O . ALA A 1 366 ? 5.961 -7.927 -9.971 1.00 98.62 366 ALA A O 1
ATOM 2800 N N . GLY A 1 367 ? 7.363 -7.186 -8.372 1.00 97.25 367 GLY A N 1
ATOM 2801 C CA . GLY A 1 367 ? 8.160 -8.397 -8.306 1.00 97.25 367 GLY A CA 1
ATOM 2802 C C . GLY A 1 367 ? 7.399 -9.602 -7.727 1.00 97.25 367 GLY A C 1
ATOM 2803 O O . GLY A 1 367 ? 6.289 -9.459 -7.201 1.00 97.25 367 GLY A O 1
ATOM 2804 N N . PRO A 1 368 ? 7.999 -10.802 -7.781 1.00 97.25 368 PRO A N 1
ATOM 2805 C CA . PRO A 1 368 ? 9.312 -11.103 -8.365 1.00 97.25 368 PRO A CA 1
ATOM 2806 C C . PRO A 1 368 ? 9.367 -10.908 -9.888 1.00 97.25 368 PRO A C 1
ATOM 2808 O O . PRO A 1 368 ? 8.346 -11.003 -10.565 1.00 97.25 368 PRO A O 1
ATOM 2811 N N . TYR A 1 369 ? 10.559 -10.634 -10.427 1.00 97.62 369 TYR A N 1
ATOM 2812 C CA . TYR A 1 369 ? 10.803 -10.391 -11.864 1.00 97.62 369 TYR A CA 1
ATOM 2813 C C . TYR A 1 369 ? 11.510 -11.561 -12.571 1.00 97.62 369 TYR A C 1
ATOM 2815 O O . TYR A 1 369 ? 12.068 -11.396 -13.654 1.00 97.62 369 TYR A O 1
ATOM 2823 N N . THR A 1 370 ? 11.538 -12.727 -11.933 1.00 95.12 370 THR A N 1
ATOM 2824 C CA . THR A 1 370 ? 12.072 -13.978 -12.475 1.00 95.12 370 THR A CA 1
ATOM 2825 C C . THR A 1 370 ? 11.364 -15.148 -11.790 1.00 95.12 370 THR A C 1
ATOM 2827 O O . THR A 1 370 ? 10.836 -14.985 -10.686 1.00 95.12 370 THR A O 1
ATOM 2830 N N . THR A 1 371 ? 11.280 -16.292 -12.464 1.00 93.06 371 THR A N 1
ATOM 2831 C CA . THR A 1 371 ? 10.693 -17.531 -11.926 1.00 93.06 371 THR A CA 1
ATOM 2832 C C . THR A 1 371 ? 11.707 -18.262 -11.050 1.00 93.06 371 THR A C 1
ATOM 2834 O O . THR A 1 371 ? 12.900 -18.045 -11.201 1.00 93.06 371 THR A O 1
ATOM 2837 N N . ASP A 1 372 ? 11.266 -19.203 -10.209 1.00 90.88 372 ASP A N 1
ATOM 2838 C CA . ASP A 1 372 ? 12.135 -19.957 -9.279 1.00 90.88 372 ASP A CA 1
ATOM 2839 C C . ASP A 1 372 ? 13.220 -20.808 -9.983 1.00 90.88 372 ASP A C 1
ATOM 2841 O O . ASP A 1 372 ? 14.105 -21.366 -9.329 1.00 90.88 372 ASP A O 1
ATOM 2845 N N . SER A 1 373 ? 13.118 -20.963 -11.306 1.00 88.06 373 SER A N 1
ATOM 2846 C CA . SER A 1 373 ? 13.978 -21.795 -12.151 1.00 88.06 373 SER A CA 1
ATOM 2847 C C . SER A 1 373 ? 15.306 -21.156 -12.536 1.00 88.06 373 SER A C 1
ATOM 2849 O O . SER A 1 373 ? 16.260 -21.885 -12.804 1.00 88.06 373 SER A O 1
ATOM 2851 N N . ASP A 1 374 ? 15.363 -19.829 -12.626 1.00 90.56 374 ASP A N 1
ATOM 2852 C CA . ASP A 1 374 ? 16.474 -19.113 -13.250 1.00 90.56 374 ASP A CA 1
ATOM 2853 C C . ASP A 1 374 ? 16.567 -17.662 -12.762 1.00 90.56 374 ASP A C 1
ATOM 2855 O O . ASP A 1 374 ? 15.725 -17.157 -12.022 1.00 90.56 374 ASP A O 1
ATOM 2859 N N . LEU A 1 375 ? 17.637 -16.987 -13.173 1.00 93.50 375 LEU A N 1
ATOM 2860 C CA . LEU A 1 375 ? 17.888 -15.578 -12.888 1.00 93.50 375 LEU A CA 1
ATOM 2861 C C . LEU A 1 375 ? 18.047 -14.797 -14.198 1.00 93.50 375 LEU A C 1
ATOM 2863 O O . LEU A 1 375 ? 18.889 -13.909 -14.290 1.00 93.50 375 LEU A O 1
ATOM 2867 N N . ASP A 1 376 ? 17.272 -15.115 -15.237 1.00 91.62 376 ASP A N 1
ATOM 2868 C CA . ASP A 1 376 ? 17.432 -14.452 -16.540 1.00 91.62 376 ASP A CA 1
ATOM 2869 C C . ASP A 1 376 ? 16.711 -13.096 -16.598 1.00 91.62 376 ASP A C 1
ATOM 2871 O O . ASP A 1 376 ? 17.073 -12.214 -17.390 1.00 91.62 376 ASP A O 1
ATOM 2875 N N . PHE A 1 377 ? 15.715 -12.893 -15.723 1.00 95.69 377 PHE A N 1
ATOM 2876 C CA . PHE A 1 377 ? 14.906 -11.669 -15.644 1.00 95.69 377 PHE A CA 1
ATOM 2877 C C . PHE A 1 377 ? 14.284 -11.281 -16.994 1.00 95.69 377 PHE A C 1
ATOM 2879 O O . PHE A 1 377 ? 14.191 -10.104 -17.364 1.00 95.69 377 PHE A O 1
ATOM 2886 N N . SER A 1 378 ? 13.858 -12.292 -17.749 1.00 94.69 378 SER A N 1
ATOM 2887 C CA . SER A 1 378 ? 13.249 -12.143 -19.070 1.00 94.69 378 SER A CA 1
ATOM 2888 C C . SER A 1 378 ? 11.954 -11.324 -19.021 1.00 94.69 378 SER A C 1
ATOM 2890 O O . SER A 1 378 ? 11.720 -10.492 -19.899 1.00 94.69 378 SER A O 1
ATOM 2892 N N . THR A 1 379 ? 11.171 -11.446 -17.941 1.00 95.56 379 THR A N 1
ATOM 2893 C CA . THR A 1 379 ? 9.953 -10.648 -17.734 1.00 95.56 379 THR A CA 1
ATOM 2894 C C . THR A 1 379 ? 10.255 -9.156 -17.599 1.00 95.56 379 THR A C 1
ATOM 2896 O O . THR A 1 379 ? 9.508 -8.337 -18.127 1.00 95.56 379 THR A O 1
ATOM 2899 N N . LEU A 1 380 ? 11.352 -8.778 -16.924 1.00 98.06 380 LEU A N 1
ATOM 2900 C CA . LEU A 1 380 ? 11.769 -7.376 -16.809 1.00 98.06 380 LEU A CA 1
ATOM 2901 C C . LEU A 1 380 ? 12.240 -6.831 -18.160 1.00 98.06 380 LEU A C 1
ATOM 2903 O O . LEU A 1 380 ? 11.853 -5.729 -18.536 1.00 98.06 380 LEU A O 1
ATOM 2907 N N . SER A 1 381 ? 13.037 -7.605 -18.904 1.00 97.31 381 SER A N 1
ATOM 2908 C CA . SER A 1 381 ? 13.456 -7.235 -20.262 1.00 97.31 381 SER A CA 1
ATOM 2909 C C . SER A 1 381 ? 12.252 -6.957 -21.167 1.00 97.31 381 SER A C 1
ATOM 2911 O O . SER A 1 381 ? 12.154 -5.865 -21.722 1.00 97.31 381 SER A O 1
ATOM 2913 N N . THR A 1 382 ? 11.288 -7.879 -21.242 1.00 97.50 382 THR A N 1
ATOM 2914 C CA . THR A 1 382 ? 10.083 -7.686 -22.063 1.00 97.50 382 THR A CA 1
ATOM 2915 C C . THR A 1 382 ? 9.206 -6.534 -21.578 1.00 97.50 382 THR A C 1
ATOM 2917 O O . THR A 1 382 ? 8.600 -5.849 -22.401 1.00 97.50 382 THR A O 1
ATOM 2920 N N . LEU A 1 383 ? 9.142 -6.270 -20.270 1.00 98.44 383 LEU A N 1
ATOM 2921 C CA . LEU A 1 383 ? 8.406 -5.116 -19.750 1.00 98.44 383 LEU A CA 1
ATOM 2922 C C . LEU A 1 383 ? 9.015 -3.801 -20.250 1.00 98.44 383 LEU A C 1
ATOM 2924 O O . LEU A 1 383 ? 8.285 -2.922 -20.696 1.00 98.44 383 LEU A O 1
ATOM 2928 N N . LEU A 1 384 ? 10.345 -3.679 -20.203 1.00 98.50 384 LEU A N 1
ATOM 2929 C CA . LEU A 1 384 ? 11.063 -2.493 -20.679 1.00 98.50 384 LEU A CA 1
ATOM 2930 C C . LEU A 1 384 ? 10.953 -2.333 -22.203 1.00 98.50 384 LEU A C 1
ATOM 2932 O O . LEU A 1 384 ? 10.752 -1.221 -22.683 1.00 98.50 384 LEU A O 1
ATOM 2936 N N . GLU A 1 385 ? 11.016 -3.431 -22.960 1.00 97.50 385 GLU A N 1
ATOM 2937 C CA . GLU A 1 385 ? 10.752 -3.435 -24.408 1.00 97.50 385 GLU A CA 1
ATOM 2938 C C . GLU A 1 385 ? 9.325 -2.971 -24.718 1.00 97.50 385 GLU A C 1
ATOM 2940 O O . GLU A 1 385 ? 9.114 -2.156 -25.612 1.00 97.50 385 GLU A O 1
ATOM 2945 N N . THR A 1 386 ? 8.343 -3.441 -23.945 1.00 96.56 386 THR A N 1
ATOM 2946 C CA . THR A 1 386 ? 6.943 -3.028 -24.093 1.00 96.56 386 THR A CA 1
ATOM 2947 C C . THR A 1 386 ? 6.774 -1.549 -23.768 1.00 96.56 386 THR A C 1
ATOM 2949 O O . THR A 1 386 ? 6.131 -0.828 -24.523 1.00 96.56 386 THR A O 1
ATOM 2952 N N . ALA A 1 387 ? 7.390 -1.076 -22.682 1.00 97.12 387 ALA A N 1
ATOM 2953 C CA . ALA A 1 387 ? 7.378 0.331 -22.298 1.00 97.12 387 ALA A CA 1
ATOM 2954 C C . ALA A 1 387 ? 7.974 1.231 -23.385 1.00 97.12 387 ALA A C 1
ATOM 2956 O O . ALA A 1 387 ? 7.434 2.299 -23.662 1.00 97.12 387 ALA A O 1
ATOM 2957 N N . GLN A 1 388 ? 9.056 0.782 -24.022 1.00 96.19 388 GLN A N 1
ATOM 2958 C CA . GLN A 1 388 ? 9.656 1.472 -25.157 1.00 96.19 388 GLN A CA 1
ATOM 2959 C C . GLN A 1 388 ? 8.713 1.481 -26.366 1.00 96.19 388 GLN A C 1
ATOM 2961 O O . GLN A 1 388 ? 8.534 2.530 -26.976 1.00 96.19 388 GLN A O 1
ATOM 2966 N N . ALA A 1 389 ? 8.095 0.341 -26.690 1.00 94.25 389 ALA A N 1
ATOM 2967 C CA . ALA A 1 389 ? 7.204 0.200 -27.840 1.00 94.25 389 ALA A CA 1
ATOM 2968 C C . ALA A 1 389 ? 5.935 1.060 -27.740 1.00 94.25 389 ALA A C 1
ATOM 2970 O O . ALA A 1 389 ? 5.431 1.505 -28.761 1.00 94.25 389 ALA A O 1
ATOM 2971 N N . ILE A 1 390 ? 5.425 1.299 -26.527 1.00 93.81 390 ILE A N 1
ATOM 2972 C CA . ILE A 1 390 ? 4.244 2.152 -26.301 1.00 93.81 390 ILE A CA 1
ATOM 2973 C C . ILE A 1 390 ? 4.603 3.595 -25.917 1.00 93.81 390 ILE A C 1
ATOM 2975 O O . ILE A 1 390 ? 3.717 4.368 -25.552 1.00 93.81 390 ILE A O 1
ATOM 2979 N N . HIS A 1 391 ? 5.895 3.939 -25.932 1.00 94.56 391 HIS A N 1
ATOM 2980 C CA . HIS A 1 391 ? 6.415 5.238 -25.503 1.00 94.56 391 HIS A CA 1
ATOM 2981 C C . HIS A 1 391 ? 5.912 5.664 -24.115 1.00 94.56 391 HIS A C 1
ATOM 2983 O O . HIS A 1 391 ? 5.434 6.781 -23.922 1.00 94.56 391 HIS A O 1
ATOM 2989 N N . ALA A 1 392 ? 6.011 4.760 -23.137 1.00 96.31 392 ALA A N 1
ATOM 2990 C CA . ALA A 1 392 ? 5.586 5.032 -21.770 1.00 96.31 392 ALA A CA 1
ATOM 2991 C C . ALA A 1 392 ? 6.319 6.254 -21.187 1.00 96.31 392 ALA A C 1
ATOM 2993 O O . ALA A 1 392 ? 7.542 6.374 -21.278 1.00 96.31 392 ALA A O 1
ATOM 2994 N N . ASP A 1 393 ? 5.581 7.130 -20.513 1.00 97.06 393 ASP A N 1
ATOM 2995 C CA . ASP A 1 393 ? 6.118 8.318 -19.845 1.00 97.06 393 ASP A CA 1
ATOM 2996 C C . ASP A 1 393 ? 6.706 7.991 -18.473 1.00 97.06 393 ASP A C 1
ATOM 2998 O O . ASP A 1 393 ? 7.635 8.656 -18.004 1.00 97.06 393 ASP A O 1
ATOM 3002 N N . ALA A 1 394 ? 6.163 6.967 -17.813 1.00 98.38 394 ALA A N 1
ATOM 3003 C CA . ALA A 1 394 ? 6.674 6.474 -16.547 1.00 98.38 394 ALA A CA 1
ATOM 3004 C C . ALA A 1 394 ? 6.516 4.956 -16.392 1.00 98.38 394 ALA A C 1
ATOM 3006 O O . ALA A 1 394 ? 5.556 4.353 -16.868 1.00 98.38 394 ALA A O 1
ATOM 3007 N N . ILE A 1 395 ? 7.442 4.353 -15.652 1.00 98.69 395 ILE A N 1
ATOM 3008 C CA . ILE A 1 395 ? 7.397 2.967 -15.195 1.00 98.69 395 ILE A CA 1
ATOM 3009 C C . ILE A 1 395 ? 7.544 2.966 -13.674 1.00 98.69 395 ILE A C 1
ATOM 3011 O O . ILE A 1 395 ? 8.524 3.483 -13.139 1.00 98.69 395 ILE A O 1
ATOM 3015 N N . ILE A 1 396 ? 6.586 2.371 -12.975 1.00 98.88 396 ILE A N 1
ATOM 3016 C CA . ILE A 1 396 ? 6.588 2.182 -11.526 1.00 98.88 396 ILE A CA 1
ATOM 3017 C C . ILE A 1 396 ? 6.852 0.704 -11.247 1.00 98.88 396 ILE A C 1
ATOM 3019 O O . ILE A 1 396 ? 6.005 -0.148 -11.510 1.00 98.88 396 ILE A O 1
ATOM 3023 N N . LEU A 1 397 ? 8.029 0.406 -10.708 1.00 98.88 397 LEU A N 1
ATOM 3024 C CA . LEU A 1 397 ? 8.472 -0.941 -10.378 1.00 98.88 397 LEU A CA 1
ATOM 3025 C C . LEU A 1 397 ? 8.488 -1.116 -8.860 1.00 98.88 397 LEU A C 1
ATOM 3027 O O . LEU A 1 397 ? 9.233 -0.432 -8.157 1.00 98.88 397 LEU A O 1
ATOM 3031 N N . LEU A 1 398 ? 7.677 -2.039 -8.355 1.00 98.81 398 LEU A N 1
ATOM 3032 C CA . LEU A 1 398 ? 7.683 -2.439 -6.951 1.00 98.81 398 LEU A CA 1
ATOM 3033 C C . LEU A 1 398 ? 8.504 -3.719 -6.784 1.00 98.81 398 LEU A C 1
ATOM 3035 O O . LEU A 1 398 ? 8.451 -4.607 -7.637 1.00 98.81 398 LEU A O 1
ATOM 3039 N N . GLY A 1 399 ? 9.275 -3.813 -5.704 1.00 98.12 399 GLY A N 1
ATOM 3040 C CA . GLY A 1 399 ? 10.058 -5.003 -5.384 1.00 98.12 399 GLY A CA 1
ATOM 3041 C C . GLY A 1 399 ? 9.193 -6.246 -5.088 1.00 98.12 399 GLY A C 1
ATOM 3042 O O . GLY A 1 399 ? 7.963 -6.164 -5.070 1.00 98.12 399 GLY A O 1
ATOM 3043 N N . PRO A 1 400 ? 9.827 -7.399 -4.819 1.00 97.69 400 PRO A N 1
ATOM 3044 C CA . PRO A 1 400 ? 11.278 -7.583 -4.791 1.00 97.69 400 PRO A CA 1
ATOM 3045 C C . PRO A 1 400 ? 11.894 -7.619 -6.194 1.00 97.69 400 PRO A C 1
ATOM 3047 O O . PRO A 1 400 ? 11.381 -8.272 -7.100 1.00 97.69 400 PRO A O 1
ATOM 3050 N N . PHE A 1 401 ? 13.018 -6.931 -6.360 1.00 98.06 401 PHE A N 1
ATOM 3051 C CA . PHE A 1 401 ? 13.843 -6.963 -7.564 1.00 98.06 401 PHE A CA 1
ATOM 3052 C C . PHE A 1 401 ? 14.797 -8.151 -7.533 1.00 98.06 401 PHE A C 1
ATOM 3054 O O . PHE A 1 401 ? 14.799 -8.957 -8.455 1.00 98.06 401 PHE A O 1
ATOM 3061 N N . LEU A 1 402 ? 15.575 -8.272 -6.456 1.00 96.75 402 LEU A N 1
ATOM 3062 C CA . LEU A 1 402 ? 16.395 -9.446 -6.177 1.00 96.75 402 LEU A CA 1
ATOM 3063 C C . LEU A 1 402 ? 15.825 -10.119 -4.937 1.00 96.75 402 LEU A C 1
ATOM 3065 O O . LEU A 1 402 ? 16.082 -9.684 -3.819 1.00 96.75 402 LEU A O 1
ATOM 3069 N N . ASP A 1 403 ? 15.002 -11.135 -5.149 1.00 95.94 403 ASP A N 1
ATOM 3070 C CA . ASP A 1 403 ? 14.188 -11.721 -4.092 1.00 95.94 403 ASP A CA 1
ATOM 3071 C C . ASP A 1 403 ? 15.011 -12.630 -3.166 1.00 95.94 403 ASP A C 1
ATOM 3073 O O . ASP A 1 403 ? 15.550 -13.653 -3.587 1.00 95.94 403 ASP A O 1
ATOM 3077 N N . ALA A 1 404 ? 15.084 -12.263 -1.888 1.00 94.19 404 ALA A N 1
ATOM 3078 C CA . ALA A 1 404 ? 15.743 -13.024 -0.831 1.00 94.19 404 ALA A CA 1
ATOM 3079 C C . ALA A 1 404 ? 15.078 -14.389 -0.586 1.00 94.19 404 ALA A C 1
ATOM 3081 O O . ALA A 1 404 ? 15.701 -15.288 -0.024 1.00 94.19 404 ALA A O 1
ATOM 3082 N N . GLU A 1 405 ? 13.825 -14.560 -1.010 1.00 93.44 405 GLU A N 1
ATOM 3083 C CA . GLU A 1 405 ? 13.095 -15.824 -0.919 1.00 93.44 405 GLU A CA 1
ATOM 3084 C C . GLU A 1 405 ? 13.342 -16.749 -2.125 1.00 93.44 405 GLU A C 1
ATOM 3086 O O . GLU A 1 405 ? 12.963 -17.924 -2.083 1.00 93.44 405 GLU A O 1
ATOM 3091 N N . HIS A 1 406 ? 14.010 -16.261 -3.177 1.00 93.81 406 HIS A N 1
ATOM 3092 C CA . HIS A 1 406 ? 14.253 -17.019 -4.402 1.00 93.81 406 HIS A CA 1
ATOM 3093 C C . HIS A 1 406 ? 15.184 -18.224 -4.158 1.00 93.81 406 HIS A C 1
ATOM 3095 O O . HIS A 1 406 ? 16.264 -18.048 -3.580 1.00 93.81 406 HIS A O 1
ATOM 3101 N N . PRO A 1 407 ? 14.857 -19.439 -4.646 1.00 91.56 407 PRO A N 1
ATOM 3102 C CA . PRO A 1 407 ? 15.643 -20.651 -4.390 1.00 91.56 407 PRO A CA 1
ATOM 3103 C C . PRO A 1 407 ? 17.134 -20.544 -4.735 1.00 91.56 407 PRO A C 1
ATOM 3105 O O . PRO A 1 407 ? 17.991 -20.911 -3.928 1.00 91.56 407 PRO A O 1
ATOM 3108 N N . LEU A 1 408 ? 17.466 -19.996 -5.908 1.00 91.81 408 LEU A N 1
ATOM 3109 C CA . LEU A 1 408 ? 18.866 -19.836 -6.320 1.00 91.81 408 LEU A CA 1
ATOM 3110 C C . LEU A 1 408 ? 19.603 -18.795 -5.466 1.00 91.81 408 LEU A C 1
ATOM 3112 O O . LEU A 1 408 ? 20.770 -18.994 -5.148 1.00 91.81 408 LEU A O 1
ATOM 3116 N N . ILE A 1 409 ? 18.915 -17.739 -5.016 1.00 92.69 409 ILE A N 1
ATOM 3117 C CA . ILE A 1 409 ? 19.504 -16.707 -4.149 1.00 92.69 409 ILE A CA 1
ATOM 3118 C C . ILE A 1 409 ? 19.786 -17.282 -2.761 1.00 92.69 409 ILE A C 1
ATOM 3120 O O . ILE A 1 409 ? 20.884 -17.114 -2.239 1.00 92.69 409 ILE A O 1
ATOM 3124 N N . ARG A 1 410 ? 18.837 -18.042 -2.204 1.00 90.25 410 ARG A N 1
ATOM 3125 C CA . ARG A 1 410 ? 18.978 -18.713 -0.904 1.00 90.25 410 ARG A CA 1
ATOM 3126 C C . ARG A 1 410 ? 20.097 -19.750 -0.880 1.00 90.25 410 ARG A C 1
ATOM 3128 O O . ARG A 1 410 ? 20.808 -19.855 0.111 1.00 90.25 410 ARG A O 1
ATOM 3135 N N . THR A 1 411 ? 20.247 -20.524 -1.955 1.00 88.19 411 THR A N 1
ATOM 3136 C CA . THR A 1 411 ? 21.294 -21.559 -2.054 1.00 88.19 411 THR A CA 1
ATOM 3137 C C . THR A 1 411 ? 22.662 -21.020 -2.443 1.00 88.19 411 THR A C 1
ATOM 3139 O O . THR A 1 411 ? 23.650 -21.733 -2.279 1.00 88.19 411 THR A O 1
ATOM 3142 N N . GLY A 1 412 ? 22.734 -19.821 -3.026 1.00 88.94 412 GLY A N 1
ATOM 3143 C CA . GLY A 1 412 ? 23.942 -19.367 -3.714 1.00 88.94 412 GLY A CA 1
ATOM 3144 C C . GLY A 1 412 ? 24.236 -20.145 -5.005 1.00 88.94 412 GLY A C 1
ATOM 3145 O O . GLY A 1 412 ? 25.357 -20.091 -5.504 1.00 88.94 412 GLY A O 1
ATOM 3146 N N . SER A 1 413 ? 23.273 -20.910 -5.538 1.00 88.56 413 SER A N 1
ATOM 3147 C CA . SER A 1 413 ? 23.470 -21.786 -6.700 1.00 88.56 413 SER A CA 1
ATOM 3148 C C . SER A 1 413 ? 23.306 -21.020 -8.016 1.00 88.56 413 SER A C 1
ATOM 3150 O O . SER A 1 413 ? 22.378 -21.241 -8.788 1.00 88.56 413 SER A O 1
ATOM 3152 N N . TYR A 1 414 ? 24.208 -20.076 -8.267 1.00 88.75 414 TYR A N 1
ATOM 3153 C CA . TYR A 1 414 ? 24.268 -19.308 -9.508 1.00 88.75 414 TYR A CA 1
ATOM 3154 C C . TYR A 1 414 ? 25.719 -18.951 -9.850 1.00 88.75 414 TYR A C 1
ATOM 3156 O O . TYR A 1 414 ? 26.566 -18.883 -8.955 1.00 88.75 414 TYR A O 1
ATOM 3164 N N . PRO A 1 415 ? 26.042 -18.722 -11.136 1.00 86.50 415 PRO A N 1
ATOM 3165 C CA . PRO A 1 415 ? 27.364 -18.250 -11.523 1.00 86.50 415 PRO A CA 1
ATOM 3166 C C . PRO A 1 415 ? 27.683 -16.910 -10.842 1.00 86.50 415 PRO A C 1
ATOM 3168 O O . PRO A 1 415 ? 26.820 -16.029 -10.815 1.00 86.50 415 PRO A O 1
ATOM 3171 N N . PRO A 1 416 ? 28.901 -16.723 -10.303 1.00 85.81 416 PRO A N 1
ATOM 3172 C CA . PRO A 1 416 ? 29.262 -15.470 -9.657 1.00 85.81 416 PRO A CA 1
ATOM 3173 C C . PRO A 1 416 ? 29.198 -14.305 -10.663 1.00 85.81 416 PRO A C 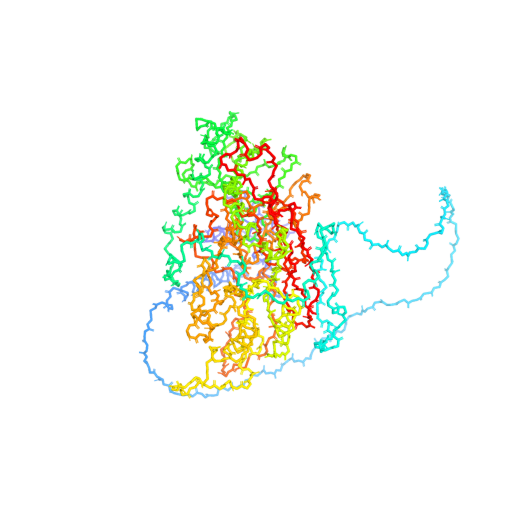1
ATOM 3175 O O . PRO A 1 416 ? 29.774 -14.420 -11.750 1.00 85.81 416 PRO A O 1
ATOM 3178 N N . PRO A 1 417 ? 28.530 -13.184 -10.326 1.00 88.62 417 PRO A N 1
ATOM 3179 C CA . PRO A 1 417 ? 28.514 -12.001 -11.178 1.00 88.62 417 PRO A CA 1
ATOM 3180 C C . PRO A 1 417 ? 29.913 -11.365 -11.261 1.00 88.62 417 PRO A C 1
ATOM 3182 O O . PRO A 1 417 ? 30.725 -11.540 -10.347 1.00 88.62 417 PRO A O 1
ATOM 3185 N N . PRO A 1 418 ? 30.212 -10.576 -12.308 1.00 85.62 418 PRO A N 1
ATOM 3186 C CA . PRO A 1 418 ? 31.428 -9.772 -12.347 1.00 85.62 418 PRO A CA 1
ATOM 3187 C C . PRO A 1 418 ? 31.482 -8.812 -11.152 1.00 85.62 418 PRO A C 1
ATOM 3189 O O . PRO A 1 418 ? 30.567 -8.013 -10.950 1.00 85.62 418 PRO A O 1
ATOM 3192 N N . SER A 1 419 ? 32.557 -8.874 -10.369 1.00 81.81 419 SER A N 1
ATOM 3193 C CA . SER A 1 419 ? 32.757 -7.982 -9.226 1.00 81.81 419 SER A CA 1
ATOM 3194 C C . SER A 1 419 ? 32.900 -6.526 -9.671 1.00 81.81 419 SER A C 1
ATOM 3196 O O . SER A 1 419 ? 33.543 -6.229 -10.684 1.00 81.81 419 SER A O 1
ATOM 3198 N N . ALA A 1 420 ? 32.349 -5.596 -8.887 1.00 77.00 420 ALA A N 1
ATOM 3199 C CA . ALA A 1 420 ? 32.613 -4.176 -9.084 1.00 77.00 420 ALA A CA 1
ATOM 3200 C C . ALA A 1 420 ? 34.129 -3.870 -9.030 1.00 77.00 420 ALA A C 1
ATOM 3202 O O . ALA A 1 420 ? 34.859 -4.513 -8.266 1.00 77.00 420 ALA A O 1
ATOM 3203 N N . PRO A 1 421 ? 34.621 -2.867 -9.788 1.00 74.06 421 PRO A N 1
ATOM 3204 C CA . PRO A 1 421 ? 36.031 -2.482 -9.761 1.00 74.06 421 PRO A CA 1
ATOM 3205 C C . PRO A 1 421 ? 36.516 -2.199 -8.332 1.00 74.06 421 PRO A C 1
ATOM 3207 O O . PRO A 1 421 ? 35.955 -1.346 -7.645 1.00 74.06 421 PRO A O 1
ATOM 3210 N N . GLY A 1 422 ? 37.561 -2.908 -7.897 1.00 77.12 422 GLY A N 1
ATOM 3211 C CA . GLY A 1 422 ? 38.130 -2.783 -6.550 1.00 77.12 422 GLY A CA 1
ATOM 3212 C C . GLY A 1 422 ? 37.513 -3.694 -5.481 1.00 77.12 422 GLY A C 1
ATOM 3213 O O . GLY A 1 422 ? 37.895 -3.570 -4.322 1.00 77.12 422 GLY A O 1
ATOM 3214 N N . SER A 1 423 ? 36.593 -4.599 -5.840 1.00 81.38 423 SER A N 1
ATOM 3215 C CA . SER A 1 423 ? 36.103 -5.660 -4.947 1.00 81.38 423 SER A CA 1
ATOM 3216 C C . SER A 1 423 ? 36.842 -6.979 -5.190 1.00 81.38 423 SER A C 1
ATOM 3218 O O . SER A 1 423 ? 37.051 -7.371 -6.337 1.00 81.38 423 SER A O 1
ATOM 3220 N N . GLU A 1 424 ? 37.201 -7.681 -4.113 1.00 78.56 424 GLU A N 1
ATOM 3221 C CA . GLU A 1 424 ? 37.874 -8.991 -4.163 1.00 78.56 424 GLU A CA 1
ATOM 3222 C C . GLU A 1 424 ? 36.897 -10.165 -4.348 1.00 78.56 424 GLU A C 1
ATOM 3224 O O . GLU A 1 424 ? 37.315 -11.272 -4.681 1.00 78.56 424 GLU A O 1
ATOM 3229 N N . SER A 1 425 ? 35.594 -9.944 -4.133 1.00 84.81 425 SER A N 1
ATOM 3230 C CA . SER A 1 425 ? 34.563 -10.983 -4.249 1.00 84.81 425 SER A CA 1
ATOM 3231 C C . SER A 1 425 ? 33.238 -10.441 -4.806 1.00 84.81 425 SER A C 1
ATOM 3233 O O . SER A 1 425 ? 32.948 -9.246 -4.672 1.00 84.81 425 SER A O 1
ATOM 3235 N N . PRO A 1 426 ? 32.439 -11.290 -5.478 1.00 88.62 426 PRO A N 1
ATOM 3236 C CA . PRO A 1 426 ? 31.116 -10.924 -5.971 1.00 88.62 426 PRO A CA 1
ATOM 3237 C C . PRO A 1 426 ? 30.109 -10.765 -4.829 1.00 88.62 426 PRO A C 1
ATOM 3239 O O . PRO A 1 426 ? 30.101 -11.532 -3.867 1.00 88.62 426 PRO A O 1
ATOM 3242 N N . THR A 1 427 ? 29.212 -9.793 -4.968 1.00 92.25 427 THR A N 1
ATOM 3243 C CA . THR A 1 427 ? 28.177 -9.472 -3.978 1.00 92.25 427 THR A CA 1
ATOM 3244 C C . THR A 1 427 ? 26.766 -9.582 -4.564 1.00 92.25 427 THR A C 1
ATOM 3246 O O . THR A 1 427 ? 26.571 -9.576 -5.780 1.00 92.25 427 THR A O 1
ATOM 3249 N N . LEU A 1 428 ? 25.742 -9.608 -3.704 1.00 94.44 428 LEU A N 1
ATOM 3250 C CA . LEU A 1 428 ? 24.342 -9.487 -4.145 1.00 94.44 428 LEU A CA 1
ATOM 3251 C C . LEU A 1 428 ? 24.073 -8.146 -4.852 1.00 94.44 428 LEU A C 1
ATOM 3253 O O . LEU A 1 428 ? 23.230 -8.079 -5.745 1.00 94.44 428 LEU A O 1
ATOM 3257 N N . ALA A 1 429 ? 24.815 -7.089 -4.505 1.00 95.25 429 ALA A N 1
ATOM 3258 C CA . ALA A 1 429 ? 24.753 -5.818 -5.218 1.00 95.25 429 ALA A CA 1
ATOM 3259 C C . ALA A 1 429 ? 25.288 -5.947 -6.655 1.00 95.25 429 ALA A C 1
ATOM 3261 O O . ALA A 1 429 ? 24.712 -5.356 -7.566 1.00 95.25 429 ALA A O 1
ATOM 3262 N N . ASP A 1 430 ? 26.335 -6.746 -6.888 1.00 94.94 430 ASP A N 1
ATOM 3263 C CA . ASP A 1 430 ? 26.845 -7.022 -8.240 1.00 94.94 430 ASP A CA 1
ATOM 3264 C C . ASP A 1 430 ? 25.836 -7.826 -9.067 1.00 94.94 430 ASP A C 1
ATOM 3266 O O . ASP A 1 430 ? 25.601 -7.514 -10.235 1.00 94.94 430 ASP A O 1
ATOM 3270 N N . LEU A 1 431 ? 25.153 -8.788 -8.440 1.00 95.62 431 LEU A N 1
ATOM 3271 C CA . LEU A 1 431 ? 24.072 -9.535 -9.082 1.00 95.62 431 LEU A CA 1
ATOM 3272 C C . LEU A 1 431 ? 22.902 -8.610 -9.461 1.00 95.62 431 LEU A C 1
ATOM 3274 O O . LEU A 1 431 ? 22.406 -8.649 -10.589 1.00 95.62 431 LEU A O 1
ATOM 3278 N N . PHE A 1 432 ? 22.510 -7.702 -8.561 1.00 97.25 432 PHE A N 1
ATOM 3279 C CA . PHE A 1 432 ? 21.514 -6.670 -8.856 1.00 97.25 432 PHE A CA 1
ATOM 3280 C C . PHE A 1 432 ? 21.963 -5.761 -10.010 1.00 97.25 432 PHE A C 1
ATOM 3282 O O . PHE A 1 432 ? 21.169 -5.465 -10.904 1.00 97.25 432 PHE A O 1
ATOM 3289 N N . ARG A 1 433 ? 23.234 -5.331 -10.041 1.00 96.38 433 ARG A N 1
ATOM 3290 C CA . ARG A 1 433 ? 23.769 -4.521 -11.150 1.00 96.38 433 ARG A CA 1
ATOM 3291 C C . ARG A 1 433 ? 23.638 -5.254 -12.482 1.00 96.38 433 ARG A C 1
ATOM 3293 O O . ARG A 1 433 ? 23.142 -4.670 -13.447 1.00 96.38 433 ARG A O 1
ATOM 3300 N N . GLN A 1 434 ? 24.067 -6.515 -12.527 1.00 94.81 434 GLN A N 1
ATOM 3301 C CA . GLN A 1 434 ? 24.035 -7.348 -13.726 1.00 94.81 434 GLN A CA 1
ATOM 3302 C C . GLN A 1 434 ? 22.612 -7.491 -14.274 1.00 94.81 434 GLN A C 1
ATOM 3304 O O . GLN A 1 434 ? 22.386 -7.235 -15.457 1.00 94.81 434 GLN A O 1
ATOM 3309 N N . HIS A 1 435 ? 21.654 -7.857 -13.422 1.00 95.69 435 HIS A N 1
ATOM 3310 C CA . HIS A 1 435 ? 20.323 -8.250 -13.882 1.00 95.69 435 HIS A CA 1
ATOM 3311 C C . HIS A 1 435 ? 19.296 -7.118 -13.915 1.00 95.69 435 HIS A C 1
ATOM 3313 O O . HIS A 1 435 ? 18.413 -7.134 -14.771 1.00 95.69 435 HIS A O 1
ATOM 3319 N N . ILE A 1 436 ? 19.410 -6.124 -13.033 1.00 97.75 436 ILE A N 1
ATOM 3320 C CA . ILE A 1 436 ? 18.425 -5.046 -12.893 1.00 97.75 436 ILE A CA 1
ATOM 3321 C C . ILE A 1 436 ? 18.987 -3.740 -13.454 1.00 97.75 436 ILE A C 1
ATOM 3323 O O . ILE A 1 436 ? 18.454 -3.193 -14.423 1.00 97.75 436 ILE A O 1
ATOM 3327 N N . SER A 1 437 ? 20.092 -3.244 -12.891 1.00 97.69 437 SER A N 1
ATOM 3328 C CA . SER A 1 437 ? 20.592 -1.902 -13.222 1.00 97.69 437 SER A CA 1
ATOM 3329 C C . SER A 1 437 ? 21.061 -1.773 -14.664 1.00 97.69 437 SER A C 1
ATOM 3331 O O . SER A 1 437 ? 20.759 -0.763 -15.291 1.00 97.69 437 SER A O 1
ATOM 3333 N N . THR A 1 438 ? 21.732 -2.787 -15.218 1.00 97.12 438 THR A N 1
ATOM 3334 C CA . THR A 1 438 ? 22.158 -2.792 -16.629 1.00 97.12 438 THR A CA 1
ATOM 3335 C C . THR A 1 438 ? 20.963 -2.658 -17.576 1.00 97.12 438 THR A C 1
ATOM 3337 O O . THR A 1 438 ? 21.005 -1.856 -18.509 1.00 97.12 438 THR A O 1
ATOM 3340 N N . LYS A 1 439 ? 19.864 -3.379 -17.312 1.00 98.06 439 LYS A N 1
ATOM 3341 C CA . LYS A 1 439 ? 18.648 -3.321 -18.138 1.00 98.06 439 LYS A CA 1
ATOM 3342 C C . LYS A 1 439 ? 17.962 -1.954 -18.030 1.00 98.06 439 LYS A C 1
ATOM 3344 O O . LYS A 1 439 ? 17.632 -1.354 -19.050 1.00 98.06 439 LYS A O 1
ATOM 3349 N N . ILE A 1 440 ? 17.822 -1.419 -16.813 1.00 98.44 440 ILE A N 1
ATOM 3350 C CA . ILE A 1 440 ? 17.248 -0.080 -16.582 1.00 98.44 440 ILE A CA 1
ATOM 3351 C C . ILE A 1 440 ? 18.125 1.018 -17.210 1.00 98.44 440 ILE A C 1
ATOM 3353 O O . ILE A 1 440 ? 17.604 1.979 -17.778 1.00 98.44 440 ILE A O 1
ATOM 3357 N N . ALA A 1 441 ? 19.452 0.892 -17.142 1.00 98.00 441 ALA A N 1
ATOM 3358 C CA . ALA A 1 441 ? 20.384 1.834 -17.755 1.00 98.00 441 ALA A CA 1
ATOM 3359 C C . ALA A 1 441 ? 20.274 1.835 -19.286 1.00 98.00 441 ALA A C 1
ATOM 3361 O O . ALA A 1 441 ? 20.220 2.910 -19.885 1.00 98.00 441 ALA A O 1
ATOM 3362 N N . ALA A 1 442 ? 20.177 0.656 -19.910 1.00 98.06 442 ALA A N 1
ATOM 3363 C CA . ALA A 1 442 ? 19.961 0.537 -21.350 1.00 98.06 442 ALA A CA 1
ATOM 3364 C C . ALA A 1 442 ? 18.628 1.184 -21.761 1.00 98.06 442 ALA A C 1
ATOM 3366 O O . ALA A 1 442 ? 18.602 2.041 -22.644 1.00 98.06 442 ALA A O 1
ATOM 3367 N N . PHE A 1 443 ? 17.545 0.860 -21.046 1.00 98.00 443 PHE A N 1
ATOM 3368 C CA . PHE A 1 443 ? 16.220 1.426 -21.296 1.00 98.00 443 PHE A CA 1
ATOM 3369 C C . PHE A 1 443 ? 16.197 2.957 -21.171 1.00 98.00 443 PHE A C 1
ATOM 3371 O O . PHE A 1 443 ? 15.755 3.639 -22.090 1.00 98.00 443 PHE A O 1
ATOM 3378 N N . THR A 1 444 ? 16.699 3.515 -20.066 1.00 96.88 444 THR A N 1
ATOM 3379 C CA . THR A 1 444 ? 16.687 4.974 -19.831 1.00 96.88 444 THR A CA 1
ATOM 3380 C C . THR A 1 444 ? 17.647 5.748 -20.731 1.00 96.88 444 THR A C 1
ATOM 3382 O O . THR A 1 444 ? 17.425 6.933 -20.969 1.00 96.88 444 THR A O 1
ATOM 3385 N N . SER A 1 445 ? 18.683 5.096 -21.267 1.00 96.25 445 SER A N 1
ATOM 3386 C CA . SER A 1 445 ? 19.527 5.688 -22.311 1.00 96.25 445 SER A CA 1
ATOM 3387 C C . SER A 1 445 ? 18.789 5.777 -23.648 1.00 96.25 445 SER A C 1
ATOM 3389 O O . SER A 1 445 ? 18.917 6.785 -24.337 1.00 96.25 445 SER A O 1
ATOM 3391 N N . ALA A 1 446 ? 17.993 4.759 -23.997 1.00 95.81 446 ALA A N 1
ATOM 3392 C CA . ALA A 1 446 ? 17.164 4.765 -25.203 1.00 95.81 446 ALA A CA 1
ATOM 3393 C C . ALA A 1 446 ? 15.908 5.648 -25.067 1.00 95.81 446 ALA A C 1
ATOM 3395 O O . ALA A 1 446 ? 15.425 6.183 -26.059 1.00 95.81 446 ALA A O 1
ATOM 3396 N N . ASN A 1 447 ? 15.404 5.838 -23.843 1.00 95.62 447 ASN A N 1
ATOM 3397 C CA . ASN A 1 447 ? 14.157 6.550 -23.548 1.00 95.62 447 ASN A CA 1
ATOM 3398 C C . ASN A 1 447 ? 14.392 7.666 -22.504 1.00 95.62 447 ASN A C 1
ATOM 3400 O O . ASN A 1 447 ? 13.899 7.576 -21.377 1.00 95.62 447 ASN A O 1
ATOM 3404 N N . PRO A 1 448 ? 15.141 8.736 -22.837 1.00 95.00 448 PRO A N 1
ATOM 3405 C CA . PRO A 1 448 ? 15.570 9.758 -21.869 1.00 95.00 448 PRO A CA 1
ATOM 3406 C C . PRO A 1 448 ? 14.433 10.638 -21.311 1.00 95.00 448 PRO A C 1
ATOM 3408 O O . PRO A 1 448 ? 14.635 11.365 -20.326 1.00 95.00 448 PRO A O 1
ATOM 3411 N N . ALA A 1 449 ? 13.253 10.598 -21.936 1.00 94.69 449 ALA A N 1
ATOM 3412 C CA . ALA A 1 449 ? 12.038 11.266 -21.474 1.00 94.69 449 ALA A CA 1
ATOM 3413 C C . ALA A 1 449 ? 11.246 10.436 -20.445 1.00 94.69 449 ALA A C 1
ATOM 3415 O O . ALA A 1 449 ? 10.527 11.014 -19.633 1.00 94.69 449 ALA A O 1
ATOM 3416 N N . CYS A 1 450 ? 11.410 9.109 -20.434 1.00 97.19 450 CYS A N 1
ATOM 3417 C CA . CYS A 1 450 ? 10.674 8.215 -19.546 1.00 97.19 450 CYS A CA 1
ATOM 3418 C C . CYS A 1 450 ? 11.248 8.242 -18.122 1.00 97.19 450 CYS A C 1
ATOM 3420 O O . CYS A 1 450 ? 12.465 8.228 -17.923 1.00 97.19 450 CYS A O 1
ATOM 3422 N N . HIS A 1 451 ? 10.375 8.248 -17.118 1.00 98.38 451 HIS A N 1
ATOM 3423 C CA . HIS A 1 451 ? 10.743 8.117 -15.711 1.00 98.38 451 HIS A CA 1
ATOM 3424 C C . HIS A 1 451 ? 10.644 6.668 -15.225 1.00 98.38 451 HIS A C 1
ATOM 3426 O O . HIS A 1 451 ? 9.675 5.982 -15.509 1.00 98.38 451 HIS A O 1
ATOM 3432 N N . VAL A 1 452 ? 11.595 6.209 -14.411 1.00 98.75 452 VAL A N 1
ATOM 3433 C CA . VAL A 1 452 ? 11.528 4.898 -13.744 1.00 98.75 452 VAL A CA 1
ATOM 3434 C C . VAL A 1 452 ? 11.526 5.111 -12.236 1.00 98.75 452 VAL A C 1
ATOM 3436 O O . VAL A 1 452 ? 12.472 5.676 -11.694 1.00 98.75 452 VAL A O 1
ATOM 3439 N N . VAL A 1 453 ? 10.485 4.665 -11.544 1.00 98.88 453 VAL A N 1
ATOM 3440 C CA . VAL A 1 453 ? 10.358 4.716 -10.082 1.00 98.88 453 VAL A CA 1
ATOM 3441 C C . VAL A 1 453 ? 10.555 3.309 -9.526 1.00 98.88 453 VAL A C 1
ATOM 3443 O O . VAL A 1 453 ? 9.905 2.377 -9.984 1.00 98.88 453 VAL A O 1
ATOM 3446 N N . LEU A 1 454 ? 11.448 3.153 -8.548 1.00 98.81 454 LEU A N 1
ATOM 3447 C CA . LEU A 1 454 ? 11.710 1.895 -7.851 1.00 98.81 454 LEU A CA 1
ATOM 3448 C C . LEU A 1 454 ? 11.262 2.016 -6.397 1.00 98.81 454 LEU A C 1
ATOM 3450 O O . LEU A 1 454 ? 11.840 2.799 -5.638 1.00 98.81 454 LEU A O 1
ATOM 3454 N N . VAL A 1 455 ? 10.270 1.213 -6.021 1.00 98.62 455 VAL A N 1
ATOM 3455 C CA . VAL A 1 455 ? 9.796 1.051 -4.642 1.00 98.62 455 VAL A CA 1
ATOM 3456 C C . VAL A 1 455 ? 10.391 -0.250 -4.096 1.00 98.62 455 VAL A C 1
ATOM 3458 O O . VAL A 1 455 ? 10.154 -1.300 -4.700 1.00 98.62 455 VAL A O 1
ATOM 3461 N N . PRO A 1 456 ? 11.171 -0.226 -3.002 1.00 97.94 456 PRO A N 1
ATOM 3462 C CA . PRO A 1 456 ? 11.777 -1.435 -2.462 1.00 97.94 456 PRO A CA 1
ATOM 3463 C C . PRO A 1 456 ? 10.730 -2.383 -1.873 1.00 97.94 456 PRO A C 1
ATOM 3465 O O . PRO A 1 456 ? 9.552 -2.049 -1.717 1.00 97.94 456 PRO A O 1
ATOM 3468 N N . SER A 1 457 ? 11.180 -3.590 -1.561 1.00 97.38 457 SER A N 1
ATOM 3469 C CA . SER A 1 457 ? 10.471 -4.575 -0.762 1.00 97.38 457 SER A CA 1
ATOM 3470 C C . SER A 1 457 ? 11.364 -5.065 0.375 1.00 97.38 457 SER A C 1
ATOM 3472 O O . SER A 1 457 ? 12.589 -5.133 0.258 1.00 97.38 457 SER A O 1
ATOM 3474 N N . LEU A 1 458 ? 10.754 -5.520 1.468 1.00 95.75 458 LEU A N 1
ATOM 3475 C CA . LEU A 1 458 ? 11.465 -6.248 2.526 1.00 95.75 458 LEU A CA 1
ATOM 3476 C C . LEU A 1 458 ? 12.096 -7.554 2.033 1.00 95.75 458 LEU A C 1
ATOM 3478 O O . LEU A 1 458 ? 13.014 -8.071 2.661 1.00 95.75 458 LEU A O 1
ATOM 3482 N N . ARG A 1 459 ? 11.619 -8.066 0.896 1.00 96.00 459 ARG A N 1
ATOM 3483 C CA . ARG A 1 459 ? 12.186 -9.224 0.209 1.00 96.00 459 ARG A CA 1
ATOM 3484 C C . ARG A 1 459 ? 13.379 -8.878 -0.683 1.00 96.00 459 ARG A C 1
ATOM 3486 O O . ARG A 1 459 ? 13.971 -9.791 -1.239 1.00 96.00 459 ARG A O 1
ATOM 3493 N N . ASP A 1 460 ? 13.759 -7.609 -0.845 1.00 97.50 460 ASP A N 1
ATOM 3494 C CA . ASP A 1 460 ? 14.967 -7.260 -1.599 1.00 97.50 460 ASP A CA 1
ATOM 3495 C C . ASP A 1 460 ? 16.232 -7.667 -0.834 1.00 97.50 460 ASP A C 1
ATOM 3497 O O . ASP A 1 460 ? 16.605 -7.040 0.157 1.00 97.50 460 ASP A O 1
ATOM 3501 N N . ALA A 1 461 ? 16.953 -8.662 -1.353 1.00 95.69 461 ALA A N 1
ATOM 3502 C CA . ALA A 1 461 ? 18.175 -9.209 -0.758 1.00 95.69 461 ALA A CA 1
ATOM 3503 C C . ALA A 1 461 ? 19.317 -8.180 -0.639 1.00 95.69 461 ALA A C 1
ATOM 3505 O O . ALA A 1 461 ? 20.269 -8.373 0.114 1.00 95.69 461 ALA A O 1
ATOM 3506 N N . VAL A 1 462 ? 19.234 -7.085 -1.400 1.00 95.06 462 VAL A N 1
ATOM 3507 C CA . VAL A 1 462 ? 20.197 -5.975 -1.374 1.00 95.06 462 VAL A CA 1
ATOM 3508 C C . VAL A 1 462 ? 19.836 -4.873 -0.378 1.00 95.06 462 VAL A C 1
ATOM 3510 O O . VAL A 1 462 ? 20.639 -3.966 -0.151 1.00 95.06 462 VAL A O 1
ATOM 3513 N N . SER A 1 463 ? 18.631 -4.905 0.195 1.00 93.81 463 SER A N 1
ATOM 3514 C CA . SER A 1 463 ? 18.205 -3.905 1.167 1.00 93.81 463 SER A CA 1
ATOM 3515 C C . SER A 1 463 ? 18.857 -4.167 2.521 1.00 93.81 463 SER A C 1
ATOM 3517 O O . SER A 1 463 ? 18.848 -5.282 3.035 1.00 93.81 463 SER A O 1
ATOM 3519 N N . ARG A 1 464 ? 19.407 -3.113 3.129 1.00 91.00 464 ARG A N 1
ATOM 3520 C CA . ARG A 1 464 ? 19.930 -3.156 4.507 1.00 91.00 464 ARG A CA 1
ATOM 3521 C C . ARG A 1 464 ? 18.888 -2.750 5.546 1.00 91.00 464 ARG A C 1
ATOM 3523 O O . ARG A 1 464 ? 19.139 -2.859 6.743 1.00 91.00 464 ARG A O 1
ATOM 3530 N N . HIS A 1 465 ? 17.742 -2.244 5.100 1.00 94.81 465 HIS A N 1
ATOM 3531 C CA . HIS A 1 465 ? 16.668 -1.792 5.971 1.00 94.81 465 HIS A CA 1
ATOM 3532 C C . HIS A 1 465 ? 15.628 -2.908 6.079 1.00 94.81 465 HIS A C 1
ATOM 3534 O O . HIS A 1 465 ? 14.812 -3.104 5.180 1.00 94.81 465 HIS A O 1
ATOM 3540 N N . ALA A 1 466 ? 15.703 -3.679 7.164 1.00 89.12 466 ALA A N 1
ATOM 3541 C CA . ALA A 1 466 ? 14.987 -4.947 7.324 1.00 89.12 466 ALA A CA 1
ATOM 3542 C C . ALA A 1 466 ? 13.618 -4.824 8.026 1.00 89.12 466 ALA A C 1
ATOM 3544 O O . ALA A 1 466 ? 13.142 -5.796 8.609 1.00 89.12 466 ALA A O 1
ATOM 3545 N N . ALA A 1 467 ? 13.001 -3.640 8.015 1.00 95.56 467 ALA A N 1
ATOM 3546 C CA . ALA A 1 467 ? 11.705 -3.401 8.643 1.00 95.56 467 ALA A CA 1
ATOM 3547 C C . ALA A 1 467 ? 10.828 -2.457 7.814 1.00 95.56 467 ALA A C 1
ATOM 3549 O O . ALA A 1 467 ? 11.340 -1.617 7.078 1.00 95.56 467 ALA A O 1
ATOM 3550 N N . TRP A 1 468 ? 9.511 -2.599 7.920 1.00 97.19 468 TRP A N 1
ATOM 3551 C CA . TRP A 1 468 ? 8.567 -1.631 7.367 1.00 97.19 468 TRP A CA 1
ATOM 3552 C C . TRP A 1 468 ? 8.221 -0.589 8.438 1.00 97.19 468 TRP A C 1
ATOM 3554 O O . TRP A 1 468 ? 7.930 -0.999 9.565 1.00 97.19 468 TRP A O 1
ATOM 3564 N N . PRO A 1 469 ? 8.164 0.718 8.121 1.00 97.62 469 PRO A N 1
ATOM 3565 C CA . PRO A 1 469 ? 8.448 1.356 6.824 1.00 97.62 469 PRO A CA 1
ATOM 3566 C C . PRO A 1 469 ? 9.937 1.350 6.418 1.00 97.62 469 PRO A C 1
ATOM 3568 O O . PRO A 1 469 ? 10.823 1.524 7.243 1.00 97.62 469 PRO A O 1
ATOM 3571 N N . GLN A 1 470 ? 10.232 1.168 5.132 1.00 97.50 470 GLN A N 1
ATOM 3572 C CA . GLN A 1 470 ? 11.570 0.868 4.615 1.00 97.50 470 GLN A CA 1
ATOM 3573 C C . GLN A 1 470 ? 12.209 2.043 3.847 1.00 97.50 470 GLN A C 1
ATOM 3575 O O . GLN A 1 470 ? 11.567 2.658 2.989 1.00 97.50 470 GLN A O 1
ATOM 3580 N N . ASP A 1 471 ? 13.488 2.347 4.121 1.00 97.62 471 ASP A N 1
ATOM 3581 C CA . ASP A 1 471 ? 14.261 3.339 3.348 1.00 97.62 471 ASP A CA 1
ATOM 3582 C C . ASP A 1 471 ? 14.506 2.889 1.894 1.00 97.62 471 ASP A C 1
ATOM 3584 O O . ASP A 1 471 ? 14.423 1.714 1.534 1.00 97.62 471 ASP A O 1
ATOM 3588 N N . ARG A 1 472 ? 14.824 3.859 1.039 1.00 96.94 472 ARG A N 1
ATOM 3589 C CA . ARG A 1 472 ? 15.103 3.681 -0.385 1.00 96.94 472 ARG A CA 1
ATOM 3590 C C . ARG A 1 472 ? 16.334 2.815 -0.652 1.00 96.94 472 ARG A C 1
ATOM 3592 O O . ARG A 1 472 ? 17.320 2.834 0.084 1.00 96.94 472 ARG A O 1
ATOM 3599 N N . LEU A 1 473 ? 16.337 2.161 -1.813 1.00 96.81 473 LEU A N 1
ATOM 3600 C CA . LEU A 1 473 ? 17.509 1.433 -2.299 1.00 96.81 473 LEU A CA 1
ATOM 3601 C C . LEU A 1 473 ? 18.713 2.372 -2.550 1.00 96.81 473 LEU A C 1
ATOM 3603 O O . LEU A 1 473 ? 18.550 3.455 -3.132 1.00 96.81 473 LEU A O 1
ATOM 3607 N N . PRO A 1 474 ? 19.949 1.965 -2.197 1.00 95.44 474 PRO A N 1
ATOM 3608 C CA . PRO A 1 474 ? 21.136 2.802 -2.354 1.00 95.44 474 PRO A CA 1
ATOM 3609 C C . PRO A 1 474 ? 21.586 2.884 -3.825 1.00 95.44 474 PRO A C 1
ATOM 3611 O O . PRO A 1 474 ? 22.438 2.125 -4.281 1.00 95.44 474 PRO A O 1
ATOM 3614 N N . LYS A 1 475 ? 21.056 3.855 -4.584 1.00 95.38 475 LYS A N 1
ATOM 3615 C CA . LYS A 1 475 ? 21.277 3.990 -6.044 1.00 95.38 475 LYS A CA 1
ATOM 3616 C C . LYS A 1 475 ? 22.728 3.837 -6.506 1.00 95.38 475 LYS A C 1
ATOM 3618 O O . LYS A 1 475 ? 22.992 3.087 -7.441 1.00 95.38 475 LYS A O 1
ATOM 3623 N N . LYS A 1 476 ? 23.665 4.556 -5.874 1.00 94.12 476 LYS A N 1
ATOM 3624 C CA . LYS A 1 476 ? 25.089 4.539 -6.256 1.00 94.12 476 LYS A CA 1
ATOM 3625 C C . LYS A 1 476 ? 25.693 3.143 -6.076 1.00 94.12 476 LYS A C 1
ATOM 3627 O O . LYS A 1 476 ? 26.416 2.654 -6.943 1.00 94.12 476 LYS A O 1
ATOM 3632 N N . GLU A 1 477 ? 25.364 2.502 -4.961 1.00 93.44 477 GLU A N 1
ATOM 3633 C CA . GLU A 1 477 ? 25.821 1.154 -4.637 1.00 93.44 477 GLU A CA 1
ATOM 3634 C C . GLU A 1 477 ? 25.180 0.097 -5.536 1.00 93.44 477 GLU A C 1
ATOM 3636 O O . GLU A 1 477 ? 25.824 -0.880 -5.872 1.00 93.44 477 GLU A O 1
ATOM 3641 N N . LEU A 1 478 ? 23.953 0.307 -6.001 1.00 96.12 478 LEU A N 1
ATOM 3642 C CA . LEU A 1 478 ? 23.303 -0.625 -6.921 1.00 96.12 478 LEU A CA 1
ATOM 3643 C C . LEU A 1 478 ? 23.573 -0.313 -8.392 1.00 96.12 478 LEU A C 1
ATOM 3645 O O . LEU A 1 478 ? 23.112 -1.035 -9.266 1.00 96.12 478 LEU A O 1
ATOM 3649 N N . GLY A 1 479 ? 24.318 0.750 -8.706 1.00 95.50 479 GLY A N 1
ATOM 3650 C CA . GLY A 1 479 ? 24.623 1.136 -10.088 1.00 95.50 479 GLY A CA 1
ATOM 3651 C C . GLY A 1 479 ? 23.406 1.632 -10.866 1.00 95.50 479 GLY A C 1
ATOM 3652 O O . GLY A 1 479 ? 23.401 1.569 -12.091 1.00 95.50 479 GLY A O 1
ATOM 3653 N N . LEU A 1 480 ? 22.374 2.111 -10.170 1.00 97.44 480 LEU A N 1
ATOM 3654 C CA . LEU A 1 480 ? 21.191 2.677 -10.807 1.00 97.44 480 LEU A CA 1
ATOM 3655 C C . LEU A 1 480 ? 21.520 4.050 -11.426 1.00 97.44 480 LEU A C 1
ATOM 3657 O O . LEU A 1 480 ? 22.196 4.860 -10.777 1.00 97.44 480 LEU A O 1
ATOM 3661 N N . PRO A 1 481 ? 21.009 4.362 -12.633 1.00 96.94 481 PRO A N 1
ATOM 3662 C CA . PRO A 1 481 ? 21.240 5.646 -13.288 1.00 96.94 481 PRO A CA 1
ATOM 3663 C C . PRO A 1 481 ? 20.895 6.862 -12.416 1.00 96.94 481 PRO A C 1
ATOM 3665 O O . PRO A 1 481 ? 19.920 6.883 -11.661 1.00 96.94 481 PRO A O 1
ATOM 3668 N N . ALA A 1 482 ? 21.691 7.927 -12.529 1.00 94.75 482 ALA A N 1
ATOM 3669 C CA . ALA A 1 482 ? 21.465 9.149 -11.757 1.00 94.75 482 ALA A CA 1
ATOM 3670 C C . ALA A 1 482 ? 20.235 9.929 -12.250 1.00 94.75 482 ALA A C 1
ATOM 3672 O O . ALA A 1 482 ? 19.467 10.435 -11.433 1.00 94.75 482 ALA A O 1
ATOM 3673 N N . LYS A 1 483 ? 20.040 9.994 -13.572 1.00 93.69 483 LYS A N 1
ATOM 3674 C CA . LYS A 1 483 ? 18.937 10.708 -14.226 1.00 93.69 483 LYS A CA 1
ATOM 3675 C C . LYS A 1 483 ? 17.764 9.763 -14.473 1.00 93.69 483 LYS A C 1
ATOM 3677 O O . LYS A 1 483 ? 17.982 8.590 -14.752 1.00 93.69 483 LYS A O 1
ATOM 3682 N N . ARG A 1 484 ? 16.541 10.296 -14.386 1.00 94.81 484 ARG A N 1
ATOM 3683 C CA . ARG A 1 484 ? 15.254 9.629 -14.692 1.00 94.81 484 ARG A CA 1
ATOM 3684 C C . ARG A 1 484 ? 14.883 8.394 -13.874 1.00 94.81 484 ARG A C 1
ATOM 3686 O O . ARG A 1 484 ? 13.719 8.020 -13.885 1.00 94.81 484 ARG A O 1
ATOM 3693 N N . VAL A 1 485 ? 15.812 7.824 -13.120 1.00 98.31 485 VAL A N 1
ATOM 3694 C CA . VAL A 1 485 ? 15.562 6.720 -12.198 1.00 98.31 485 VAL A CA 1
ATOM 3695 C C . VAL A 1 485 ? 15.419 7.259 -10.778 1.00 98.31 485 VAL A C 1
ATOM 3697 O O . VAL A 1 485 ? 16.304 7.956 -10.283 1.00 98.31 485 VAL A O 1
ATOM 3700 N N . HIS A 1 486 ? 14.336 6.915 -10.097 1.00 98.06 486 HIS A N 1
ATOM 3701 C CA . HIS A 1 486 ? 13.984 7.396 -8.765 1.00 98.06 486 HIS A CA 1
ATOM 3702 C C . HIS A 1 486 ? 13.848 6.203 -7.822 1.00 98.06 486 HIS A C 1
ATOM 3704 O O . HIS A 1 486 ? 12.875 5.467 -7.907 1.00 98.06 486 HIS A O 1
ATOM 3710 N N . ALA A 1 487 ? 14.817 5.997 -6.930 1.00 97.88 487 ALA A N 1
ATOM 3711 C CA . ALA A 1 487 ? 14.651 5.050 -5.828 1.00 97.88 487 ALA A CA 1
ATOM 3712 C C . ALA A 1 487 ? 13.948 5.776 -4.678 1.00 97.88 487 ALA A C 1
ATOM 3714 O O . ALA A 1 487 ? 14.478 6.770 -4.172 1.00 97.88 487 ALA A O 1
ATOM 3715 N N . VAL A 1 488 ? 12.763 5.300 -4.307 1.00 98.31 488 VAL A N 1
ATOM 3716 C CA . VAL A 1 488 ? 11.898 5.906 -3.287 1.00 98.31 488 VAL A CA 1
ATOM 3717 C C . VAL A 1 488 ? 11.769 4.993 -2.067 1.00 98.31 488 VAL A C 1
ATOM 3719 O O . VAL A 1 488 ? 12.288 3.881 -2.071 1.00 98.31 488 VAL A O 1
ATOM 3722 N N . THR A 1 489 ? 11.129 5.474 -1.005 1.00 98.12 489 THR A N 1
ATOM 3723 C CA . THR A 1 489 ? 10.852 4.697 0.213 1.00 98.12 489 THR A CA 1
ATOM 3724 C C . THR A 1 489 ? 9.701 3.708 0.007 1.00 98.12 489 THR A C 1
ATOM 3726 O O . THR A 1 489 ? 8.998 3.759 -1.004 1.00 98.12 489 THR A O 1
ATOM 3729 N N . HIS A 1 490 ? 9.488 2.810 0.969 1.00 97.50 490 HIS A N 1
ATOM 3730 C CA . HIS A 1 490 ? 8.343 1.898 1.005 1.00 97.50 490 HIS A CA 1
ATOM 3731 C C . HIS A 1 490 ? 7.615 2.023 2.357 1.00 97.50 490 HIS A C 1
ATOM 3733 O O . HIS A 1 490 ? 8.183 1.670 3.386 1.00 97.50 490 HIS A O 1
ATOM 3739 N N . PRO A 1 491 ? 6.366 2.520 2.395 1.00 98.06 491 PRO A N 1
ATOM 3740 C CA . PRO A 1 491 ? 5.564 2.998 1.271 1.00 98.06 491 PRO A CA 1
ATOM 3741 C C . PRO A 1 491 ? 6.010 4.392 0.797 1.00 98.06 491 PRO A C 1
ATOM 3743 O O . PRO A 1 491 ? 6.920 5.010 1.358 1.00 98.06 491 PRO A O 1
ATOM 3746 N N . MET A 1 492 ? 5.368 4.887 -0.260 1.00 97.50 492 MET A N 1
ATOM 3747 C CA . MET A 1 492 ? 5.635 6.210 -0.823 1.00 97.50 492 MET A CA 1
ATOM 3748 C C . MET A 1 492 ? 4.364 6.836 -1.397 1.00 97.50 492 MET A C 1
ATOM 3750 O O . MET A 1 492 ? 3.576 6.157 -2.052 1.00 97.50 492 MET A O 1
ATOM 3754 N N . THR A 1 493 ? 4.213 8.150 -1.213 1.00 97.88 493 THR A N 1
ATOM 3755 C CA . THR A 1 493 ? 3.270 8.976 -1.979 1.00 97.88 493 THR A CA 1
ATOM 3756 C C . THR A 1 493 ? 4.031 9.964 -2.860 1.00 97.88 493 THR A C 1
ATOM 3758 O O . THR A 1 493 ? 4.791 10.806 -2.367 1.00 97.88 493 THR A O 1
ATOM 3761 N N . LEU A 1 494 ? 3.813 9.885 -4.172 1.00 97.69 494 LEU A N 1
ATOM 3762 C CA . LEU A 1 494 ? 4.357 10.822 -5.155 1.00 97.69 494 LEU A CA 1
ATOM 3763 C C . LEU A 1 494 ? 3.250 11.708 -5.723 1.00 97.69 494 LEU A C 1
ATOM 3765 O O . LEU A 1 494 ? 2.178 11.221 -6.053 1.00 97.69 494 LEU A O 1
ATOM 3769 N N . SER A 1 495 ? 3.543 12.991 -5.907 1.00 97.31 495 SER A N 1
ATOM 3770 C CA . SER A 1 495 ? 2.852 13.825 -6.892 1.00 97.31 495 SER A CA 1
ATOM 3771 C C . SER A 1 495 ? 3.425 13.465 -8.259 1.00 97.31 495 SER A C 1
ATOM 3773 O O . SER A 1 495 ? 4.640 13.579 -8.446 1.00 97.31 495 SER A O 1
ATOM 3775 N N . MET A 1 496 ? 2.583 13.036 -9.190 1.00 96.94 496 MET A N 1
ATOM 3776 C CA . MET A 1 496 ? 2.929 12.877 -10.600 1.00 96.94 496 MET A CA 1
ATOM 3777 C C . MET A 1 496 ? 2.071 13.871 -11.375 1.00 96.94 496 MET A C 1
ATOM 3779 O O . MET A 1 496 ? 0.885 13.638 -11.565 1.00 96.94 496 MET A O 1
ATOM 3783 N N . ASN A 1 497 ? 2.660 15.008 -11.753 1.00 95.94 497 ASN A N 1
ATOM 3784 C CA . ASN A 1 497 ? 1.907 16.202 -12.152 1.00 95.94 497 ASN A CA 1
ATOM 3785 C C . ASN A 1 497 ? 0.902 16.613 -11.050 1.00 95.94 497 ASN A C 1
ATOM 3787 O O . ASN A 1 497 ? 1.313 16.811 -9.901 1.00 95.94 497 ASN A O 1
ATOM 3791 N N . GLU A 1 498 ? -0.381 16.744 -11.388 1.00 94.19 498 GLU A N 1
ATOM 3792 C CA . GLU A 1 498 ? -1.468 17.178 -10.506 1.00 94.19 498 GLU A CA 1
ATOM 3793 C C . GLU A 1 498 ? -1.915 16.111 -9.496 1.00 94.19 498 GLU A C 1
ATOM 3795 O O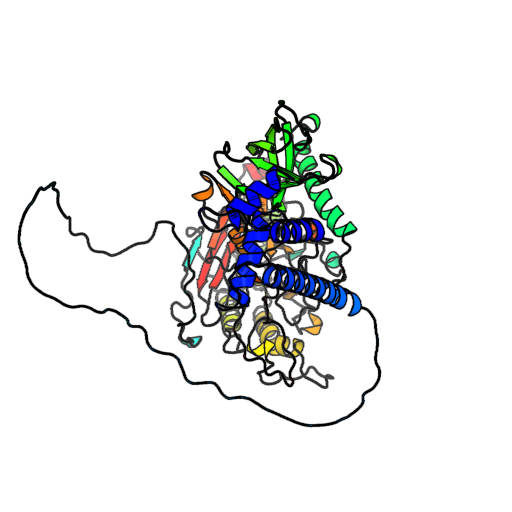 . GLU A 1 498 ? -2.422 16.453 -8.428 1.00 94.19 498 GLU A O 1
ATOM 3800 N N . PHE A 1 499 ? -1.704 14.823 -9.790 1.00 96.06 499 PHE A N 1
ATOM 3801 C CA . PHE A 1 499 ? -2.315 13.735 -9.026 1.00 96.06 499 PHE A CA 1
ATOM 3802 C C . PHE A 1 499 ? -1.360 12.994 -8.092 1.00 96.06 499 PHE A C 1
ATOM 3804 O O . PHE A 1 499 ? -0.143 12.938 -8.299 1.00 96.06 499 PHE A O 1
ATOM 3811 N N . LEU A 1 500 ? -1.933 12.406 -7.041 1.00 97.81 500 LEU A N 1
ATOM 3812 C CA . LEU A 1 500 ? -1.212 11.650 -6.023 1.00 97.81 500 LEU A CA 1
ATOM 3813 C C . LEU A 1 500 ? -1.239 10.145 -6.301 1.00 97.81 500 LEU A C 1
ATOM 3815 O O . LEU A 1 500 ? -2.300 9.531 -6.402 1.00 97.81 500 LEU A O 1
ATOM 3819 N N . VAL A 1 501 ? -0.055 9.537 -6.334 1.00 98.50 501 VAL A N 1
ATOM 3820 C CA . VAL A 1 501 ? 0.137 8.092 -6.474 1.00 98.50 501 VAL A CA 1
ATOM 3821 C C . VAL A 1 501 ? 0.709 7.524 -5.183 1.00 98.50 501 VAL A C 1
ATOM 3823 O O . VAL A 1 501 ? 1.859 7.797 -4.828 1.00 98.50 501 VAL A O 1
ATOM 3826 N N . GLY A 1 502 ? -0.098 6.728 -4.485 1.00 98.44 502 GLY A N 1
ATOM 3827 C CA . GLY A 1 502 ? 0.313 5.947 -3.324 1.00 98.44 502 GLY A CA 1
ATOM 3828 C C . GLY A 1 502 ? 0.814 4.568 -3.746 1.00 98.44 502 GLY A C 1
ATOM 3829 O O . GLY A 1 502 ? 0.166 3.891 -4.541 1.00 98.44 502 GLY A O 1
ATOM 3830 N N . MET A 1 503 ? 1.959 4.139 -3.218 1.00 98.31 503 MET A N 1
ATOM 3831 C CA . MET A 1 503 ? 2.591 2.863 -3.563 1.00 98.31 503 MET A CA 1
ATOM 3832 C C . MET A 1 503 ? 3.063 2.131 -2.310 1.00 98.31 503 MET A C 1
ATOM 3834 O O . MET A 1 503 ? 3.748 2.707 -1.461 1.00 98.31 503 MET A O 1
ATOM 3838 N N . ASN A 1 504 ? 2.756 0.840 -2.228 1.00 97.56 504 ASN A N 1
ATOM 3839 C CA . ASN A 1 504 ? 3.185 -0.025 -1.134 1.00 97.56 504 ASN A CA 1
ATOM 3840 C C . ASN A 1 504 ? 3.408 -1.451 -1.653 1.00 97.56 504 ASN A C 1
ATOM 3842 O O . ASN A 1 504 ? 2.511 -2.026 -2.255 1.00 97.56 504 ASN A O 1
ATOM 3846 N N . SER A 1 505 ? 4.594 -2.024 -1.427 1.00 96.44 505 SER A N 1
ATOM 3847 C CA . SER A 1 505 ? 4.963 -3.365 -1.918 1.00 96.44 505 SER A CA 1
ATOM 3848 C C . SER A 1 505 ? 4.655 -4.496 -0.924 1.00 96.44 505 SER A C 1
ATOM 3850 O O . SER A 1 505 ? 4.848 -5.668 -1.240 1.00 96.44 505 SER A O 1
ATOM 3852 N N . LEU A 1 506 ? 4.179 -4.166 0.282 1.00 95.56 506 LEU A N 1
ATOM 3853 C CA . LEU A 1 506 ? 3.776 -5.141 1.296 1.00 95.56 506 LEU A CA 1
ATOM 3854 C C . LEU A 1 506 ? 2.353 -5.616 1.001 1.00 95.56 506 LEU A C 1
ATOM 3856 O O . LEU A 1 506 ? 1.486 -4.766 0.853 1.00 95.56 506 LEU A O 1
ATOM 3860 N N . ASP A 1 507 ? 2.082 -6.923 0.977 1.00 96.38 507 ASP A N 1
ATOM 3861 C CA . ASP A 1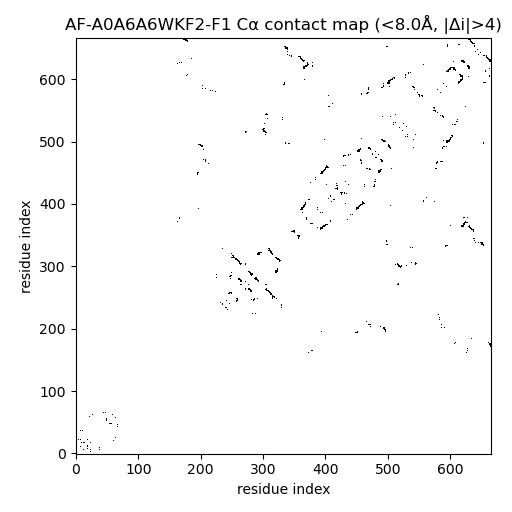 507 ? 0.768 -7.475 0.601 1.00 96.38 507 ASP A CA 1
ATOM 3862 C C . ASP A 1 507 ? -0.310 -7.303 1.692 1.00 96.38 507 ASP A C 1
ATOM 3864 O O . ASP A 1 507 ? -0.742 -8.238 2.369 1.00 96.38 507 ASP A O 1
ATOM 3868 N N . VAL A 1 508 ? -0.744 -6.061 1.878 1.00 97.25 508 VAL A N 1
ATOM 3869 C CA . VAL A 1 508 ? -1.707 -5.670 2.911 1.00 97.25 508 VAL A CA 1
ATOM 3870 C C . VAL A 1 508 ? -3.111 -6.182 2.600 1.00 97.25 508 VAL A C 1
ATOM 3872 O O . VAL A 1 508 ? -3.855 -6.518 3.522 1.00 97.25 508 VAL A O 1
ATOM 3875 N N . PHE A 1 509 ? -3.472 -6.311 1.322 1.00 97.94 509 PHE A N 1
ATOM 3876 C CA . PHE A 1 509 ? -4.772 -6.860 0.939 1.00 97.94 509 PHE A CA 1
ATOM 3877 C C . PHE A 1 509 ? -4.899 -8.339 1.306 1.00 97.94 509 PHE A C 1
ATOM 3879 O O . PHE A 1 509 ? -5.951 -8.744 1.805 1.00 97.94 509 PHE A O 1
ATOM 3886 N N . ASP A 1 510 ? -3.845 -9.139 1.126 1.00 96.31 510 ASP A N 1
ATOM 3887 C CA . ASP A 1 510 ? -3.865 -10.537 1.553 1.00 96.31 510 ASP A CA 1
ATOM 3888 C C . ASP A 1 510 ? -3.836 -10.675 3.077 1.00 96.31 510 ASP A C 1
ATOM 3890 O O . ASP A 1 510 ? -4.565 -11.503 3.623 1.00 96.31 510 ASP A O 1
ATOM 3894 N N . MET A 1 511 ? -3.074 -9.829 3.780 1.00 95.56 511 MET A N 1
ATOM 3895 C CA . MET A 1 511 ? -3.095 -9.805 5.247 1.00 95.56 511 MET A CA 1
ATOM 3896 C C . MET A 1 511 ? -4.504 -9.505 5.784 1.00 95.56 511 MET A C 1
ATOM 3898 O O . MET A 1 511 ? -5.019 -10.249 6.616 1.00 95.56 511 MET A O 1
ATOM 3902 N N . ILE A 1 512 ? -5.190 -8.488 5.245 1.00 96.94 512 ILE A N 1
ATOM 3903 C CA . ILE A 1 512 ? -6.586 -8.196 5.613 1.00 96.94 512 ILE A CA 1
ATOM 3904 C C . ILE A 1 512 ? -7.496 -9.381 5.267 1.00 96.94 512 ILE A C 1
ATOM 3906 O O . ILE A 1 512 ? -8.278 -9.807 6.114 1.00 96.94 512 ILE A O 1
ATOM 3910 N N . ARG A 1 513 ? -7.378 -9.971 4.067 1.00 95.69 513 ARG A N 1
ATOM 3911 C CA . ARG A 1 513 ? -8.179 -11.144 3.667 1.00 95.69 513 ARG A CA 1
ATOM 3912 C C . ARG A 1 513 ? -8.034 -12.307 4.651 1.00 95.69 513 ARG A C 1
ATOM 3914 O O . ARG A 1 513 ? -9.013 -13.014 4.910 1.00 95.69 513 ARG A O 1
ATOM 3921 N N . ARG A 1 514 ? -6.818 -12.552 5.142 1.00 93.25 514 ARG A N 1
ATOM 3922 C CA . ARG A 1 514 ? -6.507 -13.659 6.056 1.00 93.25 514 ARG A CA 1
ATOM 3923 C C . ARG A 1 514 ? -7.012 -13.423 7.462 1.00 93.25 514 ARG A C 1
ATOM 3925 O O . ARG A 1 514 ? -7.406 -14.394 8.092 1.00 93.25 514 ARG A O 1
ATOM 3932 N N . GLU A 1 515 ? -7.032 -12.178 7.918 1.00 93.12 515 GLU A N 1
ATOM 3933 C CA . GLU A 1 515 ? -7.320 -11.851 9.315 1.00 93.12 515 GLU A CA 1
ATOM 3934 C C . GLU A 1 515 ? -8.711 -11.234 9.531 1.00 93.12 515 GLU A C 1
ATOM 3936 O O . GLU A 1 515 ? -9.136 -11.077 10.672 1.00 93.12 515 GLU A O 1
ATOM 3941 N N . GLU A 1 516 ? -9.460 -10.886 8.475 1.00 95.12 516 GLU A N 1
ATOM 3942 C CA . GLU A 1 516 ? -10.762 -10.231 8.654 1.00 95.12 516 GLU A CA 1
ATOM 3943 C C . GLU A 1 516 ? -11.820 -11.163 9.278 1.00 95.12 516 GLU A C 1
ATOM 3945 O O . GLU A 1 516 ? -11.979 -12.320 8.884 1.00 95.12 516 GLU A O 1
ATOM 3950 N N . CYS A 1 517 ? -12.597 -10.638 10.219 1.00 96.38 517 CYS A N 1
ATOM 3951 C CA . CYS A 1 517 ? -13.855 -11.184 10.696 1.00 96.38 517 CYS A CA 1
ATOM 3952 C C . CYS A 1 517 ? -15.004 -10.386 10.060 1.00 96.38 517 CYS A C 1
ATOM 3954 O O . CYS A 1 517 ? -15.179 -9.195 10.336 1.00 96.38 517 CYS A O 1
ATOM 3956 N N . VAL A 1 518 ? -15.780 -11.043 9.192 1.00 97.12 518 VAL A N 1
ATOM 3957 C CA . VAL A 1 518 ? -16.843 -10.406 8.397 1.00 97.12 518 VAL A CA 1
ATOM 3958 C C . VAL A 1 518 ? -18.211 -10.968 8.777 1.00 97.12 518 VAL A C 1
ATOM 3960 O O . VAL A 1 518 ? -18.417 -12.185 8.787 1.00 97.12 518 VAL A O 1
ATOM 3963 N N . GLY A 1 519 ? -19.163 -10.082 9.055 1.00 96.31 519 GLY A N 1
ATOM 3964 C CA . GLY A 1 519 ? -20.534 -10.409 9.441 1.00 96.31 519 GLY A CA 1
ATOM 3965 C C . GLY A 1 519 ? -21.586 -9.754 8.552 1.00 96.31 519 GLY A C 1
ATOM 3966 O O . GLY A 1 519 ? -21.326 -8.751 7.887 1.00 96.31 519 GLY A O 1
ATOM 3967 N N . GLY A 1 520 ? -22.791 -10.330 8.556 1.00 95.50 520 GLY A N 1
ATOM 3968 C CA . GLY A 1 520 ? -23.959 -9.758 7.884 1.00 95.50 520 GLY A CA 1
ATOM 3969 C C . GLY A 1 520 ? -23.786 -9.555 6.374 1.00 95.50 520 GLY A C 1
ATOM 3970 O O . GLY A 1 520 ? -23.181 -10.389 5.694 1.00 95.50 520 GLY A O 1
ATOM 3971 N N . ARG A 1 521 ? -24.324 -8.446 5.847 1.00 96.50 521 ARG A N 1
ATOM 3972 C CA . ARG A 1 521 ? -24.317 -8.131 4.401 1.00 96.50 521 ARG A CA 1
ATOM 3973 C C . ARG A 1 521 ? -22.912 -7.945 3.822 1.00 96.50 521 ARG A C 1
ATOM 3975 O O . ARG A 1 521 ? -22.695 -8.308 2.667 1.00 96.50 521 ARG A O 1
ATOM 3982 N N . ALA A 1 522 ? -21.940 -7.515 4.630 1.00 95.81 522 ALA A N 1
ATOM 3983 C CA . ALA A 1 522 ? -20.550 -7.339 4.203 1.00 95.81 522 ALA A CA 1
ATOM 3984 C C . ALA A 1 522 ? -19.911 -8.630 3.662 1.00 95.81 522 ALA A C 1
ATOM 3986 O O . ALA A 1 522 ? -18.950 -8.552 2.896 1.00 95.81 522 ALA A O 1
ATOM 3987 N N . LYS A 1 523 ? -20.447 -9.816 3.997 1.00 95.44 523 LYS A N 1
ATOM 3988 C CA . LYS A 1 523 ? -20.009 -11.102 3.422 1.00 95.44 523 LYS A CA 1
ATOM 3989 C C . LYS A 1 523 ? -20.221 -11.186 1.905 1.00 95.44 523 LYS A C 1
ATOM 3991 O O . LYS A 1 523 ? -19.489 -11.918 1.246 1.00 95.44 523 LYS A O 1
ATOM 3996 N N . ALA A 1 524 ? -21.198 -10.456 1.362 1.00 96.25 524 ALA A N 1
ATOM 3997 C CA . ALA A 1 524 ? -21.494 -10.426 -0.070 1.00 96.25 524 ALA A CA 1
ATOM 3998 C C . ALA A 1 524 ? -20.582 -9.464 -0.854 1.00 96.25 524 ALA A C 1
ATOM 4000 O O . ALA A 1 524 ? -20.412 -9.628 -2.060 1.00 96.25 524 ALA A O 1
ATOM 4001 N N . THR A 1 525 ? -19.977 -8.477 -0.187 1.00 95.62 525 THR A N 1
ATOM 4002 C CA . THR A 1 525 ? -19.015 -7.556 -0.807 1.00 95.62 525 THR A CA 1
ATOM 4003 C C . THR A 1 525 ? -17.752 -8.313 -1.229 1.00 95.62 525 THR A C 1
ATOM 4005 O O . THR A 1 525 ? -17.355 -9.298 -0.606 1.00 95.62 525 THR A O 1
ATOM 4008 N N . ASN A 1 526 ? -17.081 -7.888 -2.296 1.00 95.69 526 ASN A N 1
ATOM 4009 C CA . ASN A 1 526 ? -15.834 -8.532 -2.701 1.00 95.69 526 ASN A CA 1
ATOM 4010 C C . ASN A 1 526 ? -14.666 -8.083 -1.797 1.00 95.69 526 ASN A C 1
ATOM 4012 O O . ASN A 1 526 ? -14.590 -6.919 -1.406 1.00 95.69 526 ASN A O 1
ATOM 4016 N N . ILE A 1 527 ? -13.713 -8.973 -1.500 1.00 96.38 527 ILE A N 1
ATOM 4017 C CA . ILE A 1 527 ? -12.485 -8.606 -0.771 1.00 96.38 527 ILE A CA 1
ATOM 4018 C C . ILE A 1 527 ? -11.660 -7.537 -1.508 1.00 96.38 527 ILE A C 1
ATOM 4020 O O . ILE A 1 527 ? -11.081 -6.664 -0.870 1.00 96.38 527 ILE A O 1
ATOM 4024 N N . MET A 1 528 ? -11.688 -7.540 -2.845 1.00 96.88 528 MET A N 1
ATOM 4025 C CA . MET A 1 528 ? -11.064 -6.525 -3.708 1.00 96.88 528 MET A CA 1
ATOM 4026 C C . MET A 1 528 ? -11.738 -5.144 -3.612 1.00 96.88 528 MET A C 1
ATOM 4028 O O . MET A 1 528 ? -11.295 -4.205 -4.260 1.00 96.88 528 MET A O 1
ATOM 4032 N N . GLU A 1 529 ? -12.809 -5.015 -2.828 1.00 97.00 529 GLU A N 1
ATOM 4033 C CA . GLU A 1 529 ? -13.450 -3.745 -2.478 1.00 97.00 529 GLU A CA 1
ATOM 4034 C C . GLU A 1 529 ? -13.309 -3.459 -0.975 1.00 97.00 529 GLU A C 1
ATOM 4036 O O . GLU A 1 529 ? -12.918 -2.357 -0.593 1.00 97.00 529 GLU A O 1
ATOM 4041 N N . ARG A 1 530 ? -13.529 -4.468 -0.114 1.00 97.38 530 ARG A N 1
ATOM 4042 C CA . ARG A 1 530 ? -13.384 -4.320 1.345 1.00 97.38 530 ARG A CA 1
ATOM 4043 C C . ARG A 1 530 ? -11.961 -3.969 1.781 1.00 97.38 530 ARG A C 1
ATOM 4045 O O . ARG A 1 530 ? -11.798 -3.075 2.607 1.00 97.38 530 ARG A O 1
ATOM 4052 N N . ALA A 1 531 ? -10.941 -4.661 1.265 1.00 98.31 531 ALA A N 1
ATOM 4053 C CA . ALA A 1 531 ? -9.560 -4.439 1.696 1.00 98.31 531 ALA A CA 1
ATOM 4054 C C . ALA A 1 531 ? -9.025 -3.058 1.272 1.00 98.31 531 ALA A C 1
ATOM 4056 O O . ALA A 1 531 ? -8.478 -2.366 2.131 1.00 98.31 531 ALA A O 1
ATOM 4057 N N . PRO A 1 532 ? -9.229 -2.583 0.025 1.00 98.38 532 PRO A N 1
ATOM 4058 C CA . PRO A 1 532 ? -8.868 -1.212 -0.321 1.00 98.38 532 PRO A CA 1
ATOM 4059 C C . PRO A 1 532 ? -9.641 -0.159 0.471 1.00 98.38 532 PRO A C 1
ATOM 4061 O O . PRO A 1 532 ? -9.026 0.788 0.955 1.00 98.38 532 PRO A O 1
ATOM 4064 N N . ARG A 1 533 ? -10.957 -0.346 0.674 1.00 97.94 533 ARG A N 1
ATOM 4065 C CA . ARG A 1 533 ? -11.761 0.559 1.510 1.00 97.94 533 ARG A CA 1
ATOM 4066 C C . ARG A 1 533 ? -11.172 0.663 2.916 1.00 97.94 533 ARG A C 1
ATOM 4068 O O . ARG A 1 533 ? -10.979 1.765 3.408 1.00 97.94 533 ARG A O 1
ATOM 4075 N N . ALA A 1 534 ? -10.794 -0.464 3.519 1.00 97.56 534 ALA A N 1
ATOM 4076 C CA . ALA A 1 534 ? -10.143 -0.480 4.824 1.00 97.56 534 ALA A CA 1
ATOM 4077 C C . ALA A 1 534 ? -8.823 0.309 4.854 1.00 97.56 534 ALA A C 1
ATOM 4079 O O . ALA A 1 534 ? -8.597 1.061 5.793 1.00 97.56 534 ALA A O 1
ATOM 4080 N N . VAL A 1 535 ? -7.957 0.170 3.847 1.00 98.25 535 VAL A N 1
ATOM 4081 C CA . VAL A 1 535 ? -6.704 0.945 3.755 1.00 98.25 535 VAL A CA 1
ATOM 4082 C C . VAL A 1 535 ? -6.998 2.452 3.669 1.00 98.25 535 VAL A C 1
ATOM 4084 O O . VAL A 1 535 ? -6.370 3.244 4.372 1.00 98.25 535 VAL A O 1
ATOM 4087 N N . ILE A 1 536 ? -7.998 2.845 2.871 1.00 98.12 536 ILE A N 1
ATOM 4088 C CA . ILE A 1 536 ? -8.390 4.249 2.669 1.00 98.12 536 ILE A CA 1
ATOM 4089 C C . ILE A 1 536 ? -9.027 4.853 3.928 1.00 98.12 536 ILE A C 1
ATOM 4091 O O . ILE A 1 536 ? -8.590 5.906 4.390 1.00 98.12 536 ILE A O 1
ATOM 4095 N N . GLU A 1 537 ? -10.012 4.177 4.523 1.00 97.00 537 GLU A N 1
ATOM 4096 C CA . GLU A 1 537 ? -10.681 4.604 5.762 1.00 97.00 537 GLU A CA 1
ATOM 4097 C C . GLU A 1 537 ? -9.697 4.740 6.927 1.00 97.00 537 GLU A C 1
ATOM 4099 O O . GLU A 1 537 ? -9.834 5.625 7.770 1.00 97.00 537 GLU A O 1
ATOM 4104 N N . GLN A 1 538 ? -8.692 3.863 6.979 1.00 97.88 538 GLN A N 1
ATOM 4105 C CA . GLN A 1 538 ? -7.683 3.862 8.033 1.00 97.88 538 GLN A CA 1
ATOM 4106 C C . GLN A 1 538 ? -6.515 4.817 7.749 1.00 97.88 538 GLN A C 1
ATOM 4108 O O . GLN A 1 538 ? -5.615 4.918 8.581 1.00 97.88 538 GLN A O 1
ATOM 4113 N N . ARG A 1 539 ? -6.513 5.543 6.621 1.00 97.38 539 ARG A N 1
ATOM 4114 C CA . ARG A 1 539 ? -5.531 6.603 6.315 1.00 97.38 539 ARG A CA 1
ATOM 4115 C C . ARG A 1 539 ? -4.067 6.131 6.351 1.00 97.38 539 ARG A C 1
ATOM 4117 O O . ARG A 1 539 ? -3.157 6.907 6.638 1.00 97.38 539 ARG A O 1
ATOM 4124 N N . THR A 1 540 ? -3.817 4.844 6.108 1.00 97.25 540 THR A N 1
ATOM 4125 C CA . THR A 1 540 ? -2.477 4.244 6.183 1.00 97.25 540 THR A CA 1
ATOM 4126 C C . THR A 1 540 ? -2.323 3.114 5.186 1.00 97.25 540 THR A C 1
ATOM 4128 O O . THR A 1 540 ? -3.258 2.354 4.950 1.00 97.25 540 THR A O 1
ATOM 4131 N N . PHE A 1 541 ? -1.113 2.955 4.653 1.00 98.12 541 PHE A N 1
ATOM 4132 C CA . PHE A 1 541 ? -0.771 1.857 3.758 1.00 98.12 541 PHE A CA 1
ATOM 4133 C C . PHE A 1 541 ? -0.811 0.484 4.447 1.00 98.12 541 PHE A C 1
ATOM 4135 O O . PHE A 1 541 ? -0.994 -0.504 3.748 1.00 98.12 541 PHE A O 1
ATOM 4142 N N . CYS A 1 542 ? -0.661 0.391 5.778 1.00 97.31 542 CYS A N 1
ATOM 4143 C CA . CYS A 1 542 ? -0.677 -0.881 6.515 1.00 97.31 542 CYS A CA 1
ATOM 4144 C C . CYS A 1 542 ? -1.454 -0.761 7.842 1.00 97.31 542 CYS A C 1
ATOM 4146 O O . CYS A 1 542 ? -0.851 -0.558 8.894 1.00 97.31 542 CYS A O 1
ATOM 4148 N N . PRO A 1 543 ? -2.794 -0.901 7.826 1.00 96.94 543 PRO A N 1
ATOM 4149 C CA . PRO A 1 543 ? -3.618 -0.749 9.028 1.00 96.94 543 PRO A CA 1
ATOM 4150 C C . PRO A 1 543 ? -3.641 -1.990 9.930 1.00 96.94 543 PRO A C 1
ATOM 4152 O O . PRO A 1 543 ? -4.199 -1.940 11.024 1.00 96.94 543 PRO A O 1
ATOM 4155 N N . ILE A 1 544 ? -3.095 -3.118 9.469 1.00 95.38 544 ILE A N 1
ATOM 4156 C CA . ILE A 1 544 ? -3.155 -4.385 10.194 1.00 95.38 544 ILE A CA 1
ATOM 4157 C C . ILE A 1 544 ? -2.075 -4.460 11.276 1.00 95.38 544 ILE A C 1
ATOM 4159 O O . ILE A 1 544 ? -0.883 -4.336 10.991 1.00 95.38 544 ILE A O 1
ATOM 4163 N N . VAL A 1 545 ? -2.496 -4.659 12.527 1.00 93.88 545 VAL A N 1
ATOM 4164 C CA . VAL A 1 545 ? -1.605 -4.750 13.691 1.00 93.88 545 VAL A CA 1
ATOM 4165 C C . VAL A 1 545 ? -2.184 -5.741 14.713 1.00 93.88 545 VAL A C 1
ATOM 4167 O O . VAL A 1 545 ? -3.275 -5.494 15.230 1.00 93.88 545 VAL A O 1
ATOM 4170 N N . PRO A 1 546 ? -1.464 -6.821 15.074 1.00 93.19 546 PRO A N 1
ATOM 4171 C CA . PRO A 1 546 ? -0.195 -7.267 14.489 1.00 93.19 546 PRO A CA 1
ATOM 4172 C C . PRO A 1 546 ? -0.367 -7.725 13.026 1.00 93.19 546 PRO A C 1
ATOM 4174 O O . PRO A 1 546 ? -1.468 -8.116 12.640 1.00 93.19 546 PRO A O 1
ATOM 4177 N N . PRO A 1 547 ? 0.694 -7.682 12.198 1.00 92.19 547 PRO A N 1
ATOM 4178 C CA . PRO A 1 547 ? 0.638 -8.236 10.849 1.00 92.19 547 PRO A CA 1
ATOM 4179 C C . PRO A 1 547 ? 0.471 -9.762 10.885 1.00 92.19 547 PRO A C 1
ATOM 4181 O O . PRO A 1 547 ? 0.792 -10.403 11.887 1.00 92.19 547 PRO A O 1
ATOM 4184 N N . THR A 1 548 ? 0.022 -10.350 9.771 1.00 90.06 548 THR A N 1
ATOM 4185 C CA . THR A 1 548 ? -0.110 -11.809 9.636 1.00 90.06 548 THR A CA 1
ATOM 4186 C C . THR A 1 548 ? 1.200 -12.511 9.990 1.00 90.06 548 THR A C 1
ATOM 4188 O O . THR A 1 548 ? 2.273 -12.145 9.502 1.00 90.06 548 THR A O 1
ATOM 4191 N N . ALA A 1 549 ? 1.105 -13.534 10.837 1.00 89.00 549 ALA A N 1
ATOM 4192 C CA . ALA A 1 549 ? 2.251 -14.320 11.272 1.00 89.00 549 ALA A CA 1
ATOM 4193 C C . ALA A 1 549 ? 2.923 -15.038 10.085 1.00 89.00 549 ALA A C 1
ATOM 4195 O O . ALA A 1 549 ? 2.251 -15.464 9.140 1.00 89.00 549 ALA A O 1
ATOM 4196 N N . ARG A 1 550 ? 4.254 -15.184 10.121 1.00 89.62 550 ARG A N 1
ATOM 4197 C CA . ARG A 1 550 ? 5.055 -15.721 9.000 1.00 89.62 550 ARG A CA 1
ATOM 4198 C C . ARG A 1 550 ? 4.662 -17.155 8.640 1.00 89.62 550 ARG A C 1
ATOM 4200 O O . ARG A 1 550 ? 4.761 -17.548 7.483 1.00 89.62 550 ARG A O 1
ATOM 4207 N N . GLU A 1 551 ? 4.192 -17.917 9.619 1.00 86.81 551 GLU A N 1
ATOM 4208 C CA . GLU A 1 551 ? 3.748 -19.309 9.492 1.00 86.81 551 GLU A CA 1
ATOM 4209 C C . GLU A 1 551 ? 2.418 -19.412 8.734 1.00 86.81 551 GLU A C 1
ATOM 4211 O O . GLU A 1 551 ? 2.144 -20.419 8.086 1.00 86.81 551 GLU A O 1
ATOM 4216 N N . ASN A 1 552 ? 1.614 -18.346 8.780 1.00 87.06 552 ASN A N 1
ATOM 4217 C CA . ASN A 1 552 ? 0.310 -18.254 8.127 1.00 87.06 552 ASN A CA 1
ATOM 4218 C C . ASN A 1 552 ? 0.388 -17.598 6.740 1.00 87.06 552 ASN A C 1
ATOM 4220 O O . ASN A 1 552 ? -0.632 -17.479 6.049 1.00 87.06 552 ASN A O 1
ATOM 4224 N N . MET A 1 553 ? 1.575 -17.145 6.328 1.00 86.56 553 MET A N 1
ATOM 4225 C CA . MET A 1 553 ? 1.814 -16.614 4.990 1.00 86.56 553 MET A CA 1
ATOM 4226 C C . MET A 1 553 ? 1.949 -17.737 3.960 1.00 86.56 553 MET A C 1
ATOM 4228 O O . MET A 1 553 ? 2.090 -18.915 4.281 1.00 86.56 553 MET A O 1
ATOM 4232 N N . THR A 1 554 ? 1.878 -17.374 2.680 1.00 82.75 554 THR A N 1
ATOM 4233 C CA . THR A 1 554 ? 2.147 -18.319 1.593 1.00 82.75 554 THR A CA 1
ATOM 4234 C C . THR A 1 554 ? 3.558 -18.880 1.757 1.00 82.75 554 THR A C 1
ATOM 4236 O O . THR A 1 554 ? 4.502 -18.112 1.922 1.00 82.75 554 THR A O 1
ATOM 4239 N N . ALA A 1 555 ? 3.696 -20.208 1.716 1.00 79.75 555 ALA A N 1
ATOM 4240 C CA . ALA A 1 555 ? 4.992 -20.866 1.848 1.00 79.75 555 ALA A CA 1
ATOM 4241 C C . ALA A 1 555 ? 6.005 -20.318 0.827 1.00 79.75 555 ALA A C 1
ATOM 4243 O O . ALA A 1 555 ? 5.625 -19.776 -0.215 1.00 79.75 555 ALA A O 1
ATOM 4244 N N . VAL A 1 556 ? 7.295 -20.520 1.085 1.00 82.94 556 VAL A N 1
ATOM 4245 C CA . VAL A 1 556 ? 8.384 -20.247 0.128 1.00 82.94 556 VAL A CA 1
ATOM 4246 C C . VAL A 1 556 ? 8.703 -21.529 -0.654 1.00 82.94 556 VAL A C 1
ATOM 4248 O O . VAL A 1 556 ? 8.281 -22.615 -0.252 1.00 82.94 556 VAL A O 1
ATOM 4251 N N . GLY A 1 557 ? 9.359 -21.430 -1.814 1.00 76.12 557 GLY A N 1
ATOM 4252 C CA . GLY A 1 557 ? 9.826 -22.609 -2.549 1.00 76.12 557 GLY A CA 1
ATOM 4253 C C . GLY A 1 557 ? 10.734 -23.484 -1.675 1.00 76.12 557 GLY A C 1
ATOM 4254 O O . GLY A 1 557 ? 11.602 -22.968 -0.963 1.00 76.12 557 GLY A O 1
ATOM 4255 N N . GLU A 1 558 ? 10.519 -24.802 -1.693 1.00 74.75 558 GLU A N 1
ATOM 4256 C CA . GLU A 1 558 ? 11.373 -25.736 -0.959 1.00 74.75 558 GLU A CA 1
ATOM 4257 C C . GLU A 1 558 ? 12.768 -25.779 -1.578 1.00 74.75 558 GLU A C 1
ATOM 4259 O O . GLU A 1 558 ? 12.936 -25.843 -2.795 1.00 74.75 558 GLU A O 1
ATOM 4264 N N . VAL A 1 559 ? 13.774 -25.756 -0.713 1.00 76.69 559 VAL A N 1
ATOM 4265 C CA . VAL A 1 559 ? 15.179 -25.783 -1.093 1.00 76.69 559 VAL A CA 1
ATOM 4266 C C . VAL A 1 559 ? 15.857 -26.857 -0.259 1.00 76.69 559 VAL A C 1
ATOM 4268 O O . VAL A 1 559 ? 15.700 -26.880 0.961 1.00 76.69 559 VAL A O 1
ATOM 4271 N N . LYS A 1 560 ? 16.632 -27.733 -0.907 1.00 68.06 560 LYS A N 1
ATOM 4272 C CA . LYS A 1 560 ? 17.593 -28.580 -0.196 1.00 68.06 560 LYS A CA 1
ATOM 4273 C C . LYS A 1 560 ? 18.761 -27.699 0.212 1.00 68.06 560 LYS A C 1
ATOM 4275 O O . LYS A 1 560 ? 19.637 -27.401 -0.595 1.00 68.06 560 LYS A O 1
ATOM 4280 N N . GLU A 1 561 ? 18.720 -27.209 1.437 1.00 62.50 561 GLU A N 1
ATOM 4281 C CA . GLU A 1 561 ? 19.790 -26.385 1.974 1.00 62.50 561 GLU A CA 1
ATOM 4282 C C . GLU A 1 561 ? 20.987 -27.301 2.282 1.00 62.50 561 GLU A C 1
ATOM 4284 O O . GLU A 1 561 ? 20.885 -28.247 3.064 1.00 62.50 561 GLU A O 1
ATOM 4289 N N . ASN A 1 562 ? 22.112 -27.071 1.598 1.00 56.69 562 ASN A N 1
ATOM 4290 C CA . ASN A 1 562 ? 23.342 -27.841 1.781 1.00 56.69 562 ASN A CA 1
ATOM 4291 C C . ASN A 1 562 ? 24.041 -27.376 3.063 1.00 56.69 562 ASN A C 1
ATOM 4293 O O . ASN A 1 562 ? 24.975 -26.576 3.019 1.00 56.69 562 ASN A O 1
ATOM 4297 N N . TYR A 1 563 ? 23.571 -27.850 4.211 1.00 60.62 563 TYR A N 1
ATOM 4298 C CA . TYR A 1 563 ? 24.230 -27.587 5.483 1.00 60.62 563 TYR A CA 1
ATOM 4299 C C . TYR A 1 563 ? 25.425 -28.522 5.667 1.00 60.62 563 TYR A C 1
ATOM 4301 O O . TYR A 1 563 ? 25.300 -29.744 5.619 1.00 60.62 563 TYR A O 1
ATOM 4309 N N . THR A 1 564 ? 26.605 -27.948 5.890 1.00 52.00 564 THR A N 1
ATOM 4310 C CA . THR A 1 564 ? 27.780 -28.689 6.353 1.00 52.00 564 THR A CA 1
ATOM 4311 C C . THR A 1 564 ? 27.768 -28.719 7.885 1.00 52.00 564 THR A C 1
ATOM 4313 O O . THR A 1 564 ? 28.269 -27.789 8.513 1.00 52.00 564 THR A O 1
ATOM 4316 N N . GLY A 1 565 ? 27.174 -29.755 8.486 1.00 56.22 565 GLY A N 1
ATOM 4317 C CA . GLY A 1 565 ? 27.180 -29.997 9.940 1.00 56.22 565 GLY A CA 1
ATOM 4318 C C . GLY A 1 565 ? 25.856 -30.545 10.490 1.00 56.22 565 GLY A C 1
ATOM 4319 O O . GLY A 1 565 ? 24.826 -30.438 9.835 1.00 56.22 565 GLY A O 1
ATOM 4320 N N . ASP A 1 566 ? 25.884 -31.091 11.712 1.00 53.56 566 ASP A N 1
ATOM 4321 C CA . ASP A 1 566 ? 24.723 -31.661 12.435 1.00 53.56 566 ASP A CA 1
ATOM 4322 C C . ASP A 1 566 ? 23.756 -30.593 13.009 1.00 53.56 566 ASP A C 1
ATOM 4324 O O . ASP A 1 566 ? 22.964 -30.867 13.913 1.00 53.56 566 ASP A O 1
ATOM 4328 N N . GLU A 1 567 ? 23.817 -29.345 12.530 1.00 57.66 567 GLU A N 1
ATOM 4329 C CA . GLU A 1 567 ? 22.940 -28.270 13.002 1.00 57.66 567 GLU A CA 1
ATOM 4330 C C . GLU A 1 567 ? 21.532 -28.429 12.412 1.00 57.66 567 GLU A C 1
ATOM 4332 O O . GLU A 1 567 ? 21.275 -28.081 11.259 1.00 57.66 567 GLU A O 1
ATOM 4337 N N . VAL A 1 568 ? 20.592 -28.912 13.227 1.00 52.69 568 VAL A N 1
ATOM 4338 C CA . VAL A 1 568 ? 19.156 -28.833 12.930 1.00 52.69 568 VAL A CA 1
ATOM 4339 C C . VAL A 1 568 ? 18.755 -27.356 12.918 1.00 52.69 568 VAL A C 1
ATOM 4341 O O . VAL A 1 568 ? 18.598 -26.742 13.973 1.00 52.69 568 VAL A O 1
ATOM 4344 N N . ARG A 1 569 ? 18.613 -26.765 11.729 1.00 59.03 569 ARG A N 1
ATOM 4345 C CA . ARG A 1 569 ? 18.079 -25.406 11.566 1.00 59.03 569 ARG A CA 1
ATOM 4346 C C . ARG A 1 569 ? 16.590 -25.444 11.252 1.00 59.03 569 ARG A C 1
ATOM 4348 O O . ARG A 1 569 ? 16.105 -26.350 10.578 1.00 59.03 569 ARG A O 1
ATOM 4355 N N . GLU A 1 570 ? 15.865 -24.457 11.775 1.00 60.66 570 GLU A N 1
ATOM 4356 C CA . GLU A 1 570 ? 14.441 -24.277 11.500 1.00 60.66 570 GLU A CA 1
ATOM 4357 C C . GLU A 1 570 ? 14.191 -24.096 9.995 1.00 60.66 570 GLU A C 1
ATOM 4359 O O . GLU A 1 570 ? 14.972 -23.449 9.297 1.00 60.66 570 GLU A O 1
ATOM 4364 N N . GLN A 1 571 ? 13.077 -24.644 9.502 1.00 69.12 571 GLN A N 1
ATOM 4365 C CA . GLN A 1 571 ? 12.636 -24.462 8.120 1.00 69.12 571 GLN A CA 1
ATOM 4366 C C . GLN A 1 571 ? 12.542 -22.966 7.779 1.00 69.12 571 GLN A C 1
ATOM 4368 O O . GLN A 1 571 ? 11.941 -22.192 8.528 1.00 69.12 571 GLN A O 1
ATOM 4373 N N . PHE A 1 572 ? 13.101 -22.559 6.634 1.00 78.00 572 PHE A N 1
ATOM 4374 C CA . PHE A 1 572 ? 13.043 -21.172 6.170 1.00 78.00 572 PHE A CA 1
ATOM 4375 C C . PHE A 1 572 ? 11.590 -20.687 6.061 1.00 78.00 572 PHE A C 1
ATOM 4377 O O . PHE A 1 572 ? 10.806 -21.196 5.255 1.00 78.00 572 PHE A O 1
ATOM 4384 N N . ARG A 1 573 ? 11.236 -19.680 6.864 1.00 84.38 573 ARG A N 1
ATOM 4385 C CA . ARG A 1 573 ? 9.919 -19.030 6.835 1.00 84.38 573 ARG A CA 1
ATOM 4386 C C . ARG A 1 573 ? 9.941 -17.821 5.892 1.00 84.38 573 ARG A C 1
ATOM 4388 O O . ARG A 1 573 ? 10.974 -17.148 5.836 1.00 84.38 573 ARG A O 1
ATOM 4395 N N . PRO A 1 574 ? 8.813 -17.470 5.242 1.00 90.25 574 PRO A N 1
ATOM 4396 C CA . PRO A 1 574 ? 8.679 -16.215 4.490 1.00 90.25 574 PRO A CA 1
ATOM 4397 C C . PRO A 1 574 ? 9.176 -15.021 5.307 1.00 90.25 574 PRO A C 1
ATOM 4399 O O . PRO A 1 574 ? 9.006 -15.038 6.520 1.00 90.25 574 PRO A O 1
ATOM 4402 N N . VAL A 1 575 ? 9.777 -13.997 4.704 1.00 91.12 575 VAL A N 1
ATOM 4403 C CA . VAL A 1 575 ? 10.362 -12.829 5.397 1.00 91.12 575 VAL A CA 1
ATOM 4404 C C . VAL A 1 575 ? 9.338 -12.150 6.311 1.00 91.12 575 VAL A C 1
ATOM 4406 O O . VAL A 1 575 ? 9.662 -11.785 7.438 1.00 91.12 575 VAL A O 1
ATOM 4409 N N . GLY A 1 576 ? 8.081 -12.063 5.875 1.00 91.31 576 GLY A N 1
ATOM 4410 C CA . GLY A 1 576 ? 7.008 -11.426 6.632 1.00 91.31 576 GLY A CA 1
ATOM 4411 C C . GLY A 1 576 ? 6.951 -9.909 6.459 1.00 91.31 576 GLY A C 1
ATOM 4412 O O . GLY A 1 576 ? 7.680 -9.319 5.666 1.00 91.31 576 GLY A O 1
ATOM 4413 N N . ALA A 1 577 ? 6.054 -9.273 7.215 1.00 92.00 577 ALA A N 1
ATOM 4414 C CA . ALA A 1 577 ? 5.834 -7.827 7.151 1.00 92.00 577 ALA A CA 1
ATOM 4415 C C . ALA A 1 577 ? 6.867 -6.994 7.925 1.00 92.00 577 ALA A C 1
ATOM 4417 O O . ALA A 1 577 ? 6.968 -5.798 7.677 1.00 92.00 577 ALA A O 1
ATOM 4418 N N . MET A 1 578 ? 7.593 -7.611 8.870 1.00 92.44 578 MET A N 1
ATOM 4419 C CA . MET A 1 578 ? 8.667 -6.997 9.669 1.00 92.44 578 MET A CA 1
ATOM 4420 C C . MET A 1 578 ? 8.331 -5.575 10.156 1.00 92.44 578 MET A C 1
ATOM 4422 O O . MET A 1 578 ? 9.083 -4.631 9.933 1.00 92.44 578 MET A O 1
ATOM 4426 N N . LEU A 1 579 ? 7.158 -5.417 10.773 1.00 94.38 579 LEU A N 1
ATOM 4427 C CA . LEU A 1 579 ? 6.616 -4.118 11.163 1.00 94.38 579 LEU A CA 1
ATOM 4428 C C . LEU A 1 579 ? 7.429 -3.488 12.304 1.00 94.38 579 LEU A C 1
ATOM 4430 O O . LEU A 1 579 ? 7.446 -4.024 13.413 1.00 94.38 579 LEU A O 1
ATOM 4434 N N . ASP A 1 580 ? 8.038 -2.326 12.067 1.00 95.94 580 ASP A N 1
ATOM 4435 C CA . ASP A 1 580 ? 8.584 -1.487 13.133 1.00 95.94 580 ASP A CA 1
ATOM 4436 C C . ASP A 1 580 ? 7.496 -0.546 13.647 1.00 95.94 580 ASP A C 1
ATOM 4438 O O . ASP A 1 580 ? 7.183 0.489 13.053 1.00 95.94 580 ASP A O 1
ATOM 4442 N N . THR A 1 581 ? 6.896 -0.939 14.769 1.00 95.81 581 THR A N 1
ATOM 4443 C CA . THR A 1 581 ? 5.727 -0.261 15.335 1.00 95.81 581 THR A CA 1
ATOM 4444 C C . THR A 1 581 ? 6.035 1.183 15.736 1.00 95.81 581 THR A C 1
ATOM 4446 O O . THR A 1 581 ? 5.158 2.036 15.639 1.00 95.81 581 THR A O 1
ATOM 4449 N N . SER A 1 582 ? 7.279 1.493 16.113 1.00 96.00 582 SER A N 1
ATOM 4450 C CA . SER A 1 582 ? 7.676 2.859 16.477 1.00 96.00 582 SER A CA 1
ATOM 4451 C C . SER A 1 582 ? 7.636 3.833 15.291 1.00 96.00 582 SER A C 1
ATOM 4453 O O . SER A 1 582 ? 7.600 5.044 15.497 1.00 96.00 582 SER A O 1
ATOM 4455 N N . TYR A 1 583 ? 7.626 3.330 14.051 1.00 96.50 583 TYR A N 1
ATOM 4456 C CA . TYR A 1 583 ? 7.731 4.142 12.836 1.00 96.50 583 TYR A CA 1
ATOM 4457 C C . TYR A 1 583 ? 6.534 4.014 11.886 1.00 96.50 583 TYR A C 1
ATOM 4459 O O . TYR A 1 583 ? 6.547 4.619 10.816 1.00 96.50 583 TYR A O 1
ATOM 4467 N N . VAL A 1 584 ? 5.464 3.304 12.262 1.00 95.50 584 VAL A N 1
ATOM 4468 C CA . VAL A 1 584 ? 4.303 3.058 11.375 1.00 95.50 584 VAL A CA 1
ATOM 4469 C C . VAL A 1 584 ? 3.584 4.323 10.911 1.00 95.50 584 VAL A C 1
ATOM 4471 O O . VAL A 1 584 ? 2.993 4.304 9.833 1.00 95.50 584 VAL A O 1
ATOM 4474 N N . LYS A 1 585 ? 3.710 5.441 11.645 1.00 95.94 585 LYS A N 1
ATOM 4475 C CA . LYS A 1 585 ? 3.210 6.758 11.208 1.00 95.94 585 LYS A CA 1
ATOM 4476 C C . LYS A 1 585 ? 3.844 7.221 9.887 1.00 95.94 585 LYS A C 1
ATOM 4478 O O . LYS A 1 585 ? 3.215 7.937 9.118 1.00 95.94 585 LYS A O 1
ATOM 4483 N N . LEU A 1 586 ? 5.064 6.777 9.558 1.00 97.00 586 LEU A N 1
ATOM 4484 C CA . LEU A 1 586 ? 5.677 7.065 8.250 1.00 97.00 586 LEU A CA 1
ATOM 4485 C C . LEU A 1 586 ? 4.928 6.397 7.085 1.00 97.00 586 LEU A C 1
ATOM 4487 O O . LEU A 1 586 ? 5.092 6.808 5.938 1.00 97.00 586 LEU A O 1
ATOM 4491 N N . GLY A 1 587 ? 4.105 5.384 7.368 1.00 96.56 587 GLY A N 1
ATOM 4492 C CA . GLY A 1 587 ? 3.238 4.721 6.403 1.00 96.56 587 GLY A CA 1
ATOM 4493 C C . GLY A 1 587 ? 1.824 5.296 6.312 1.00 96.56 587 GLY A C 1
ATOM 4494 O O . GLY A 1 587 ? 0.943 4.635 5.766 1.00 96.56 587 GLY A O 1
ATOM 4495 N N . GLU A 1 588 ? 1.564 6.479 6.861 1.00 96.44 588 GLU A N 1
ATOM 4496 C CA . GLU A 1 588 ? 0.274 7.165 6.733 1.00 96.44 588 GLU A CA 1
ATOM 4497 C C . GLU A 1 588 ? 0.171 7.980 5.439 1.00 96.44 588 GLU A C 1
ATOM 4499 O O . GLU A 1 588 ? 1.169 8.351 4.813 1.00 96.44 588 GLU A O 1
ATOM 4504 N N . PHE A 1 589 ? -1.060 8.244 5.008 1.00 95.69 589 PHE A N 1
ATOM 4505 C CA . PHE A 1 589 ? -1.319 9.087 3.846 1.00 95.69 589 PHE A CA 1
ATOM 4506 C C . PHE A 1 589 ? -1.033 10.557 4.168 1.00 95.69 589 PHE A C 1
ATOM 4508 O O . PHE A 1 589 ? -1.519 11.107 5.157 1.00 95.69 589 PHE A O 1
ATOM 4515 N N . SER A 1 590 ? -0.255 11.211 3.305 1.00 85.25 590 SER A N 1
ATOM 4516 C CA . SER A 1 590 ? 0.187 12.593 3.509 1.00 85.25 590 SER A CA 1
ATOM 4517 C C . SER A 1 590 ? -0.901 13.587 3.083 1.00 85.25 590 SER A C 1
ATOM 4519 O O . SER A 1 590 ? -1.041 13.896 1.900 1.00 85.25 590 SER A O 1
ATOM 4521 N N . GLY A 1 591 ? -1.679 14.082 4.049 1.00 86.62 591 GLY A N 1
ATOM 4522 C CA . GLY A 1 591 ? -2.630 15.199 3.902 1.00 86.62 591 GLY A CA 1
ATOM 4523 C C . GLY A 1 591 ? -3.947 14.886 3.177 1.00 86.62 591 GLY A C 1
ATOM 4524 O O . GLY A 1 591 ? -4.995 15.364 3.602 1.00 86.62 591 GLY A O 1
ATOM 4525 N N . ALA A 1 592 ? -3.918 14.061 2.133 1.00 94.56 592 ALA A N 1
ATOM 4526 C CA . ALA A 1 592 ? -5.078 13.646 1.344 1.00 94.56 592 ALA A CA 1
ATOM 4527 C C . ALA A 1 592 ? -4.995 12.148 1.015 1.00 94.56 592 ALA A C 1
ATOM 4529 O O . ALA A 1 592 ? -3.907 11.562 1.041 1.00 94.56 592 ALA A O 1
ATOM 4530 N N . LYS A 1 593 ? -6.132 11.526 0.677 1.00 95.81 593 LYS A N 1
ATOM 4531 C CA . LYS A 1 593 ? -6.108 10.167 0.112 1.00 95.81 593 LYS A CA 1
ATOM 4532 C C . LYS A 1 593 ? -5.471 10.212 -1.290 1.00 95.81 593 LYS A C 1
ATOM 4534 O O . LYS A 1 593 ? -5.624 11.219 -1.986 1.00 95.81 593 LYS A O 1
ATOM 4539 N N . PRO A 1 594 ? -4.744 9.166 -1.716 1.00 97.56 594 PRO A N 1
ATOM 4540 C CA . PRO A 1 594 ? -4.159 9.142 -3.052 1.00 97.56 594 PRO A CA 1
ATOM 4541 C C . PRO A 1 594 ? -5.256 9.116 -4.124 1.00 97.56 594 PRO A C 1
ATOM 4543 O O . PRO A 1 594 ? -6.295 8.497 -3.921 1.00 97.56 594 PRO A O 1
ATOM 4546 N N . ASP A 1 595 ? -5.004 9.721 -5.285 1.00 98.38 595 ASP A N 1
ATOM 4547 C CA . ASP A 1 595 ? -5.880 9.582 -6.456 1.00 98.38 595 ASP A CA 1
ATOM 4548 C C . ASP A 1 595 ? -5.779 8.167 -7.052 1.00 98.38 595 ASP A C 1
ATOM 4550 O O . ASP A 1 595 ? -6.756 7.604 -7.551 1.00 98.38 595 ASP A O 1
ATOM 4554 N N . MET A 1 596 ? -4.582 7.577 -6.972 1.00 98.50 596 MET A N 1
ATOM 4555 C CA . MET A 1 596 ? -4.281 6.221 -7.418 1.00 98.50 596 MET A CA 1
ATOM 4556 C C . MET A 1 596 ? -3.482 5.461 -6.355 1.00 98.50 596 MET A C 1
ATOM 4558 O O . MET A 1 596 ? -2.434 5.925 -5.906 1.00 98.50 596 MET A O 1
ATOM 4562 N N . LEU A 1 597 ? -3.948 4.269 -5.978 1.00 98.69 597 LEU A N 1
ATOM 4563 C CA . LEU A 1 597 ? -3.291 3.385 -5.014 1.00 98.69 597 LEU A CA 1
ATOM 4564 C C . LEU A 1 597 ? -2.791 2.118 -5.715 1.00 98.69 597 LEU A C 1
ATOM 4566 O O . LEU A 1 597 ? -3.583 1.256 -6.092 1.00 98.69 597 LEU A O 1
ATOM 4570 N N . ILE A 1 598 ? -1.473 1.989 -5.851 1.00 98.75 598 ILE A N 1
ATOM 4571 C CA . ILE A 1 598 ? -0.814 0.811 -6.419 1.00 98.75 598 ILE A CA 1
ATOM 4572 C C . ILE A 1 598 ? -0.379 -0.105 -5.275 1.00 98.75 598 ILE A C 1
ATOM 4574 O O . ILE A 1 598 ? 0.537 0.210 -4.510 1.00 98.75 598 ILE A O 1
ATOM 4578 N N . GLN A 1 599 ? -1.047 -1.250 -5.174 1.00 98.19 599 GLN A N 1
ATOM 4579 C CA . GLN A 1 599 ? -0.929 -2.181 -4.059 1.00 98.19 599 GLN A CA 1
ATOM 4580 C C . GLN A 1 599 ? -0.892 -3.618 -4.601 1.00 98.19 599 GLN A C 1
ATOM 4582 O O . GLN A 1 599 ? -1.941 -4.249 -4.762 1.00 98.19 599 GLN A O 1
ATOM 4587 N N . PRO A 1 600 ? 0.304 -4.146 -4.918 1.00 97.69 600 PRO A N 1
ATOM 4588 C CA . PRO A 1 600 ? 0.467 -5.522 -5.356 1.00 97.69 600 PRO A CA 1
ATOM 4589 C C . PRO A 1 600 ? -0.010 -6.499 -4.288 1.00 97.69 600 PRO A C 1
ATOM 4591 O O . PRO A 1 600 ? 0.150 -6.258 -3.086 1.00 97.69 600 PRO A O 1
ATOM 4594 N N . SER A 1 601 ? -0.600 -7.599 -4.743 1.00 96.88 601 SER A N 1
ATOM 4595 C CA . SER A 1 601 ? -1.133 -8.639 -3.877 1.00 96.88 601 SER A CA 1
ATOM 4596 C C . SER A 1 601 ? -1.198 -9.991 -4.584 1.00 96.88 601 SER A C 1
ATOM 4598 O O . SER A 1 601 ? -1.365 -10.053 -5.803 1.00 96.88 601 SER A O 1
ATOM 4600 N N . VAL A 1 602 ? -1.138 -11.083 -3.815 1.00 94.62 602 VAL A N 1
ATOM 4601 C CA . VAL A 1 602 ? -1.407 -12.450 -4.294 1.00 94.62 602 VAL A CA 1
ATOM 4602 C C . VAL A 1 602 ? -2.871 -12.678 -4.677 1.00 94.62 602 VAL A C 1
ATOM 4604 O O . VAL A 1 602 ? -3.197 -13.707 -5.275 1.00 94.62 602 VAL A O 1
ATOM 4607 N N . LEU A 1 603 ? -3.769 -11.745 -4.338 1.00 95.69 603 LEU A N 1
ATOM 4608 C CA . LEU A 1 603 ? -5.118 -11.728 -4.898 1.00 95.69 603 LEU A CA 1
ATOM 4609 C C . LEU A 1 603 ? -5.059 -11.681 -6.435 1.00 95.69 603 LEU A C 1
ATOM 4611 O O . LEU A 1 603 ? -4.081 -11.179 -6.995 1.00 95.69 603 LEU A O 1
ATOM 4615 N N . PRO A 1 604 ? -6.104 -12.165 -7.137 1.00 96.44 604 PRO A N 1
ATOM 4616 C CA . PRO A 1 604 ? -6.200 -11.978 -8.579 1.00 96.44 604 PRO A CA 1
ATOM 4617 C C . PRO A 1 604 ? -5.943 -10.509 -8.955 1.00 96.44 604 PRO A C 1
ATOM 4619 O O . PRO A 1 604 ? -6.465 -9.632 -8.265 1.00 96.44 604 PRO A O 1
ATOM 4622 N N . PRO A 1 605 ? -5.141 -10.223 -9.993 1.00 97.62 605 PRO A N 1
ATOM 4623 C CA . PRO A 1 605 ? -4.907 -8.858 -10.459 1.00 97.62 605 PRO A CA 1
ATOM 4624 C C . PRO A 1 605 ? -6.221 -8.115 -10.741 1.00 97.62 605 PRO A C 1
ATOM 4626 O O . PRO A 1 605 ? -7.169 -8.703 -11.264 1.00 97.62 605 PRO A O 1
ATOM 4629 N N . PHE A 1 606 ? -6.301 -6.831 -10.387 1.00 98.19 606 PHE A N 1
ATOM 4630 C CA . PHE A 1 606 ? -7.513 -6.032 -10.591 1.00 98.19 606 PHE A CA 1
ATOM 4631 C C . PHE A 1 606 ? -7.230 -4.530 -10.659 1.00 98.19 606 PHE A C 1
ATOM 4633 O O . PHE A 1 606 ? -6.250 -4.037 -10.103 1.00 98.19 606 PHE A O 1
ATOM 4640 N N . ALA A 1 607 ? -8.163 -3.799 -11.271 1.00 98.25 607 ALA A N 1
ATOM 4641 C CA . ALA A 1 607 ? -8.282 -2.350 -11.157 1.00 98.25 607 ALA A CA 1
ATOM 4642 C C . ALA A 1 607 ? -9.732 -1.987 -10.803 1.00 98.25 607 ALA A C 1
ATOM 4644 O O . ALA A 1 607 ? -10.665 -2.472 -11.456 1.00 98.25 607 ALA A O 1
ATOM 4645 N N . ARG A 1 608 ? -9.932 -1.193 -9.745 1.00 97.56 608 ARG A N 1
ATOM 4646 C CA . ARG A 1 608 ? -11.255 -0.806 -9.222 1.00 97.56 608 ARG A CA 1
ATOM 4647 C C . ARG A 1 608 ? -11.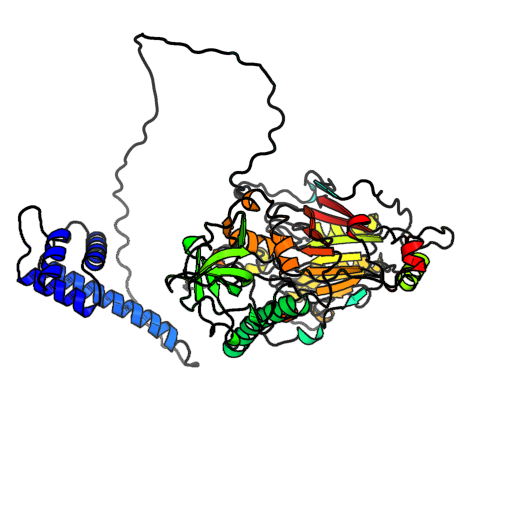231 0.606 -8.652 1.00 97.56 608 ARG A C 1
ATOM 4649 O O . ARG A 1 608 ? -10.222 1.029 -8.104 1.00 97.56 608 ARG A O 1
ATOM 4656 N N . VAL A 1 609 ? -12.367 1.294 -8.723 1.00 97.94 609 VAL A N 1
ATOM 4657 C CA . VAL A 1 609 ? -12.574 2.564 -8.019 1.00 97.94 609 VAL A CA 1
ATOM 4658 C C . VAL A 1 609 ? -13.208 2.270 -6.665 1.00 97.94 609 VAL A C 1
ATOM 4660 O O . VAL A 1 609 ? -14.248 1.616 -6.604 1.00 97.94 609 VAL A O 1
ATOM 4663 N N . VAL A 1 610 ? -12.568 2.718 -5.587 1.00 97.31 610 VAL A N 1
ATOM 4664 C CA . VAL A 1 610 ? -13.047 2.549 -4.207 1.00 97.31 610 VAL A CA 1
ATOM 4665 C C . VAL A 1 610 ? -12.868 3.877 -3.486 1.00 97.31 610 VAL A C 1
ATOM 4667 O O . VAL A 1 610 ? -11.760 4.398 -3.458 1.00 97.31 610 VAL A O 1
ATOM 4670 N N . GLU A 1 611 ? -13.944 4.444 -2.936 1.00 95.75 611 GLU A N 1
ATOM 4671 C CA . GLU A 1 611 ? -13.926 5.770 -2.292 1.00 95.75 611 GLU A CA 1
ATOM 4672 C C . GLU A 1 611 ? -13.251 6.852 -3.164 1.00 95.75 611 GLU A C 1
ATOM 4674 O O . GLU A 1 611 ? -12.411 7.610 -2.680 1.00 95.75 611 GLU A O 1
ATOM 4679 N N . ASN A 1 612 ? -13.577 6.902 -4.464 1.00 96.69 612 ASN A N 1
ATOM 4680 C CA . ASN A 1 612 ? -12.978 7.799 -5.472 1.00 96.69 612 ASN A CA 1
ATOM 4681 C C . ASN A 1 612 ? -11.452 7.652 -5.661 1.00 96.69 612 ASN A C 1
ATOM 4683 O O . ASN A 1 612 ? -10.811 8.513 -6.257 1.00 96.69 612 ASN A O 1
ATOM 4687 N N . VAL A 1 613 ? -10.860 6.552 -5.191 1.00 98.25 613 VAL A N 1
ATOM 4688 C CA . VAL A 1 613 ? -9.456 6.192 -5.431 1.00 98.25 613 VAL A CA 1
ATOM 4689 C C . VAL A 1 613 ? -9.389 5.106 -6.495 1.00 98.25 613 VAL A C 1
ATOM 4691 O O . VAL A 1 613 ? -10.071 4.083 -6.389 1.00 98.25 613 VAL A O 1
ATOM 4694 N N . LEU A 1 614 ? -8.536 5.287 -7.503 1.00 98.62 614 LEU A N 1
ATOM 4695 C CA . LEU A 1 614 ? -8.222 4.243 -8.475 1.00 98.62 614 LEU A CA 1
ATOM 4696 C C . LEU A 1 614 ? -7.235 3.242 -7.859 1.00 98.62 614 LEU A C 1
ATOM 4698 O O . LEU A 1 614 ? -6.035 3.491 -7.774 1.00 98.62 614 LEU A O 1
ATOM 4702 N N . VAL A 1 615 ? -7.740 2.097 -7.411 1.00 98.75 615 VAL A N 1
ATOM 4703 C CA . VAL A 1 615 ? -6.950 1.041 -6.772 1.00 98.75 615 VAL A CA 1
ATOM 4704 C C . VAL A 1 615 ? -6.509 0.021 -7.811 1.00 98.75 615 VAL A C 1
ATOM 4706 O O . VAL A 1 615 ? -7.336 -0.522 -8.547 1.00 98.75 615 VAL A O 1
ATOM 4709 N N . ILE A 1 616 ? -5.211 -0.275 -7.840 1.00 98.81 616 ILE A N 1
ATOM 4710 C CA . ILE A 1 616 ? -4.584 -1.156 -8.824 1.00 98.81 616 ILE A CA 1
ATOM 4711 C C . ILE A 1 616 ? -3.742 -2.213 -8.104 1.00 98.81 616 ILE A C 1
ATOM 4713 O O . ILE A 1 616 ? -2.741 -1.900 -7.458 1.00 98.81 616 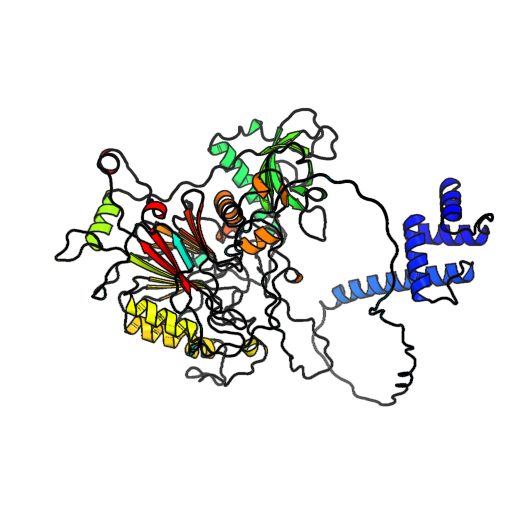ILE A O 1
ATOM 4717 N N . ASN A 1 617 ? -4.121 -3.479 -8.271 1.00 98.69 617 ASN A N 1
ATOM 4718 C CA . ASN A 1 617 ? -3.250 -4.626 -8.040 1.00 98.69 617 ASN A CA 1
ATOM 4719 C C . ASN A 1 617 ? -2.736 -5.114 -9.407 1.00 98.69 617 ASN A C 1
ATOM 4721 O O . ASN A 1 617 ? -3.485 -5.801 -10.109 1.00 98.69 617 ASN A O 1
ATOM 4725 N N . PRO A 1 618 ? -1.486 -4.797 -9.799 1.00 98.25 618 PRO A N 1
ATOM 4726 C CA . PRO A 1 618 ? -0.939 -5.232 -11.085 1.00 98.25 618 PRO A CA 1
ATOM 4727 C C . PRO A 1 618 ? -0.677 -6.746 -11.149 1.00 98.25 618 PRO A C 1
ATOM 4729 O O . PRO A 1 618 ? -0.455 -7.274 -12.237 1.00 98.25 618 PRO A O 1
ATOM 4732 N N . GLY A 1 619 ? -0.705 -7.447 -10.009 1.00 97.00 619 GLY A N 1
ATOM 4733 C CA . GLY A 1 619 ? -0.163 -8.796 -9.870 1.00 97.00 619 GLY A CA 1
ATOM 4734 C C . GLY A 1 619 ? 1.366 -8.814 -9.808 1.00 97.00 619 GLY A C 1
ATOM 4735 O O . GLY A 1 619 ? 2.025 -7.777 -9.874 1.00 97.00 619 GLY A O 1
ATOM 4736 N N . SER A 1 620 ? 1.931 -10.014 -9.671 1.00 96.12 620 SER A N 1
ATOM 4737 C CA . SER A 1 620 ? 3.379 -10.238 -9.772 1.00 96.12 620 SER A CA 1
ATOM 4738 C C . SER A 1 620 ? 3.784 -10.517 -11.216 1.00 96.12 620 SER A C 1
ATOM 4740 O O . SER A 1 620 ? 3.081 -11.234 -11.925 1.00 96.12 620 SER A O 1
ATOM 4742 N N . MET A 1 621 ? 4.949 -10.020 -11.628 1.00 96.69 621 MET A N 1
ATOM 4743 C CA . MET A 1 621 ? 5.519 -10.240 -12.963 1.00 96.69 621 MET A CA 1
ATOM 4744 C C . MET A 1 621 ? 5.890 -11.703 -13.212 1.00 96.69 621 MET A C 1
ATOM 4746 O O . MET A 1 621 ? 5.672 -12.234 -14.303 1.00 96.69 621 MET A O 1
ATOM 4750 N N . ALA A 1 622 ? 6.404 -12.371 -12.185 1.00 93.19 622 ALA A N 1
ATOM 4751 C CA . ALA A 1 622 ? 6.670 -13.795 -12.173 1.00 93.19 622 ALA A CA 1
ATOM 4752 C C . ALA A 1 622 ? 6.031 -14.451 -10.945 1.00 93.19 622 ALA A C 1
ATOM 4754 O O . ALA A 1 622 ? 5.927 -13.876 -9.861 1.00 93.19 622 ALA A O 1
ATOM 4755 N N . LYS A 1 623 ? 5.594 -15.688 -11.143 1.00 89.06 623 LYS A N 1
ATOM 4756 C CA . LYS A 1 623 ? 5.213 -16.649 -10.107 1.00 89.06 623 LYS A CA 1
ATOM 4757 C C . LYS A 1 623 ? 6.274 -17.747 -10.094 1.00 89.06 623 LYS A C 1
ATOM 4759 O O . LYS A 1 623 ? 7.116 -17.801 -10.982 1.00 89.06 623 LYS A O 1
ATOM 4764 N N . ARG A 1 624 ? 6.196 -18.683 -9.150 1.00 86.81 624 ARG A N 1
ATOM 4765 C CA . ARG A 1 624 ? 7.206 -19.748 -9.003 1.00 86.81 624 ARG A CA 1
ATOM 4766 C C . ARG A 1 624 ? 7.553 -20.467 -10.313 1.00 86.81 624 ARG A C 1
ATOM 4768 O O . ARG A 1 624 ? 8.720 -20.639 -10.630 1.00 86.81 624 ARG A O 1
ATOM 4775 N N . LYS A 1 625 ? 6.538 -20.870 -11.087 1.00 85.31 625 LYS A N 1
ATOM 4776 C CA . LYS A 1 625 ? 6.701 -21.638 -12.340 1.00 85.31 625 LYS A CA 1
ATOM 4777 C C . LYS A 1 625 ? 5.953 -21.044 -13.538 1.00 85.31 625 LYS A C 1
ATOM 4779 O O . LYS A 1 625 ? 5.754 -21.725 -14.540 1.00 85.31 625 LYS A O 1
ATOM 4784 N N . ALA A 1 626 ? 5.472 -19.812 -13.415 1.00 88.12 626 ALA A N 1
ATOM 4785 C CA . ALA A 1 626 ? 4.635 -19.178 -14.425 1.00 88.12 626 ALA A CA 1
ATOM 4786 C C . ALA A 1 626 ? 4.898 -17.676 -14.483 1.00 88.12 626 ALA A C 1
ATOM 4788 O O . ALA A 1 626 ? 5.407 -17.081 -13.536 1.00 88.12 626 ALA A O 1
ATOM 4789 N N . TYR A 1 627 ? 4.481 -17.059 -15.579 1.00 91.69 627 TYR A N 1
ATOM 4790 C CA . TYR A 1 627 ? 4.577 -15.618 -15.782 1.00 91.69 627 TYR A CA 1
ATOM 4791 C C . TYR A 1 627 ? 3.240 -14.957 -15.463 1.00 91.69 627 TYR A C 1
ATOM 4793 O O . TYR A 1 627 ? 2.179 -15.575 -15.603 1.00 91.69 627 TYR A O 1
ATOM 4801 N N . GLY A 1 628 ? 3.299 -13.734 -14.950 1.00 94.94 628 GLY A N 1
ATOM 4802 C CA . GLY A 1 628 ? 2.130 -13.028 -14.452 1.00 94.94 628 GLY A CA 1
ATOM 4803 C C . GLY A 1 628 ? 1.758 -11.824 -15.301 1.00 94.94 628 GLY A C 1
ATOM 4804 O O . GLY A 1 628 ? 1.589 -11.942 -16.516 1.00 94.94 628 GLY A O 1
ATOM 4805 N N . THR A 1 629 ? 1.546 -10.692 -14.644 1.00 97.88 629 THR A N 1
ATOM 4806 C CA . THR A 1 629 ? 0.887 -9.522 -15.231 1.00 97.88 629 THR A CA 1
ATOM 4807 C C . THR A 1 629 ? 1.552 -8.222 -14.797 1.00 97.88 629 THR A C 1
ATOM 4809 O O . THR A 1 629 ? 2.301 -8.179 -13.822 1.00 97.88 629 THR A O 1
ATOM 4812 N N . TYR A 1 630 ? 1.244 -7.155 -15.525 1.00 98.69 630 TYR A N 1
ATOM 4813 C CA . TYR A 1 630 ? 1.505 -5.769 -15.154 1.00 98.69 630 TYR A CA 1
ATOM 4814 C C . TYR A 1 630 ? 0.260 -4.920 -15.446 1.00 98.69 630 TYR A C 1
ATOM 4816 O O . TYR A 1 630 ? -0.662 -5.367 -16.127 1.00 98.69 630 TYR A O 1
ATOM 4824 N N . ALA A 1 631 ? 0.225 -3.688 -14.947 1.00 98.69 631 ALA A N 1
ATOM 4825 C CA . 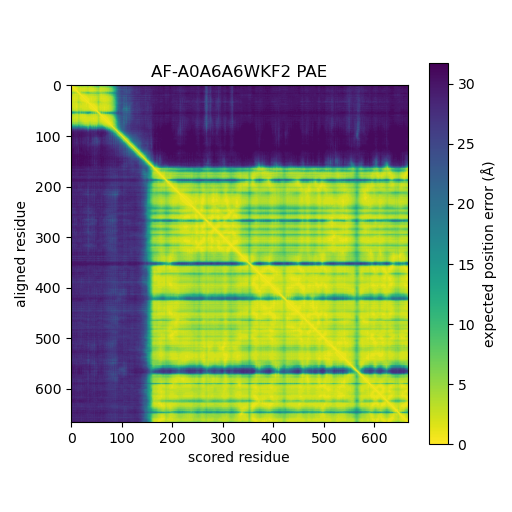ALA A 1 631 ? -0.812 -2.717 -15.272 1.00 98.69 631 ALA A CA 1
ATOM 4826 C C . ALA A 1 631 ? -0.292 -1.691 -16.288 1.00 98.69 631 ALA A C 1
ATOM 4828 O O . ALA A 1 631 ? 0.757 -1.076 -16.076 1.00 98.69 631 ALA A O 1
ATOM 4829 N N . ARG A 1 632 ? -1.043 -1.471 -17.369 1.00 98.50 632 ARG A N 1
ATOM 4830 C CA . ARG A 1 632 ? -0.887 -0.328 -18.275 1.00 98.50 632 ARG A CA 1
ATOM 4831 C C . ARG A 1 632 ? -1.966 0.695 -17.949 1.00 98.50 632 ARG A C 1
ATOM 4833 O O . ARG A 1 632 ? -3.147 0.362 -17.947 1.00 98.50 632 ARG A O 1
ATOM 4840 N N . ILE A 1 633 ? -1.557 1.926 -17.681 1.00 98.56 633 ILE A N 1
ATOM 4841 C CA . ILE A 1 633 ? -2.423 3.011 -17.231 1.00 98.56 633 ILE A CA 1
ATOM 4842 C C . ILE A 1 633 ? -2.311 4.157 -18.235 1.00 98.56 633 ILE A C 1
ATOM 4844 O O . ILE A 1 633 ? -1.213 4.643 -18.498 1.00 98.56 633 ILE A O 1
ATOM 4848 N N . THR A 1 634 ? -3.440 4.598 -18.774 1.00 97.81 634 THR A N 1
ATOM 4849 C CA . THR A 1 634 ? -3.530 5.753 -19.672 1.00 97.81 634 THR A CA 1
ATOM 4850 C C . THR A 1 634 ? -4.344 6.829 -18.979 1.00 97.81 634 THR A C 1
ATOM 4852 O O . THR A 1 634 ? -5.503 6.592 -18.657 1.00 97.81 634 THR A O 1
ATOM 4855 N N . VAL A 1 635 ? -3.746 7.993 -18.738 1.00 97.25 635 VAL A N 1
ATOM 4856 C CA . VAL A 1 635 ? -4.383 9.123 -18.054 1.00 97.25 635 VAL A CA 1
ATOM 4857 C C . VAL A 1 635 ? -4.645 10.225 -19.071 1.00 97.25 635 VAL A C 1
ATOM 4859 O O . VAL A 1 635 ? -3.703 10.787 -19.635 1.00 97.25 635 VAL A O 1
ATOM 4862 N N . MET A 1 636 ? -5.919 10.531 -19.300 1.00 96.06 636 MET A N 1
ATOM 4863 C CA . MET A 1 636 ? -6.324 11.669 -20.121 1.00 96.06 636 MET A CA 1
ATOM 4864 C C . MET A 1 636 ? -6.055 12.979 -19.370 1.00 96.06 636 MET A C 1
ATOM 4866 O O . MET A 1 636 ? -6.107 12.982 -18.136 1.00 96.06 636 MET A O 1
ATOM 4870 N N . PRO A 1 637 ? -5.785 14.092 -20.068 1.00 94.19 637 PRO A N 1
ATOM 4871 C CA . PRO A 1 637 ? -5.670 15.411 -19.444 1.00 94.19 637 PRO A CA 1
ATOM 4872 C C . PRO A 1 637 ? -6.911 15.777 -18.619 1.00 94.19 637 PRO A C 1
ATOM 4874 O O . PRO A 1 637 ? -8.004 15.255 -18.843 1.00 94.19 637 PRO A O 1
ATOM 4877 N N . ARG A 1 638 ? -6.758 16.672 -17.639 1.00 94.06 638 ARG A N 1
ATOM 4878 C CA . ARG A 1 638 ? -7.896 17.150 -16.843 1.00 94.06 638 ARG A CA 1
ATOM 4879 C C . ARG A 1 638 ? -8.568 18.314 -17.564 1.00 94.06 638 ARG A C 1
ATOM 4881 O O . ARG A 1 638 ? -8.028 19.413 -17.595 1.00 94.06 638 ARG A O 1
ATOM 4888 N N . GLU A 1 639 ? -9.761 18.083 -18.094 1.00 92.75 639 GLU A N 1
ATOM 4889 C CA . GLU A 1 639 ? -10.598 19.129 -18.692 1.00 92.75 639 GLU A CA 1
ATOM 4890 C C . GLU A 1 639 ? -11.440 19.809 -17.614 1.00 92.75 639 GLU A C 1
ATOM 4892 O O . GLU A 1 639 ? -12.160 19.124 -16.891 1.00 92.75 639 GLU A O 1
ATOM 4897 N N . LEU A 1 640 ? -11.337 21.132 -17.476 1.00 93.25 640 LEU A N 1
ATOM 4898 C CA . LEU A 1 640 ? -12.107 21.910 -16.500 1.00 93.25 640 LEU A CA 1
ATOM 4899 C C . LEU A 1 640 ? -13.409 22.425 -17.110 1.00 93.25 640 LEU A C 1
ATOM 4901 O O . LEU A 1 640 ? -13.399 22.970 -18.213 1.00 93.25 640 LEU A O 1
ATOM 4905 N N . THR A 1 641 ? -14.504 22.311 -16.360 1.00 93.06 641 THR A N 1
ATOM 4906 C CA . THR A 1 641 ? -15.787 22.942 -16.717 1.00 93.06 641 THR A CA 1
ATOM 4907 C C . THR A 1 641 ? -15.763 24.452 -16.449 1.00 93.06 641 THR A C 1
ATOM 4909 O O . THR A 1 641 ? -14.989 24.914 -15.613 1.00 93.06 641 THR A O 1
ATOM 4912 N N . GLU A 1 642 ? -16.635 25.228 -17.101 1.00 91.12 642 GLU A N 1
ATOM 4913 C CA . GLU A 1 642 ? -16.743 26.679 -16.850 1.00 91.12 642 GLU A CA 1
ATOM 4914 C C . GLU A 1 642 ? -17.032 26.995 -15.372 1.00 91.12 642 GLU A C 1
ATOM 4916 O O . GLU A 1 642 ? -16.419 27.885 -14.791 1.00 91.12 642 GLU A O 1
ATOM 4921 N N . GLU A 1 643 ? -17.877 26.197 -14.711 1.00 90.31 643 GLU A N 1
ATOM 4922 C CA . GLU A 1 643 ? -18.168 26.361 -13.280 1.00 90.31 643 GLU A CA 1
ATOM 4923 C C . GLU A 1 643 ? -16.922 26.141 -12.406 1.00 90.31 643 GLU A C 1
ATOM 4925 O O . GLU A 1 643 ? -16.656 26.916 -11.486 1.00 90.31 643 GLU A O 1
ATOM 4930 N N . GLU A 1 644 ? -16.127 25.113 -12.716 1.00 91.62 644 GLU A N 1
ATOM 4931 C CA . GLU A 1 644 ? -14.855 24.830 -12.043 1.00 91.62 644 GLU A CA 1
ATOM 4932 C C . GLU A 1 644 ? -13.815 25.941 -12.277 1.00 91.62 644 GLU A C 1
ATOM 4934 O O . GLU A 1 644 ? -12.957 26.161 -11.423 1.00 91.62 644 GLU A O 1
ATOM 4939 N N . ARG A 1 645 ? -13.889 26.656 -13.405 1.00 88.44 645 ARG A N 1
ATOM 4940 C CA . ARG A 1 645 ? -12.996 27.780 -13.725 1.00 88.44 645 ARG A CA 1
ATOM 4941 C C . ARG A 1 645 ? -13.386 29.063 -12.997 1.00 88.44 645 ARG A C 1
ATOM 4943 O O . ARG A 1 645 ? -12.509 29.776 -12.518 1.00 88.44 645 ARG A O 1
ATOM 4950 N N . GLU A 1 646 ? -14.679 29.363 -12.928 1.00 86.00 646 GLU A N 1
ATOM 4951 C CA . GLU A 1 646 ? -15.179 30.627 -12.379 1.00 86.00 646 GLU A CA 1
ATOM 4952 C C . GLU A 1 646 ? -15.307 30.609 -10.851 1.00 86.00 646 GLU A C 1
ATOM 4954 O O . GLU A 1 646 ? -15.047 31.622 -10.199 1.00 86.00 646 GLU A O 1
ATOM 4959 N N . ASN A 1 647 ? -15.695 29.469 -10.267 1.00 80.38 647 ASN A N 1
ATOM 4960 C CA . ASN A 1 647 ? -16.186 29.423 -8.886 1.00 80.38 647 ASN A CA 1
ATOM 4961 C C . ASN A 1 647 ? -15.301 28.631 -7.913 1.00 80.38 647 ASN A C 1
ATOM 4963 O O . ASN A 1 647 ? -15.507 28.724 -6.700 1.00 80.38 647 ASN A O 1
ATOM 4967 N N . ALA A 1 648 ? -14.326 27.854 -8.397 1.00 78.62 648 ALA A N 1
ATOM 4968 C CA . ALA A 1 648 ? -13.532 26.971 -7.546 1.00 78.62 648 ALA A CA 1
ATOM 4969 C C . ALA A 1 648 ? -12.116 27.512 -7.290 1.00 78.62 648 ALA A C 1
ATOM 4971 O O . ALA A 1 648 ? -11.358 27.808 -8.211 1.00 78.62 648 ALA A O 1
ATOM 4972 N N . SER A 1 649 ? -11.716 27.580 -6.016 1.00 89.88 649 SER A N 1
ATOM 4973 C CA . SER A 1 649 ? -10.321 27.857 -5.643 1.00 89.88 649 SER A CA 1
ATOM 4974 C C . SER A 1 649 ? -9.407 26.657 -5.913 1.00 89.88 649 SER A C 1
ATOM 4976 O O . SER A 1 649 ? -8.246 26.829 -6.289 1.00 89.88 649 SER A O 1
ATOM 4978 N N . THR A 1 650 ? -9.935 25.444 -5.743 1.00 93.25 650 THR A N 1
ATOM 4979 C CA . THR A 1 650 ? -9.305 24.172 -6.097 1.00 93.25 650 THR A CA 1
ATOM 4980 C C . THR A 1 650 ? -10.346 23.210 -6.654 1.00 93.25 650 THR A C 1
ATOM 4982 O O . THR A 1 650 ? -11.524 23.268 -6.303 1.00 93.25 650 THR A O 1
ATOM 4985 N N . VAL A 1 651 ? -9.904 22.305 -7.523 1.00 94.62 651 VAL A N 1
ATOM 4986 C CA . VAL A 1 651 ? -10.747 21.316 -8.197 1.00 94.62 651 VAL A CA 1
ATOM 4987 C C . VAL A 1 651 ? -10.183 19.913 -7.981 1.00 94.62 651 VAL A C 1
ATOM 4989 O O . VAL A 1 651 ? -8.963 19.737 -8.026 1.00 94.62 651 VAL A O 1
ATOM 4992 N N . PRO A 1 652 ? -11.030 18.895 -7.750 1.00 94.50 652 PRO A N 1
ATOM 4993 C CA . PRO A 1 652 ? -10.561 17.525 -7.605 1.00 94.50 652 PRO A CA 1
ATOM 4994 C C . PRO A 1 652 ? -9.957 17.019 -8.919 1.00 94.50 652 PRO A C 1
ATOM 4996 O O . PRO A 1 652 ? -10.439 17.322 -10.023 1.00 94.50 652 PRO A O 1
ATOM 4999 N N . ASN A 1 653 ? -8.915 16.200 -8.793 1.00 95.06 653 ASN A N 1
ATOM 5000 C CA . ASN A 1 653 ? -8.150 15.691 -9.932 1.00 95.06 653 ASN A CA 1
ATOM 5001 C C . ASN A 1 653 ? -8.928 14.682 -10.792 1.00 95.06 653 ASN A C 1
ATOM 5003 O O . ASN A 1 653 ? -8.598 14.516 -11.971 1.00 95.06 653 ASN A O 1
ATOM 5007 N N . LYS A 1 654 ? -9.938 14.013 -10.209 1.00 95.31 654 LYS A N 1
ATOM 5008 C CA . LYS A 1 654 ? -10.860 13.063 -10.866 1.00 95.31 654 LYS A CA 1
ATOM 5009 C C . LYS A 1 654 ? -10.154 11.974 -11.692 1.00 95.31 654 LYS A C 1
ATOM 5011 O O . LYS A 1 654 ? -10.636 11.565 -12.743 1.00 95.31 654 LYS A O 1
ATOM 5016 N N . ILE A 1 655 ? -8.996 11.483 -11.232 1.00 96.88 655 ILE A N 1
ATOM 5017 C CA . ILE A 1 655 ? -8.193 10.490 -11.978 1.00 96.88 655 ILE A CA 1
ATOM 5018 C C . ILE A 1 655 ? -8.997 9.236 -12.313 1.00 96.88 655 ILE A C 1
ATOM 5020 O O . ILE A 1 655 ? -8.895 8.728 -13.423 1.00 96.88 655 ILE A O 1
ATOM 5024 N N . PHE A 1 656 ? -9.825 8.757 -11.388 1.00 96.50 656 PHE A N 1
ATOM 5025 C CA . PHE A 1 656 ? -10.624 7.550 -11.583 1.00 96.50 656 PHE A CA 1
ATOM 5026 C C . PHE A 1 656 ? -11.652 7.655 -12.727 1.00 96.50 656 PHE A C 1
ATOM 5028 O O . PHE A 1 656 ? -12.076 6.620 -13.239 1.00 96.50 656 PHE A O 1
ATOM 5035 N N . GLU A 1 657 ? -12.034 8.866 -13.147 1.00 96.44 657 GLU A N 1
ATOM 5036 C CA . GLU A 1 657 ? -12.956 9.103 -14.270 1.00 96.44 657 GLU A CA 1
ATOM 5037 C C . GLU A 1 657 ? -12.225 9.153 -15.615 1.00 96.44 657 GLU A C 1
ATOM 5039 O O . GLU A 1 657 ? -12.784 8.784 -16.642 1.00 96.44 657 GLU A O 1
ATOM 5044 N N . ARG A 1 658 ? -10.959 9.583 -15.607 1.00 96.19 658 ARG A N 1
ATOM 5045 C CA . ARG A 1 658 ? -10.180 9.897 -16.817 1.00 96.19 658 ARG A CA 1
ATOM 5046 C C . ARG A 1 658 ? -8.946 9.019 -17.019 1.00 96.19 658 ARG A C 1
ATOM 5048 O O . ARG A 1 658 ? -8.117 9.304 -17.882 1.00 96.19 658 ARG A O 1
ATOM 5055 N N . ALA A 1 659 ? -8.799 7.969 -16.218 1.00 98.12 659 ALA A N 1
ATOM 5056 C CA . ALA A 1 659 ? -7.728 6.994 -16.352 1.00 98.12 659 ALA A CA 1
ATOM 5057 C C . ALA A 1 659 ? -8.276 5.625 -16.757 1.00 98.12 659 ALA A C 1
ATOM 5059 O O . ALA A 1 659 ? -9.110 5.040 -16.065 1.00 98.12 659 ALA A O 1
ATOM 5060 N N . ARG A 1 660 ? -7.758 5.081 -17.855 1.00 98.25 660 ARG A N 1
ATOM 5061 C CA . ARG A 1 660 ? -7.931 3.678 -18.229 1.00 98.25 660 ARG A CA 1
ATOM 5062 C C . ARG A 1 660 ? -6.843 2.841 -17.595 1.00 98.25 660 ARG A C 1
ATOM 5064 O O . ARG A 1 660 ? -5.679 3.229 -17.620 1.00 98.25 660 ARG A O 1
ATOM 5071 N N . VAL A 1 661 ? -7.212 1.669 -17.086 1.00 98.69 661 VAL A N 1
ATOM 5072 C CA . VAL A 1 661 ? -6.247 0.677 -16.597 1.00 98.69 661 VAL A CA 1
ATOM 5073 C C . VAL A 1 661 ? -6.530 -0.654 -17.260 1.00 98.69 661 VAL A C 1
ATOM 5075 O O . VAL A 1 661 ? -7.625 -1.191 -17.104 1.00 98.69 661 VAL A O 1
ATOM 5078 N N . ASP A 1 662 ? -5.530 -1.186 -17.953 1.00 98.50 662 ASP A N 1
ATOM 5079 C CA . ASP A 1 662 ? -5.508 -2.545 -18.476 1.00 98.50 662 ASP A CA 1
ATOM 5080 C C . ASP A 1 662 ? -4.555 -3.393 -17.623 1.00 98.50 662 ASP A C 1
ATOM 5082 O O . ASP A 1 662 ? -3.395 -3.029 -17.426 1.00 98.50 662 ASP A O 1
ATOM 5086 N N . ILE A 1 663 ? -5.016 -4.545 -17.145 1.00 98.50 663 ILE A N 1
ATOM 5087 C CA . ILE A 1 663 ? -4.157 -5.584 -16.576 1.00 98.50 663 ILE A CA 1
ATOM 5088 C C . ILE A 1 663 ? -3.728 -6.506 -17.713 1.00 98.50 663 ILE A C 1
ATOM 5090 O O . ILE A 1 663 ? -4.567 -7.158 -18.334 1.00 98.50 663 ILE A O 1
ATOM 5094 N N . VAL A 1 664 ? -2.429 -6.559 -17.987 1.00 98.25 664 VAL A N 1
ATOM 5095 C CA . VAL A 1 664 ? -1.859 -7.200 -19.175 1.00 98.25 664 VAL A CA 1
ATOM 5096 C C . VAL A 1 664 ? -0.931 -8.336 -18.770 1.00 98.25 664 VAL A C 1
ATOM 5098 O O . VAL A 1 664 ? -0.086 -8.172 -17.890 1.00 98.25 664 VAL A O 1
ATOM 5101 N N . ARG A 1 665 ? -1.051 -9.489 -19.430 1.00 97.00 665 ARG A N 1
ATOM 5102 C CA . ARG A 1 665 ? -0.109 -10.608 -19.278 1.00 97.00 665 ARG A CA 1
ATOM 5103 C C . ARG A 1 665 ? 1.249 -10.266 -19.881 1.00 97.00 665 ARG A C 1
ATOM 5105 O O . ARG A 1 665 ? 1.316 -9.831 -21.034 1.00 97.00 665 ARG A O 1
ATOM 5112 N N . ILE A 1 666 ? 2.317 -10.473 -19.105 1.00 94.38 666 ILE A N 1
ATOM 5113 C CA . ILE A 1 666 ? 3.689 -10.212 -19.566 1.00 94.38 666 ILE A CA 1
ATOM 5114 C C . ILE A 1 666 ? 4.118 -11.188 -20.648 1.00 94.38 666 ILE A C 1
ATOM 5116 O O . ILE A 1 666 ? 3.714 -12.370 -20.607 1.00 94.38 666 ILE A O 1
#

Sequence (666 aa):
MAEVNSELNELFAPPGKDLPEALVNELEAIMRLHSIDAQEMFYKWESYSIKMGAENSTLDLKTARDFKKDLQDSLEKDVRSKNHARQADKRVVGATPRAAANSDVFGMLDGLVAHTPRPAANNTNGTVKRKSNFETPGSEVNKTHAASSPGEFKTPNDANATLINFADRAKKAEIEHTINSHIELPSNEEAPLAPRFEIKARTDMAKFAYKTMAMKLSEASEVLDDRIDEFIDILTESGTVSRDSIGNPTNQSTSEIVTVGRIASDSSEGRLNQSSLVLETSRRTGRGLRVPLRTGNLPEYAFFPGKIVALRGTNASGDYFTVSDIIPLPVQVEAASRPDEVDALNSRLSGPMDDNAAPLTIISAAGPYTTDSDLDFSTLSTLLETAQAIHADAIILLGPFLDAEHPLIRTGSYPPPPSAPGSESPTLADLFRQHISTKIAAFTSANPACHVVLVPSLRDAVSRHAAWPQDRLPKKELGLPAKRVHAVTHPMTLSMNEFLVGMNSLDVFDMIRREECVGGRAKATNIMERAPRAVIEQRTFCPIVPPTARENMTAVGEVKENYTGDEVREQFRPVGAMLDTSYVKLGEFSGAKPDMLIQPSVLPPFARVVENVLVINPGSMAKRKAYGTYARITVMPRELTEEERENASTVPNKIFERARVDIVRI

Organism: NCBI:txid470096

Radius of gyration: 31.89 Å; Cα contacts (8 Å, |Δi|>4): 1164; chains: 1; bounding box: 84×90×84 Å

Foldseek 3Di:
DVVLLVLLQVQQNDPPDGDDPLLSVLLVVLCVVVVHGSVRSSVLLVVVDVVVDDVLNHDDNVSSVVSSVVVVVVVVVVVVVVVVVVPVVDDDDDDDDDDDDDDDDDPDDDDDDDDDDDDDDDDDDDDDDDDDDDDDDDDDDDDDDDDDDDDDPPPPPCPPPDFDDPVRDPFAFPFPDKDPPVDDADPCPDFDPAALWDKDFLFPQVLQPDDDPDADPVLLLVLLLVLQVVLLVQCCVVVLDPNVQEAAQLDADPDKGKHKFFWDFPDPDDFDALQGTWGFHHCVHHNRDIAREDCPQPQKDKHFGLFIWIFIFHRNPSRHTYTNDTRARDFFAFQWDFPVLLVVSQCSQADPPGSGRDWAKEWEAEDDQDALPDLQSVLVLVVLVVCVVSNHSEYEYEDDPAFQLRQCNVQVVDDAADDDPPDPGGDVLSSLLVRPQVSQVVSCVSRVNHAYEYEYDCRHPQAPANAPQHRWRPCVSSVHDPHRYHTGTAFTWMDTRRFIETEHNAAQLVQSVRRMHIDHPCVVPDSVAVRVLSCRSSQFPHSHPPTDDQVSDDAGDDYPHPDDDPDPDDDDTDSGNRHNSSCRVSRGHNNGGGQEYEHAHPPDWDWDQHPNHTYGHLYYQDDNSHGAWMKMKIFGRDDDDPCSNPPPRIDRPSRSNGMMITITTD

Mean predicted aligned error: 14.34 Å

Nearest PDB structures (foldseek):
  8b9a-assembly1_B  TM=7.666E-01  e=4.168E-54  Saccharomyces cerevisiae
  8foj-assembly1_C  TM=9.129E-01  e=7.250E-46  Saccharomyces cerevisiae
  8foe-assembly1_C  TM=9.210E-01  e=7.824E-45  Saccharomyces cerevisiae
  8foh-assembly1_C  TM=9.264E-01  e=7.979E-44  Saccharomyces cerevisiae
  8g9f-assembly1_B  TM=8.989E-01  e=1.521E-39  Xenopus laevis

Secondary structure (DSSP, 8-state):
-HHHHHHHHHHHSPTT-PPPHHHHHHHHHHHHHHT--HHHHHHHHHHHHHHH-GGG-S--HHHHHHHHHHHHHHHHHHHHHHHHHHHTTS----------------------------------------------PPPP-----------------GGGPPPPPGGG-TTTT-EEEEESTTSPPP---S--SS----EEESS-GGGG----S---HHHHHHHHHHHHHHHHHHHHHTTSS-GGGB--TTS-EEEEEEEEEEEEES-SSS---GGGEEEEEPHHHHTT-EEEEE-TT-SEEEE-TT-EEEEEEEESSSS-EEEEEEEPPPPPPBPEE-HHHHHHHHHHHEETTEEEEPPEEEEEEES--S-TT----HHHHHHHHHHHHTT-SEEEEES-SSBTT-HHHHHT-SPPPPPPTT-SS--HHHHHIIIIIHHHHHHHHH-TT-EEEEE--TTBTT-S--SBSBPPP-HHHHT--SSSEEE--BSEEEEETTEEEEE--S-HHHHHHHH-EEEEGGGGS-HHHHHHHHHHHTTBS---SSPPPGGGSPPPPP------SS--PPPPPP----B-GGGGGGGB--SSB-SEEE---SSPPEEEEETTEEEEE--BSB-SSSB-EEEEEEE---PPPHHHHHH-SSEE--HHHHEEEEEEE-

pLDDT: mean 85.07, std 20.65, range [26.47, 98.88]

InterPro domains:
  IPR007185 DNA polymerase alpha/delta/epsilon, subunit B [PF04042] (362-607)
  IPR016722 DNA polymerase alpha, subunit B [PIRSF018300] (4-666)
  IPR016722 DNA polymerase alpha, subunit B [PTHR23061] (11-666)
  IPR054300 DNA polymerase alpha subunit B, OB domain [PF22062] (221-329)